Protein 6KS5 (pdb70)

Solvent-accessible surface area: 28960 Å² total; per-residue (Å²): 170,111,75,145,17,27,75,9,4,33,13,50,50,1,4,0,0,2,0,5,0,13,6,8,48,4,29,125,57,108,34,37,83,89,2,26,87,19,84,17,34,21,103,95,103,12,18,0,93,66,1,44,142,57,20,86,51,104,71,51,104,50,113,91,170,30,17,18,13,6,2,9,7,0,11,1,2,6,3,20,0,0,32,38,4,32,137,41,82,70,24,45,50,74,24,3,103,28,50,48,6,3,33,2,0,0,22,27,3,36,83,92,52,59,154,45,47,60,94,98,3,57,101,42,74,21,8,8,9,5,74,17,1,41,65,0,0,44,24,2,31,61,81,59,110,56,138,155,66,76,130,59,92,29,50,136,10,12,101,94,41,93,23,33,20,32,0,0,94,74,1,0,52,59,62,0,1,49,62,6,0,62,21,3,0,84,85,75,18,68,6,24,72,31,3,0,33,34,0,0,46,38,58,59,14,31,1,21,0,61,40,66,87,14,17,6,15,50,10,63,49,94,32,105,148,40,145,47,64,96,8,18,0,8,21,154,170,21,63,2,64,5,30,37,73,109,68,6,103,81,69,3,50,60,13,48,65,33,45,70,41,1,48,174,27,56,69,84,54,113,196,58,98,17,57,6,9,92,1,10,11,83,68,60,134,64,34,157,71,19,20,83,1,0,46,98,46,30,66,96,130,141,60,47,62,53,2,83,60,10,0,54,0,2,28,15,21,54,0,8,3,0,0,0,8,1,0,6,12,35,6,23,132,44,117,43,25,97,46,0,8,112,16,175,32,41,36,150,91,15,36,1,106,64,0,30,119,58,23,114,66,74,80,32,11,92,47,178,70,159,101,59,26,3,8,46,0,9,6,1,0,3,1,5,4,3,16,0,0,28,70,2,44,93,53,90,68,26,14,68,79,18,14,60,19,104,47,4,4,39,0,1,0,18,27,6,25,88,95,48,70,149,53,47,36,92,91,4,66,65,53,13,38,4,5,10,10,84,16,1,40,64,1,0,58,29,0,50,87,68,49,100,57,132,153,94,94,189,94,25,102,25,18,73,28,16,125,37,87,88,29,62,33,36,1,1,27,70,1,7,110,68,56,0,9,58,62,8,0,83,14,1,1,94,51,93,15,31,7,1,57,23,3,0,32,44,0,0,112,42,63,86,24,33,3,11,0,41,38,92,84,15,9,8,27,50,10,64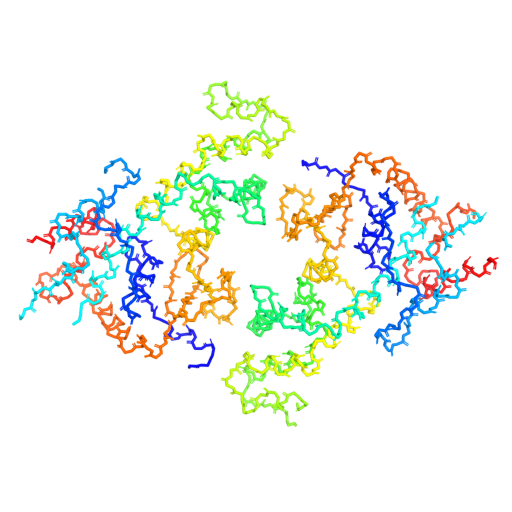,48,94,52,124,91,58,117,56,52,106,4,54,0,0,6,70,49,46,64,28,61,3,10,6,34,58,48,101,119,4,61,124,60,0,51,78,2,68,148,36,23,61,78,6,90,172,11,67,75,93,30,64,66,106,37,114,60,140,60,75,9,78,16,10,27,4,15,4,60,127,64,101,78,40,144,48,9,2,86,8,5,35,66,64,29,133

Radius of gyration: 29.04 Å; Cα contacts (8 Å, |Δi|>4): 822; chains: 2; bounding box: 47×75×99 Å

Organism: Legionella pneumophila subsp. pneumophila (strain Philadelphia 1 / ATCC 33152 / DSM 7513) (NCBI:txid272624)

Nearest PDB structures (foldseek):
  6ks5-assembly1_A  TM=1.003E+00  e=8.712E-50  Legionella pneumophila
  6ks5-assembly2_B  TM=9.749E-01  e=1.097E-39  Legionella pneumophila
  3tmp-assembly4_G  TM=4.075E-01  e=6.475E-02  Homo sapiens
  3phx-assembly1_A  TM=4.113E-01  e=2.833E-01  Crimean-Congo hemorrhagic fever virus strain IbAr10200
  3phw-assembly1_A  TM=5.081E-01  e=1.304E+00  Crimean-Congo hemorrhagic fever virus strain IbAr10200

Foldseek 3Di:
DQDDFFFADCFLNLQVLLLVQVVCVLVVNDDDPCLLPDDFLADPDQLSVLCSVLDRPVPPDDDVDDNVRSVNSSRSVLRVLLVLCQPPVVLLVVQQDDCRHPVNLLVCLQVVVVPDDLVNVLQDQCNLLCVLCVPVSVQVRVVVVPVDHPPDPLCVLVPPAPDVSSSSSVCSVPPSVNSSSNSSNDIPRHHHVSVVQSSCVSVVHWEFEAASPPRDTDDTDDDVVDDDPYWYWYDPPRTIGTHADPSRPVVSVVVSVVVVLLVVQLVVVLVHDDQLSQLRHDAPSPHNHSSVSVVVSSVVD/DPQLVLLVFFFAACFLPLQVQLLVLLVCVLQVHDDDPCLLPDDFPDDDDLRVLCNVQDNDPVSQDDDDVPPSSSVSVNSSSSCLGVLLVLVLPDVVCLVVQADDCRHPVNLLVCLQVVVVPDDLPVSLQAQCVLLCVLCVLLSVLVNCVPPPPDDDDPDVLVVLCVVPPDVSSSVSVVSVPPSVNSSSVSSSDTPRFHFVSNVQSSCVSVDAWEWEAASPPRHTPDTDDDPPDPGDYWYWYDPGRGDHITGDDDPSRPVVVVVVVVLVVLLVVQLVQVLPPNPDDGDNQLSQLSHDAPSRHRRSSVSRVVSVD

Sequence (614 aa):
RVENAVDVSGAFDNCFFHNFALYLLTNNLPLPDDLFHFKSIINRNSKAEQLFEFFHNPSLNLFSYLFEKSLILGFLLREWFPTQLVNNSAVKAEMLEGEKGVFSAFKNYKEYRSFMSKEELKSTEFGALYEANEAFLEYFYNRSESTLINKSPFEKYFVGSSSDEEAIKNYWDAEGYTLYCQHLAKPQVKLSYIEIMTMMKVINQPLTIYDRSTSSIVAEYVNPKVNLPDFEVAILQGHYFLLKTEETEKELEEYERSYAQYKRDRSEILPVSSLLVRATCPKGHLDEDPFIALIESLSEISLQERVENAVDVSGAFDNCFFHNFALYLLTNNLPLPDDLFHFKSIINRSKAEQLFEFFHNPESLNLFSIGYLFEKSLILGFLLREWFPTQLVNNSAVKAEMLEGEKGVFSAFKNYKEYRSFMSKEELKSTEFGALYEANEAFLEYFYNRSESTLINKDSPFEKYFVGSSSDEEAIKNYWDAEGYTLYCQHLAKPQVKLSYIEIMTMMKVINQPLTIYDRSTSSIVAEYVNPKVNLPDFEVAIDALQGHYFLLKTEETEKELEEYERSYAQYKRDRSEILAHSDKPVSSLLVRATCPKGHLDEDPFIALIESLS

Structure (mmCIF, N/CA/C/O backbone):
data_6KS5
#
_entry.id   6KS5
#
_cell.length_a   67.350
_cell.length_b   71.610
_cell.length_c   142.870
_cell.angle_alpha   90.000
_cell.angle_beta   90.000
_cell.angle_gamma   90.000
#
_symmetry.space_group_name_H-M   'P 21 21 21'
#
loop_
_atom_site.group_PDB
_atom_site.id
_atom_site.type_symbol
_atom_site.label_atom_id
_atom_site.label_alt_id
_atom_site.label_comp_id
_atom_site.label_asym_id
_atom_site.label_entity_id
_atom_site.label_seq_id
_atom_site.pdbx_PDB_ins_code
_atom_site.Cartn_x
_atom_site.Cartn_y
_atom_site.Cartn_z
_atom_site.occupancy
_atom_site.B_iso_or_equiv
_atom_site.auth_seq_id
_atom_site.auth_comp_id
_atom_site.auth_asym_id
_atom_site.auth_atom_id
_atom_site.pdbx_PDB_model_num
ATOM 1 N N . ARG A 1 15 ? -20.149 35.745 -36.859 1.00 120.65 15 ARG A N 1
ATOM 2 C CA . ARG A 1 15 ? -18.978 36.605 -36.981 1.00 114.44 15 ARG A CA 1
ATOM 3 C C . ARG A 1 15 ? -17.738 35.850 -36.536 1.00 104.50 15 ARG A C 1
ATOM 4 O O . ARG A 1 15 ? -17.835 34.743 -36.023 1.00 111.82 15 ARG A O 1
ATOM 12 N N . VAL A 1 16 ? -16.570 36.449 -36.733 1.00 110.78 16 VAL A N 1
ATOM 13 C CA . VAL A 1 16 ? -15.335 35.889 -36.199 1.00 115.50 16 VAL A CA 1
ATOM 14 C C . VAL A 1 16 ? -15.277 36.197 -34.707 1.00 130.55 16 VAL A C 1
ATOM 15 O O . VAL A 1 16 ? -15.363 37.359 -34.294 1.00 100.69 16 VAL A O 1
ATOM 19 N N . GLU A 1 17 ? -15.188 35.148 -33.890 1.00 119.57 17 GLU A N 1
ATOM 20 C CA . GLU A 1 17 ? -15.163 35.278 -32.441 1.00 117.58 17 GLU A CA 1
ATOM 21 C C . GLU A 1 17 ? -14.104 34.352 -31.864 1.00 109.17 17 GLU A C 1
ATOM 22 O O . GLU A 1 17 ? -13.726 33.342 -32.471 1.00 91.62 17 GLU A O 1
ATOM 28 N N . ASN A 1 18 ? -13.640 34.711 -30.668 1.00 105.71 18 ASN A N 1
ATOM 29 C CA . ASN A 1 18 ? -12.638 33.947 -29.935 1.00 95.87 18 ASN A CA 1
ATOM 30 C C . ASN A 1 18 ? -13.367 33.097 -28.898 1.00 100.31 18 ASN A C 1
ATOM 31 O O . ASN A 1 18 ? -13.666 33.558 -27.793 1.00 96.65 18 ASN A O 1
ATOM 36 N N . ALA A 1 19 ? -13.644 31.844 -29.255 1.00 99.53 19 ALA A N 1
ATOM 37 C CA . ALA A 1 19 ? -14.369 30.952 -28.364 1.00 92.24 19 ALA A CA 1
ATOM 38 C C . ALA A 1 19 ? -13.533 30.645 -27.127 1.00 91.09 19 ALA A C 1
ATOM 39 O O . ALA A 1 19 ? -12.316 30.849 -27.100 1.00 105.44 19 ALA A O 1
ATOM 40 N N . VAL A 1 20 ? -14.212 30.159 -26.085 1.00 92.39 20 VAL A N 1
ATOM 41 C CA . VAL A 1 20 ? -13.521 29.780 -24.860 1.00 92.56 20 VAL A CA 1
ATOM 42 C C . VAL A 1 20 ? -12.695 28.526 -25.115 1.00 92.60 20 VAL A C 1
ATOM 43 O O . VAL A 1 20 ? -13.078 27.653 -25.907 1.00 91.35 20 VAL A O 1
ATOM 47 N N . ASP A 1 21 ? -11.533 28.448 -24.470 1.00 96.33 21 ASP A N 1
ATOM 48 C CA . ASP A 1 21 ? -10.666 27.278 -24.580 1.00 96.29 21 ASP A CA 1
ATOM 49 C C . ASP A 1 21 ? -11.132 26.229 -23.574 1.00 96.63 21 ASP A C 1
ATOM 50 O O . ASP A 1 21 ? -10.955 26.398 -22.364 1.00 97.33 21 ASP A O 1
ATOM 55 N N . VAL A 1 22 ? -11.728 25.139 -24.072 1.00 89.30 22 VAL A N 1
ATOM 56 C CA . VAL A 1 22 ? -12.269 24.079 -23.223 1.00 89.19 22 VAL A CA 1
ATOM 57 C C . VAL A 1 22 ? -11.207 23.009 -23.007 1.00 88.19 22 VAL A C 1
ATOM 58 O O . VAL A 1 22 ? -10.473 22.645 -23.934 1.00 86.82 22 VAL A O 1
ATOM 62 N N . SER A 1 23 ? -11.132 22.492 -21.781 1.00 88.74 23 SER A N 1
ATOM 63 C CA . SER A 1 23 ? -10.129 21.486 -21.449 1.00 88.00 23 SER A CA 1
ATOM 64 C C . SER A 1 23 ? -10.284 20.231 -22.300 1.00 85.55 23 SER A C 1
ATOM 65 O O . SER A 1 23 ? -11.395 19.741 -22.525 1.00 85.30 23 SER A O 1
ATOM 68 N N . GLY A 1 24 ? -9.152 19.711 -22.765 1.00 89.13 24 GLY A N 1
ATOM 69 C CA . GLY A 1 24 ? -9.126 18.448 -23.472 1.00 87.40 24 GLY A CA 1
ATOM 70 C C . GLY A 1 24 ? -8.675 17.310 -22.578 1.00 85.86 24 GLY A C 1
ATOM 71 O O . GLY A 1 24 ? -7.974 16.398 -23.026 1.00 82.62 24 GLY A O 1
ATOM 72 N N . ALA A 1 25 ? -9.054 17.365 -21.303 1.00 86.39 25 ALA A N 1
ATOM 73 C CA . ALA A 1 25 ? -8.746 16.278 -20.385 1.00 85.58 25 ALA A CA 1
ATOM 74 C C . ALA A 1 25 ? -9.618 15.071 -20.694 1.00 84.58 25 ALA A C 1
ATOM 75 O O . ALA A 1 25 ? -10.804 15.208 -21.008 1.00 85.49 25 ALA A O 1
ATOM 77 N N . PHE A 1 26 ? -9.017 13.884 -20.618 1.00 85.88 26 PHE A N 1
ATOM 78 C CA . PHE A 1 26 ? -9.697 12.619 -20.887 1.00 83.45 26 PHE A CA 1
ATOM 79 C C . PHE A 1 26 ? -10.269 12.550 -22.297 1.00 83.22 26 PHE A C 1
ATOM 80 O O . PHE A 1 26 ? -11.202 11.786 -22.549 1.00 83.09 26 PHE A O 1
ATOM 88 N N . ASP A 1 27 ? -9.735 13.351 -23.218 1.00 86.40 27 ASP A N 1
ATOM 89 C CA . ASP A 1 27 ? -10.169 13.355 -24.615 1.00 86.15 27 ASP A CA 1
ATOM 90 C C . ASP A 1 27 ? -11.683 13.562 -24.748 1.00 87.82 27 ASP A C 1
ATOM 91 O O . ASP A 1 27 ? -12.305 13.081 -25.698 1.00 88.49 27 ASP A O 1
ATOM 96 N N . ASN A 1 28 ? -12.288 14.285 -23.799 1.00 79.35 28 ASN A N 1
ATOM 97 C CA . ASN A 1 28 ? -13.722 14.563 -23.784 1.00 82.52 28 ASN A CA 1
ATOM 98 C C . ASN A 1 28 ? -14.014 16.020 -24.151 1.00 84.02 28 ASN A C 1
ATOM 99 O O . ASN A 1 28 ? -15.020 16.588 -23.734 1.00 86.03 28 ASN A O 1
ATOM 104 N N . CYS A 1 29 ? -13.149 16.617 -24.967 1.00 81.63 29 CYS A N 1
ATOM 105 C CA . CYS A 1 29 ? -13.195 18.054 -25.211 1.00 84.46 29 CYS A CA 1
ATOM 106 C C . CYS A 1 29 ? -14.522 18.477 -25.846 1.00 85.80 29 CYS A C 1
ATOM 107 O O . CYS A 1 29 ? -15.066 19.531 -25.496 1.00 86.85 29 CYS A O 1
ATOM 110 N N . PHE A 1 30 ? -15.078 17.658 -26.760 1.00 79.05 30 PHE A N 1
ATOM 111 C CA . PHE A 1 30 ? -16.372 17.983 -27.334 1.00 80.71 30 PHE A CA 1
ATOM 112 C C . PHE A 1 30 ? -17.486 17.805 -26.317 1.00 83.70 30 PHE A C 1
ATOM 113 O O . PHE A 1 30 ? -18.420 18.612 -26.269 1.00 85.69 30 PHE A O 1
ATOM 121 N N . PHE A 1 31 ? -17.449 16.711 -25.554 1.00 82.42 31 PHE A N 1
ATOM 122 C CA . PHE A 1 31 ? -18.472 16.511 -24.543 1.00 83.44 31 PHE A CA 1
ATOM 123 C C . PHE A 1 31 ? -18.417 17.610 -23.496 1.00 83.39 31 PHE A C 1
ATOM 124 O O . PHE A 1 31 ? -19.459 18.034 -22.983 1.00 84.09 31 PHE A O 1
ATOM 132 N N . HIS A 1 32 ? -17.218 18.110 -23.191 1.00 84.57 32 HIS A N 1
ATOM 133 C CA . HIS A 1 32 ? -17.121 19.263 -22.308 1.00 85.87 32 HIS A CA 1
ATOM 134 C C . HIS A 1 32 ? -17.796 20.478 -22.935 1.00 86.82 32 HIS A C 1
ATOM 135 O O . HIS A 1 32 ? -18.493 21.227 -22.244 1.00 87.61 32 HIS A O 1
ATOM 142 N N . ASN A 1 33 ? -17.615 20.678 -24.247 1.00 84.62 33 ASN A N 1
ATOM 143 C CA . ASN A 1 33 ? -18.331 21.739 -24.956 1.00 85.55 33 ASN A CA 1
ATOM 144 C C . ASN A 1 33 ? -19.841 21.542 -24.864 1.00 87.71 33 ASN A C 1
ATOM 145 O O . ASN A 1 33 ? -20.588 22.482 -24.568 1.00 89.33 33 ASN A O 1
ATOM 150 N N . PHE A 1 34 ? -20.311 20.324 -25.143 1.00 84.50 34 PHE A N 1
ATOM 151 C CA . PHE A 1 34 ? -21.738 20.049 -25.025 1.00 85.71 34 PHE A CA 1
ATOM 152 C C . PHE A 1 34 ? -22.210 20.176 -23.586 1.00 87.08 34 PHE A C 1
ATOM 153 O O . PHE A 1 34 ? -23.342 20.609 -23.339 1.00 88.53 34 PHE A O 1
ATOM 161 N N . ALA A 1 35 ? -21.355 19.815 -22.627 1.00 89.26 35 ALA A N 1
ATOM 162 C CA . ALA A 1 35 ? -21.730 19.904 -21.223 1.00 89.06 35 ALA A CA 1
ATOM 163 C C . ALA A 1 35 ? -22.003 21.347 -20.823 1.00 90.63 35 ALA A C 1
ATOM 164 O O . ALA A 1 35 ? -23.103 21.681 -20.369 1.00 92.27 35 ALA A O 1
ATOM 166 N N . LEU A 1 36 ? -21.015 22.229 -21.001 1.00 90.04 36 LEU A N 1
ATOM 167 C CA . LEU A 1 36 ? -21.206 23.605 -20.560 1.00 90.62 36 LEU A CA 1
ATOM 168 C C . LEU A 1 36 ? -22.234 24.340 -21.411 1.00 92.89 36 LEU A C 1
ATOM 169 O O . LEU A 1 36 ? -22.814 25.322 -20.940 1.00 94.35 36 LEU A O 1
ATOM 174 N N . TYR A 1 37 ? -22.496 23.872 -22.634 1.00 91.25 37 TYR A N 1
ATOM 175 C CA . TYR A 1 37 ? -23.627 24.397 -23.390 1.00 92.13 37 TYR A CA 1
ATOM 176 C C . TYR A 1 37 ? -24.950 24.063 -22.713 1.00 93.29 37 TYR A C 1
ATOM 177 O O . TYR A 1 37 ? -25.881 24.875 -22.732 1.00 94.91 37 TYR A O 1
ATOM 186 N N . LEU A 1 38 ? -25.052 22.876 -22.117 1.00 95.54 38 LEU A N 1
ATOM 187 C CA . LEU A 1 38 ? -26.270 22.483 -21.425 1.00 96.47 38 LEU A CA 1
ATOM 188 C C . LEU A 1 38 ? -26.423 23.191 -20.090 1.00 97.38 38 LEU A C 1
ATOM 189 O O . LEU A 1 38 ? -27.548 23.311 -19.591 1.00 98.17 38 LEU A O 1
ATOM 194 N N . LEU A 1 39 ? -25.322 23.659 -19.505 1.00 100.55 39 LEU A N 1
ATOM 195 C CA . LEU A 1 39 ? -25.346 24.306 -18.200 1.00 99.86 39 LEU A CA 1
ATOM 196 C C . LEU A 1 39 ? -25.413 25.823 -18.271 1.00 99.58 39 LEU A C 1
ATOM 197 O O . LEU A 1 39 ? -25.985 26.445 -17.367 1.00 101.40 39 LEU A O 1
ATOM 202 N N . THR A 1 40 ? -24.839 26.437 -19.309 1.00 103.98 40 THR A N 1
ATOM 203 C CA . THR A 1 40 ? -24.803 27.896 -19.374 1.00 104.51 40 THR A CA 1
ATOM 204 C C . THR A 1 40 ? -26.200 28.474 -19.557 1.00 105.98 40 THR A C 1
ATOM 205 O O . THR A 1 40 ? -26.574 29.441 -18.883 1.00 107.34 40 THR A O 1
ATOM 209 N N . ASN A 1 41 ? -26.988 27.898 -20.466 1.00 109.50 41 ASN A N 1
ATOM 210 C CA . ASN A 1 41 ? -28.341 28.374 -20.722 1.00 110.72 41 ASN A CA 1
ATOM 211 C C . ASN A 1 41 ? -29.406 27.489 -20.077 1.00 110.63 41 ASN A C 1
ATOM 212 O O . ASN A 1 41 ? -30.553 27.481 -20.535 1.00 110.95 41 ASN A O 1
ATOM 217 N N . ASN A 1 42 ? -29.040 26.733 -19.035 1.00 110.37 42 ASN A N 1
ATOM 218 C CA . ASN A 1 42 ? -29.994 26.115 -18.103 1.00 111.05 42 ASN A CA 1
ATOM 219 C C . ASN A 1 42 ? -30.954 25.136 -18.781 1.00 112.15 42 ASN A C 1
ATOM 220 O O . ASN A 1 42 ? -32.100 24.977 -18.347 1.00 112.74 42 ASN A O 1
ATOM 225 N N . LEU A 1 43 ? -30.504 24.464 -19.835 1.00 111.72 43 LEU A N 1
ATOM 226 C CA . LEU A 1 43 ? -31.327 23.449 -20.480 1.00 111.30 43 LEU A CA 1
ATOM 227 C C . LEU A 1 43 ? -31.273 22.149 -19.671 1.00 110.11 43 LEU A C 1
ATOM 228 O O . LEU A 1 43 ? -30.212 21.781 -19.157 1.00 108.56 43 LEU A O 1
ATOM 233 N N . PRO A 1 44 ? -32.409 21.466 -19.500 1.00 113.95 44 PRO A N 1
ATOM 234 C CA . PRO A 1 44 ? -32.398 20.195 -18.769 1.00 112.94 44 PRO A CA 1
ATOM 235 C C . PRO A 1 44 ? -31.455 19.190 -19.409 1.00 112.51 44 PRO A C 1
ATOM 236 O O . PRO A 1 44 ? -31.363 19.088 -20.634 1.00 113.11 44 PRO A O 1
ATOM 240 N N . LEU A 1 45 ? -30.718 18.484 -18.553 1.00 108.37 45 LEU A N 1
ATOM 241 C CA . LEU A 1 45 ? -29.885 17.377 -18.987 1.00 107.29 45 LEU A CA 1
ATOM 242 C C . LEU A 1 45 ? -30.765 16.244 -19.512 1.00 107.78 45 LEU A C 1
ATOM 243 O O . LEU A 1 45 ? -31.912 16.090 -19.078 1.00 108.16 45 LEU A O 1
ATOM 245 N N . PRO A 1 46 ? -30.259 15.436 -20.445 1.00 106.57 46 PRO A N 1
ATOM 246 C CA . PRO A 1 46 ? -31.054 14.310 -20.949 1.00 107.34 46 PRO A CA 1
ATOM 247 C C . PRO A 1 46 ? -31.395 13.325 -19.838 1.00 105.38 46 PRO A C 1
ATOM 248 O O . PRO A 1 46 ? -30.584 13.050 -18.951 1.00 103.51 46 PRO A O 1
ATOM 252 N N . ASP A 1 47 ? -32.619 12.804 -19.889 1.00 106.23 47 ASP A N 1
ATOM 253 C CA . ASP A 1 47 ? -33.069 11.841 -18.897 1.00 105.23 47 ASP A CA 1
ATOM 254 C C . ASP A 1 47 ? -32.235 10.563 -18.979 1.00 104.07 47 ASP A C 1
ATOM 255 O O . ASP A 1 47 ? -31.544 10.300 -19.969 1.00 105.04 47 ASP A O 1
ATOM 257 N N . ASP A 1 48 ? -32.295 9.780 -17.897 1.00 104.60 48 ASP A N 1
ATOM 258 C CA . ASP A 1 48 ? -31.559 8.515 -17.736 1.00 102.05 48 ASP A CA 1
ATOM 259 C C . ASP A 1 48 ? -30.071 8.648 -18.076 1.00 100.73 48 ASP A C 1
ATOM 260 O O . ASP A 1 48 ? -29.409 7.664 -18.417 1.00 99.41 48 ASP A O 1
ATOM 265 N N . LEU A 1 49 ? -29.514 9.858 -17.944 1.00 98.34 49 LEU A N 1
ATOM 266 C CA . LEU A 1 49 ? -28.064 10.020 -18.022 1.00 96.28 49 LEU A CA 1
ATOM 267 C C . LEU A 1 49 ? -27.369 9.489 -16.778 1.00 94.08 49 LEU A C 1
ATOM 268 O O . LEU A 1 49 ? -26.151 9.272 -16.803 1.00 92.08 49 LEU A O 1
ATOM 273 N N . PHE A 1 50 ? -28.123 9.254 -15.707 1.00 99.94 50 PHE A N 1
ATOM 274 C CA . PHE A 1 50 ? -27.584 8.823 -14.429 1.00 97.47 50 PHE A CA 1
ATOM 275 C C . PHE A 1 50 ? -27.990 7.402 -14.063 1.00 95.15 50 PHE A C 1
ATOM 276 O O . PHE A 1 50 ? -27.642 6.933 -12.973 1.00 94.03 50 PHE A O 1
ATOM 284 N N . HIS A 1 51 ? -28.717 6.700 -14.942 1.00 98.63 51 HIS A N 1
ATOM 285 C CA . HIS A 1 51 ? -29.185 5.356 -14.623 1.00 97.87 51 HIS A CA 1
ATOM 286 C C . HIS A 1 51 ? -29.068 4.394 -15.804 1.00 97.13 51 HIS A C 1
ATOM 287 O O . HIS A 1 51 ? -29.742 3.358 -15.813 1.00 97.57 51 HIS A O 1
ATOM 289 N N . PHE A 1 52 ? -28.233 4.697 -16.792 1.00 91.41 52 PHE A N 1
ATOM 290 C CA . PHE A 1 52 ? -28.096 3.848 -17.966 1.00 91.97 52 PHE A CA 1
ATOM 291 C C . PHE A 1 52 ? -27.070 2.742 -17.728 1.00 89.32 52 PHE A C 1
ATOM 292 O O . PHE A 1 52 ? -26.249 2.805 -16.810 1.00 87.20 52 PHE A O 1
ATOM 300 N N . LYS A 1 53 ? -27.136 1.713 -18.578 1.00 89.92 53 LYS A N 1
ATOM 301 C CA . LYS A 1 53 ? -26.184 0.604 -18.577 1.00 88.16 53 LYS A CA 1
ATOM 302 C C . LYS A 1 53 ? -25.326 0.730 -19.831 1.00 88.95 53 LYS A C 1
ATOM 303 O O . LYS A 1 53 ? -25.820 0.546 -20.947 1.00 90.65 53 LYS A O 1
ATOM 305 N N . SER A 1 54 ? -24.044 1.033 -19.645 1.00 86.58 54 SER A N 1
ATOM 306 C CA . SER A 1 54 ? -23.173 1.372 -20.762 1.00 86.25 54 SER A CA 1
ATOM 307 C C . SER A 1 54 ? -22.874 0.153 -21.627 1.00 86.46 54 SER A C 1
ATOM 308 O O . SER A 1 54 ? -22.934 -0.991 -21.171 1.00 85.82 54 SER A O 1
ATOM 311 N N . ILE A 1 55 ? -22.536 0.412 -22.894 1.00 84.18 55 ILE A N 1
ATOM 312 C CA . ILE A 1 55 ? -22.232 -0.686 -23.804 1.00 84.75 55 ILE A CA 1
ATOM 313 C C . ILE A 1 55 ? -20.879 -1.298 -23.492 1.00 82.36 55 ILE A C 1
ATOM 314 O O . ILE A 1 55 ? -20.672 -2.497 -23.713 1.00 82.99 55 ILE A O 1
ATOM 319 N N . ILE A 1 56 ? -19.933 -0.499 -22.997 1.00 90.10 56 ILE A N 1
ATOM 320 C CA . ILE A 1 56 ? -18.555 -0.962 -22.917 1.00 89.12 56 ILE A CA 1
ATOM 321 C C . ILE A 1 56 ? -18.452 -2.159 -21.983 1.00 89.64 56 ILE A C 1
ATOM 322 O O . ILE A 1 56 ? -19.174 -2.264 -20.979 1.00 90.21 56 ILE A O 1
ATOM 327 N N . ASN A 1 57 ? -17.587 -3.102 -22.348 1.00 98.27 57 ASN A N 1
ATOM 328 C CA . ASN A 1 57 ? -17.391 -4.327 -21.587 1.00 98.18 57 ASN A CA 1
ATOM 329 C C . ASN A 1 57 ? -15.967 -4.447 -21.052 1.00 97.48 57 ASN A C 1
ATOM 330 O O . ASN A 1 57 ? -15.423 -5.548 -20.970 1.00 99.40 57 ASN A O 1
ATOM 332 N N . ARG A 1 58 ? -15.339 -3.325 -20.696 1.00 101.56 58 ARG A N 1
ATOM 333 C CA . ARG A 1 58 ? -14.055 -3.368 -20.009 1.00 101.31 58 ARG A CA 1
ATOM 334 C C . ARG A 1 58 ? -14.162 -2.842 -18.583 1.00 99.60 58 ARG A C 1
ATOM 335 O O . ARG A 1 58 ? -13.979 -3.605 -17.628 1.00 99.80 58 ARG A O 1
ATOM 337 N N . ASN A 1 59 ? -14.511 -1.565 -18.425 1.00 93.46 59 ASN A N 1
ATOM 338 C CA . ASN A 1 59 ? -14.905 -0.981 -17.147 1.00 92.81 59 ASN A CA 1
ATOM 339 C C . ASN A 1 59 ? -15.495 0.402 -17.398 1.00 92.43 59 ASN A C 1
ATOM 340 O O . ASN A 1 59 ? -14.888 1.221 -18.095 1.00 92.69 59 ASN A O 1
ATOM 345 N N . SER A 1 60 ? -16.667 0.678 -16.833 1.00 85.16 60 SER A N 1
ATOM 346 C CA . SER A 1 60 ? -17.431 1.865 -17.185 1.00 85.04 60 SER A CA 1
ATOM 347 C C . SER A 1 60 ? -17.093 2.977 -16.204 1.00 86.34 60 SER A C 1
ATOM 348 O O . SER A 1 60 ? -17.391 2.874 -15.009 1.00 86.66 60 SER A O 1
ATOM 351 N N . LYS A 1 61 ? -16.474 4.041 -16.713 1.00 84.59 61 LYS A N 1
ATOM 352 C CA . LYS A 1 61 ? -16.228 5.201 -15.870 1.00 84.77 61 LYS A CA 1
ATOM 353 C C . LYS A 1 61 ? -17.538 5.820 -15.397 1.00 86.30 61 LYS A C 1
ATOM 354 O O . LYS A 1 61 ? -17.596 6.401 -14.306 1.00 87.91 61 LYS A O 1
ATOM 356 N N . ALA A 1 62 ? -18.600 5.696 -16.197 1.00 85.67 62 ALA A N 1
ATOM 357 C CA . ALA A 1 62 ? -19.891 6.235 -15.791 1.00 87.29 62 ALA A CA 1
ATOM 358 C C . ALA A 1 62 ? -20.470 5.449 -14.626 1.00 86.87 62 ALA A C 1
ATOM 359 O O . ALA A 1 62 ? -21.051 6.033 -13.706 1.00 88.96 62 ALA A O 1
ATOM 361 N N . GLU A 1 63 ? -20.328 4.124 -14.647 1.00 90.84 63 GLU A N 1
ATOM 362 C CA . GLU A 1 63 ? -20.878 3.326 -13.562 1.00 90.23 63 GLU A CA 1
ATOM 363 C C . GLU A 1 63 ? -20.091 3.497 -12.270 1.00 89.85 63 GLU A C 1
ATOM 364 O O . GLU A 1 63 ? -20.638 3.250 -11.190 1.00 90.35 63 GLU A O 1
ATOM 370 N N . GLN A 1 64 ? -18.835 3.939 -12.353 1.00 87.27 64 GLN A N 1
ATOM 371 C CA . GLN A 1 64 ? -18.084 4.242 -11.142 1.00 87.10 64 GLN A CA 1
ATOM 372 C C . GLN A 1 64 ? -18.504 5.574 -10.534 1.00 90.09 64 GLN A C 1
ATOM 373 O O . GLN A 1 64 ? -18.459 5.730 -9.310 1.00 91.63 64 GLN A O 1
ATOM 379 N N . LEU A 1 65 ? -18.915 6.536 -11.360 1.00 88.79 65 LEU A N 1
ATOM 380 C CA . LEU A 1 65 ? -19.371 7.826 -10.858 1.00 90.79 65 LEU A CA 1
ATOM 381 C C . LEU A 1 65 ? -20.823 7.807 -10.398 1.00 91.21 65 LEU A C 1
ATOM 382 O O . LEU A 1 65 ? -21.275 8.785 -9.790 1.00 93.04 65 LEU A O 1
ATOM 387 N N . PHE A 1 66 ? -21.563 6.729 -10.668 1.00 94.90 66 PHE A N 1
ATOM 388 C CA . PHE A 1 66 ? -22.970 6.676 -10.284 1.00 95.83 66 PHE A CA 1
ATOM 389 C C . PHE A 1 66 ? -23.163 6.629 -8.776 1.00 96.57 66 PHE A C 1
ATOM 390 O O . PHE A 1 66 ? -24.268 6.902 -8.297 1.00 97.80 66 PHE A O 1
ATOM 398 N N . GLU A 1 67 ? -22.126 6.282 -8.017 1.00 99.52 67 GLU A N 1
ATOM 399 C CA . GLU A 1 67 ? -22.263 6.237 -6.568 1.00 100.32 67 GLU A CA 1
ATOM 400 C C . GLU A 1 67 ? -22.076 7.599 -5.910 1.00 102.27 67 GLU A C 1
ATOM 401 O O . GLU A 1 67 ? -22.276 7.712 -4.696 1.00 103.09 67 GLU A O 1
ATOM 407 N N . PHE A 1 68 ? -21.709 8.632 -6.671 1.00 96.13 68 PHE A N 1
ATOM 408 C CA . PHE A 1 68 ? -21.639 9.986 -6.143 1.00 98.64 68 PHE A CA 1
ATOM 409 C C . PHE A 1 68 ? -22.704 10.913 -6.706 1.00 100.47 68 PHE A C 1
ATOM 410 O O . PHE A 1 68 ? -23.035 11.912 -6.059 1.00 102.21 68 PHE A O 1
ATOM 418 N N . PHE A 1 69 ? -23.247 10.609 -7.882 1.00 97.87 69 PHE A N 1
ATOM 419 C CA . PHE A 1 69 ? -24.283 11.419 -8.505 1.00 99.61 69 PHE A CA 1
ATOM 420 C C . PHE A 1 69 ? -25.446 10.516 -8.882 1.00 99.39 69 PHE A C 1
ATOM 421 O O . PHE A 1 69 ? -25.252 9.494 -9.547 1.00 97.82 69 PHE A O 1
ATOM 429 N N . HIS A 1 70 ? -26.649 10.891 -8.457 1.00 100.32 70 HIS A N 1
ATOM 430 C CA . HIS A 1 70 ? -27.858 10.172 -8.837 1.00 100.97 70 HIS A CA 1
ATOM 431 C C . HIS A 1 70 ? -28.924 11.062 -9.451 1.00 102.78 70 HIS A C 1
ATOM 432 O O . HIS A 1 70 ? -29.773 10.551 -10.194 1.00 102.69 70 HIS A O 1
ATOM 434 N N . ASN A 1 71 ? -28.904 12.362 -9.182 1.00 103.36 71 ASN A N 1
ATOM 435 C CA . ASN A 1 71 ? -29.826 13.344 -9.723 1.00 105.74 71 ASN A CA 1
ATOM 436 C C . ASN A 1 71 ? -29.034 14.495 -10.318 1.00 105.68 71 ASN A C 1
ATOM 437 O O . ASN A 1 71 ? -27.919 14.785 -9.868 1.00 105.33 71 ASN A O 1
ATOM 439 N N . PRO A 1 72 ? -29.574 15.162 -11.351 1.00 105.42 72 PRO A N 1
ATOM 440 C CA . PRO A 1 72 ? -28.932 16.340 -11.951 1.00 106.57 72 PRO A CA 1
ATOM 441 C C . PRO A 1 72 ? -28.690 17.464 -10.940 1.00 108.12 72 PRO A C 1
ATOM 442 O O . PRO A 1 72 ? -27.565 17.637 -10.462 1.00 107.65 72 PRO A O 1
ATOM 446 N N . SER A 1 74 ? -28.087 17.076 -7.903 1.00 106.08 74 SER A N 1
ATOM 447 C CA . SER A 1 74 ? -26.885 16.763 -7.142 1.00 104.32 74 SER A CA 1
ATOM 448 C C . SER A 1 74 ? -25.626 16.990 -7.970 1.00 100.94 74 SER A C 1
ATOM 449 O O . SER A 1 74 ? -25.026 16.040 -8.465 1.00 98.04 74 SER A O 1
ATOM 452 N N . LEU A 1 75 ? -25.150 18.176 -8.155 1.00 30.00 75 LEU A N 1
ATOM 453 C CA . LEU A 1 75 ? -23.771 18.211 -8.597 1.00 30.00 75 LEU A CA 1
ATOM 454 C C . LEU A 1 75 ? -23.051 19.236 -7.789 1.00 30.00 75 LEU A C 1
ATOM 455 O O . LEU A 1 75 ? -22.181 19.918 -8.287 1.00 30.00 75 LEU A O 1
ATOM 460 N N . ASN A 1 76 ? -23.385 19.314 -6.517 1.00 106.47 76 ASN A N 1
ATOM 461 C CA . ASN A 1 76 ? -22.862 20.344 -5.710 1.00 107.40 76 ASN A CA 1
ATOM 462 C C . ASN A 1 76 ? -21.629 20.009 -4.980 1.00 107.07 76 ASN A C 1
ATOM 463 O O . ASN A 1 76 ? -21.495 18.975 -4.350 1.00 104.84 76 ASN A O 1
ATOM 465 N N . LEU A 1 77 ? -20.699 20.928 -5.102 1.00 105.32 77 LEU A N 1
ATOM 466 C CA . LEU A 1 77 ? -19.472 20.757 -4.337 1.00 104.76 77 LEU A CA 1
ATOM 467 C C . LEU A 1 77 ? -19.437 21.733 -3.167 1.00 107.40 77 LEU A C 1
ATOM 468 O O . LEU A 1 77 ? -19.812 22.902 -3.307 1.00 109.20 77 LEU A O 1
ATOM 470 N N . PHE A 1 78 ? -18.979 21.241 -2.011 1.00 100.49 78 PHE A N 1
ATOM 471 C CA . PHE A 1 78 ? -18.868 22.041 -0.799 1.00 103.09 78 PHE A CA 1
ATOM 472 C C . PHE A 1 78 ? -17.433 22.363 -0.406 1.00 102.83 78 PHE A C 1
ATOM 473 O O . PHE A 1 78 ? -17.224 23.246 0.433 1.00 105.12 78 PHE A O 1
ATOM 475 N N . SER A 1 79 ? -16.451 21.669 -0.974 1.00 103.85 79 SER A N 1
ATOM 476 C CA . SER A 1 79 ? -15.043 21.948 -0.706 1.00 103.70 79 SER A CA 1
ATOM 477 C C . SER A 1 79 ? -14.611 23.248 -1.376 1.00 104.41 79 SER A C 1
ATOM 478 O O . SER A 1 79 ? -14.426 23.297 -2.592 1.00 102.94 79 SER A O 1
ATOM 480 N N . TYR A 1 93 ? -19.160 27.091 -9.368 1.00 107.07 93 TYR A N 1
ATOM 481 C CA . TYR A 1 93 ? -18.491 25.893 -9.864 1.00 105.17 93 TYR A CA 1
ATOM 482 C C . TYR A 1 93 ? -19.128 25.430 -11.167 1.00 104.63 93 TYR A C 1
ATOM 483 O O . TYR A 1 93 ? -20.277 24.988 -11.182 1.00 105.10 93 TYR A O 1
ATOM 492 N N . LEU A 1 94 ? -18.380 25.540 -12.264 1.00 100.20 94 LEU A N 1
ATOM 493 C CA . LEU A 1 94 ? -18.901 25.145 -13.565 1.00 98.75 94 LEU A CA 1
ATOM 494 C C . LEU A 1 94 ? -17.918 24.240 -14.294 1.00 98.35 94 LEU A C 1
ATOM 495 O O . LEU A 1 94 ? -18.327 23.346 -15.042 1.00 98.04 94 LEU A O 1
ATOM 500 N N . PHE A 1 95 ? -16.619 24.456 -14.076 1.00 97.41 95 PHE A N 1
ATOM 501 C CA . PHE A 1 95 ? -15.616 23.632 -14.742 1.00 95.59 95 PHE A CA 1
ATOM 502 C C . PHE A 1 95 ? -15.658 22.196 -14.231 1.00 96.10 95 PHE A C 1
ATOM 503 O O . PHE A 1 95 ? -15.540 21.246 -15.016 1.00 95.54 95 PHE A O 1
ATOM 511 N N . GLU A 1 96 ? -15.810 22.018 -12.918 1.00 95.65 96 GLU A N 1
ATOM 512 C CA . GLU A 1 96 ? -15.861 20.674 -12.354 1.00 94.84 96 GLU A CA 1
ATOM 513 C C . GLU A 1 96 ? -17.091 19.910 -12.829 1.00 93.54 96 GLU A C 1
ATOM 514 O O . GLU A 1 96 ? -17.059 18.675 -12.909 1.00 92.08 96 GLU A O 1
ATOM 520 N N . LYS A 1 97 ? -18.176 20.618 -13.150 1.00 88.33 97 LYS A N 1
ATOM 521 C CA . LYS A 1 97 ? -19.403 19.942 -13.555 1.00 87.52 97 LYS A CA 1
ATOM 522 C C . LYS A 1 97 ? -19.294 19.381 -14.969 1.00 87.55 97 LYS A C 1
ATOM 523 O O . LYS A 1 97 ? -19.765 18.269 -15.240 1.00 86.38 97 LYS A O 1
ATOM 525 N N . SER A 1 98 ? -18.683 20.134 -15.886 1.00 87.37 98 SER A N 1
ATOM 526 C CA . SER A 1 98 ? -18.571 19.662 -17.261 1.00 86.50 98 SER A CA 1
ATOM 527 C C . SER A 1 98 ? -17.636 18.464 -17.368 1.00 84.50 98 SER A C 1
ATOM 528 O O . SER A 1 98 ? -17.883 17.556 -18.168 1.00 84.06 98 SER A O 1
ATOM 531 N N . LEU A 1 99 ? -16.578 18.431 -16.560 1.00 88.63 99 LEU A N 1
ATOM 532 C CA . LEU A 1 99 ? -15.643 17.314 -16.626 1.00 86.32 99 LEU A CA 1
ATOM 533 C C . LEU A 1 99 ? -16.301 16.015 -16.169 1.00 85.77 99 LEU A C 1
ATOM 534 O O . LEU A 1 99 ? -16.048 14.949 -16.740 1.00 84.05 99 LEU A O 1
ATOM 539 N N . ILE A 1 100 ? -17.166 16.083 -15.155 1.00 86.13 100 ILE A N 1
ATOM 540 C CA . ILE A 1 100 ? -17.904 14.893 -14.746 1.00 84.93 100 ILE A CA 1
ATOM 541 C C . ILE A 1 100 ? -18.912 14.497 -15.818 1.00 84.70 100 ILE A C 1
ATOM 542 O O . ILE A 1 100 ? -19.028 13.320 -16.176 1.00 84.14 100 ILE A O 1
ATOM 547 N N . LEU A 1 101 ? -19.642 15.473 -16.363 1.00 83.62 101 LEU A N 1
ATOM 548 C CA . LEU A 1 101 ? -20.614 15.174 -17.409 1.00 84.08 101 LEU A CA 1
ATOM 549 C C . LEU A 1 101 ? -19.945 14.657 -18.676 1.00 83.15 101 LEU A C 1
ATOM 550 O O . LEU A 1 101 ? -20.571 13.926 -19.453 1.00 84.02 101 LEU A O 1
ATOM 555 N N . GLY A 1 102 ? -18.684 15.025 -18.904 1.00 84.80 102 GLY A N 1
ATOM 556 C CA . GLY A 1 102 ? -17.970 14.489 -20.048 1.00 84.42 102 GLY A CA 1
ATOM 557 C C . GLY A 1 102 ? -17.858 12.979 -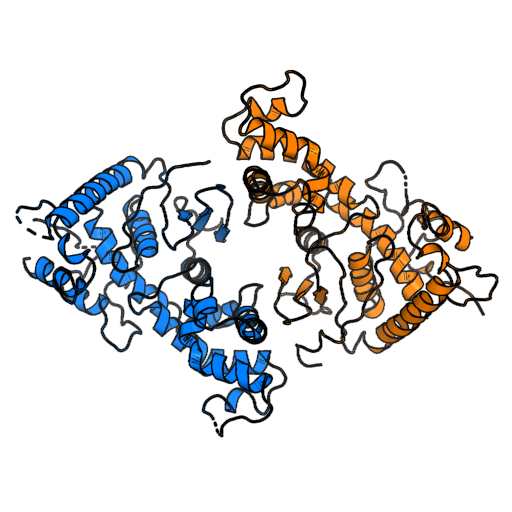19.998 1.00 82.38 102 GLY A C 1
ATOM 558 O O . GLY A 1 102 ? -17.959 12.306 -21.025 1.00 81.91 102 GLY A O 1
ATOM 559 N N . PHE A 1 103 ? -17.663 12.425 -18.800 1.00 84.88 103 PHE A N 1
ATOM 560 C CA . PHE A 1 103 ? -17.533 10.978 -18.667 1.00 81.60 103 PHE A CA 1
ATOM 561 C C . PHE A 1 103 ? -18.852 10.274 -18.963 1.00 81.83 103 PHE A C 1
ATOM 562 O O . PHE A 1 103 ? -18.884 9.263 -19.675 1.00 82.14 103 PHE A O 1
ATOM 570 N N . LEU A 1 104 ? -19.951 10.783 -18.411 1.00 81.97 104 LEU A N 1
ATOM 571 C CA . LEU A 1 104 ? -21.228 10.101 -18.584 1.00 83.42 104 LEU A CA 1
ATOM 572 C C . LEU A 1 104 ? -21.741 10.241 -20.011 1.00 86.37 104 LEU A C 1
ATOM 573 O O . LEU A 1 104 ? -22.333 9.302 -20.559 1.00 85.55 104 LEU A O 1
ATOM 578 N N . LEU A 1 105 ? -21.502 11.397 -20.639 1.00 81.72 105 LEU A N 1
ATOM 579 C CA . LEU A 1 105 ? -21.949 11.592 -22.014 1.00 82.99 105 LEU A CA 1
ATOM 580 C C . LEU A 1 105 ? -21.180 10.698 -22.973 1.00 81.92 105 LEU A C 1
ATOM 581 O O . LEU A 1 105 ? -21.751 10.202 -23.949 1.00 83.58 105 LEU A O 1
ATOM 586 N N . ARG A 1 106 ? -19.888 10.470 -22.710 1.00 84.77 106 ARG A N 1
ATOM 587 C CA . ARG A 1 106 ? -19.095 9.620 -23.594 1.00 82.42 106 ARG A CA 1
ATOM 588 C C . ARG A 1 106 ? -19.678 8.217 -23.685 1.00 83.36 106 ARG A C 1
ATOM 589 O O . ARG A 1 106 ? -19.599 7.575 -24.740 1.00 82.64 106 ARG A O 1
ATOM 597 N N . GLU A 1 107 ? -20.276 7.731 -22.600 1.00 85.37 107 GLU A N 1
ATOM 598 C CA . GLU A 1 107 ? -20.879 6.410 -22.590 1.00 83.63 107 GLU A CA 1
ATOM 599 C C . GLU A 1 107 ? -22.388 6.439 -22.784 1.00 86.21 107 GLU A C 1
ATOM 600 O O . GLU A 1 107 ? -22.972 5.402 -23.102 1.00 87.26 107 GLU A O 1
ATOM 606 N N . TRP A 1 108 ? -23.030 7.594 -22.622 1.00 80.31 108 TRP A N 1
ATOM 607 C CA . TRP A 1 108 ? -24.480 7.660 -22.776 1.00 82.68 108 TRP A CA 1
ATOM 608 C C . TRP A 1 108 ? -24.887 7.641 -24.245 1.00 86.34 108 TRP A C 1
ATOM 609 O O . TRP A 1 108 ? -25.761 6.860 -24.644 1.00 88.10 108 TRP A O 1
ATOM 620 N N . PHE A 1 109 ? -24.271 8.500 -25.058 1.00 79.48 109 PHE A N 1
ATOM 621 C CA . PHE A 1 109 ? -24.617 8.587 -26.476 1.00 81.70 109 PHE A CA 1
ATOM 622 C C . PHE A 1 109 ? -24.545 7.248 -27.199 1.00 80.62 109 PHE A C 1
ATOM 623 O O . PHE A 1 109 ? -25.498 6.920 -27.923 1.00 82.74 109 PHE A O 1
ATOM 631 N N . PRO A 1 110 ? -23.488 6.435 -27.056 1.00 79.78 110 PRO A N 1
ATOM 632 C CA . PRO A 1 110 ? -23.477 5.153 -27.782 1.00 79.74 110 PRO A CA 1
ATOM 633 C C . PRO A 1 110 ? -24.614 4.221 -27.393 1.00 81.00 110 PRO A C 1
ATOM 634 O O . PRO A 1 110 ? -25.185 3.567 -28.275 1.00 82.15 110 PRO A O 1
ATOM 638 N N . THR A 1 111 ? -24.979 4.148 -26.107 1.00 83.04 111 THR A N 1
ATOM 639 C CA . THR A 1 111 ? -26.132 3.333 -25.737 1.00 83.88 111 THR A CA 1
ATOM 640 C C . THR A 1 111 ? -27.432 3.860 -26.324 1.00 87.71 111 THR A C 1
ATOM 641 O O . THR A 1 111 ? -28.423 3.124 -26.345 1.00 87.72 111 THR A O 1
ATOM 645 N N . GLN A 1 112 ? -27.457 5.100 -26.800 1.00 79.28 112 GLN A N 1
ATOM 646 C CA . GLN A 1 112 ? -28.658 5.630 -27.421 1.00 83.27 112 GLN A CA 1
ATOM 647 C C . GLN A 1 112 ? -28.698 5.391 -28.922 1.00 87.32 112 GLN A C 1
ATOM 648 O O . GLN A 1 112 ? -29.750 5.601 -29.536 1.00 90.70 112 GLN A O 1
ATOM 650 N N . LEU A 1 113 ? -27.596 4.952 -29.529 1.00 83.53 113 LEU A N 1
ATOM 651 C CA . LEU A 1 113 ? -27.578 4.696 -30.967 1.00 86.23 113 LEU A CA 1
ATOM 652 C C . LEU A 1 113 ? -27.039 3.307 -31.273 1.00 85.64 113 LEU A C 1
ATOM 653 O O . LEU A 1 113 ? -26.343 3.097 -32.268 1.00 87.78 113 LEU A O 1
ATOM 658 N N . VAL A 1 114 ? -27.367 2.326 -30.437 1.00 84.05 114 VAL A N 1
ATOM 659 C CA . VAL A 1 114 ? -27.007 0.946 -30.713 1.00 84.64 114 VAL A CA 1
ATOM 660 C C . VAL A 1 114 ? -28.227 0.084 -31.028 1.00 86.44 114 VAL A C 1
ATOM 661 O O . VAL A 1 114 ? -28.124 -0.841 -31.844 1.00 86.51 114 VAL A O 1
ATOM 665 N N . ASN A 1 115 ? -29.377 0.359 -30.411 1.00 87.54 115 ASN A N 1
ATOM 666 C CA . ASN A 1 115 ? -30.647 -0.236 -30.800 1.00 90.27 115 ASN A CA 1
ATOM 667 C C . ASN A 1 115 ? -31.473 0.696 -31.679 1.00 89.92 115 ASN A C 1
ATOM 668 O O . ASN A 1 115 ? -32.681 0.487 -31.833 1.00 94.28 115 ASN A O 1
ATOM 673 N N . ASN A 1 116 ? -30.852 1.735 -32.234 1.00 87.98 116 ASN A N 1
ATOM 674 C CA . ASN A 1 116 ? -31.515 2.645 -33.168 1.00 88.48 116 ASN A CA 1
ATOM 675 C C . ASN A 1 116 ? -31.221 2.137 -34.572 1.00 87.80 116 ASN A C 1
ATOM 676 O O . ASN A 1 116 ? -30.190 2.449 -35.170 1.00 86.39 116 ASN A O 1
ATOM 681 N N . SER A 1 117 ? -32.143 1.332 -35.105 1.00 87.08 117 SER A N 1
ATOM 682 C CA . SER A 1 117 ? -31.947 0.777 -36.440 1.00 85.63 117 SER A CA 1
ATOM 683 C C . SER A 1 117 ? -32.003 1.855 -37.513 1.00 85.67 117 SER A C 1
ATOM 684 O O . SER A 1 117 ? -31.366 1.712 -38.563 1.00 86.15 117 SER A O 1
ATOM 687 N N . ALA A 1 118 ? -32.750 2.935 -37.268 1.00 84.29 118 ALA A N 1
ATOM 688 C CA . ALA A 1 118 ? -32.856 4.007 -38.254 1.00 84.12 118 ALA A CA 1
ATOM 689 C C . ALA A 1 118 ? -31.501 4.656 -38.502 1.00 82.63 118 ALA A C 1
ATOM 690 O O . ALA A 1 118 ? -31.069 4.799 -39.652 1.00 83.37 118 ALA A O 1
ATOM 692 N N . VAL A 1 119 ? -30.817 5.059 -37.430 1.00 83.29 119 VAL A N 1
ATOM 693 C CA . VAL A 1 119 ? -29.467 5.599 -37.565 1.00 81.59 119 VAL A CA 1
ATOM 694 C C . VAL A 1 119 ? -28.535 4.548 -38.154 1.00 81.07 119 VAL A C 1
ATOM 695 O O . VAL A 1 119 ? -27.660 4.859 -38.971 1.00 81.58 119 VAL A O 1
ATOM 699 N N . LYS A 1 120 ? -28.723 3.283 -37.766 1.00 80.78 120 LYS A N 1
ATOM 700 C CA . LYS A 1 120 ? -27.904 2.200 -38.304 1.00 79.99 120 LYS A CA 1
ATOM 701 C C . LYS A 1 120 ? -27.993 2.138 -39.823 1.00 80.78 120 LYS A C 1
ATOM 702 O O . LYS A 1 120 ? -26.995 1.859 -40.499 1.00 80.91 120 LYS A O 1
ATOM 708 N N . ALA A 1 121 ? -29.178 2.389 -40.379 1.00 78.70 121 ALA A N 1
ATOM 709 C CA . ALA A 1 121 ? -29.353 2.347 -41.825 1.00 81.43 121 ALA A CA 1
ATOM 710 C C . ALA A 1 121 ? -29.020 3.682 -42.482 1.00 83.21 121 ALA A C 1
ATOM 711 O O . ALA A 1 121 ? -28.442 3.707 -43.573 1.00 85.12 121 ALA A O 1
ATOM 713 N N . GLU A 1 122 ? -29.365 4.796 -41.835 1.00 80.75 122 GLU A N 1
ATOM 714 C CA . GLU A 1 122 ? -29.064 6.112 -42.387 1.00 81.44 122 GLU A CA 1
ATOM 715 C C . GLU A 1 122 ? -27.575 6.433 -42.371 1.00 80.02 122 GLU A C 1
ATOM 716 O O . GLU A 1 122 ? -27.163 7.402 -43.021 1.00 81.05 122 GLU A O 1
ATOM 718 N N . MET A 1 123 ? -26.766 5.650 -41.658 1.00 77.35 123 MET A N 1
ATOM 719 C CA . MET A 1 123 ? -25.335 5.898 -41.554 1.00 74.70 123 MET A CA 1
ATOM 720 C C . MET A 1 123 ? -24.537 5.244 -42.667 1.00 76.50 123 MET A C 1
ATOM 721 O O . MET A 1 123 ? -23.313 5.399 -42.709 1.00 75.90 123 MET A O 1
ATOM 726 N N . LEU A 1 124 ? -25.191 4.515 -43.559 1.00 74.07 124 LEU A N 1
ATOM 727 C CA . LEU A 1 124 ? -24.487 3.892 -44.665 1.00 77.46 124 LEU A CA 1
ATOM 728 C C . LEU A 1 124 ? -24.490 4.746 -45.919 1.00 80.09 124 LEU A C 1
ATOM 729 O O . LEU A 1 124 ? -23.577 4.616 -46.743 1.00 80.36 124 LEU A O 1
ATOM 734 N N . GLU A 1 125 ? -25.477 5.620 -46.080 1.00 80.76 125 GLU A N 1
ATOM 735 C CA . GLU A 1 125 ? -25.569 6.432 -47.279 1.00 80.18 125 GLU A CA 1
ATOM 736 C C . GLU A 1 125 ? -24.834 7.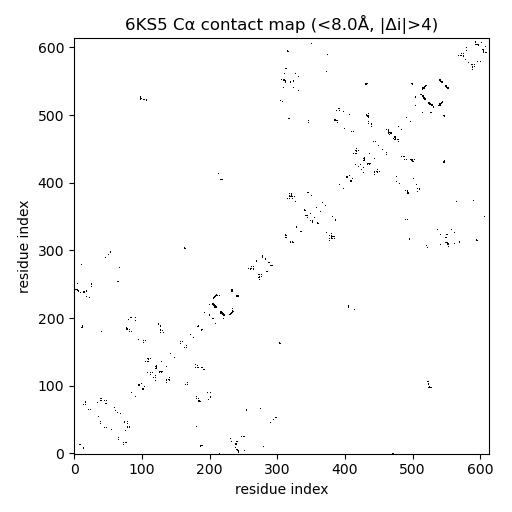756 -47.070 1.00 78.58 125 GLU A C 1
ATOM 737 O O . GLU A 1 125 ? -24.289 8.038 -45.999 1.00 78.20 125 GLU A O 1
ATOM 743 N N . GLY A 1 126 ? -24.805 8.572 -48.115 1.00 76.22 126 GLY A N 1
ATOM 744 C CA . GLY A 1 126 ? -24.140 9.855 -48.068 1.00 76.11 126 GLY A CA 1
ATOM 745 C C . GLY A 1 126 ? -22.704 9.784 -48.558 1.00 76.79 126 GLY A C 1
ATOM 746 O O . GLY A 1 126 ? -22.069 8.730 -48.579 1.00 77.52 126 GLY A O 1
ATOM 747 N N . GLU A 1 127 ? -22.189 10.950 -48.958 1.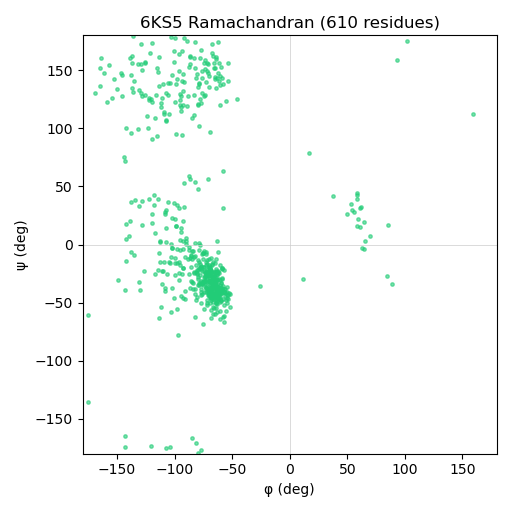00 71.46 127 GLU A N 1
ATOM 748 C CA . GLU A 1 127 ? -20.798 11.050 -49.378 1.00 73.32 127 GLU A CA 1
ATOM 749 C C . GLU A 1 127 ? -19.837 10.667 -48.261 1.00 73.02 127 GLU A C 1
ATOM 750 O O . GLU A 1 127 ? -18.670 10.368 -48.537 1.00 71.75 127 GLU A O 1
ATOM 752 N N . LYS A 1 128 ? -20.302 10.658 -47.011 1.00 76.65 128 LYS A N 1
ATOM 753 C CA . LYS A 1 128 ? -19.457 10.346 -45.864 1.00 75.61 128 LYS A CA 1
ATOM 754 C C . LYS A 1 128 ? -19.948 9.118 -45.103 1.00 72.57 128 LYS A C 1
ATOM 755 O O . LYS A 1 128 ? -19.561 8.911 -43.949 1.00 71.22 128 LYS A O 1
ATOM 757 N N . GLY A 1 129 ? -20.775 8.285 -45.732 1.00 74.21 129 GLY A N 1
ATOM 758 C CA . GLY A 1 129 ? -21.293 7.101 -45.086 1.00 72.75 129 GLY A CA 1
ATOM 759 C C . GLY A 1 129 ? -20.276 5.977 -45.019 1.00 70.43 129 GLY A C 1
ATOM 760 O O . GLY A 1 129 ? -19.118 6.105 -45.419 1.00 69.76 129 GLY A O 1
ATOM 761 N N . VAL A 1 130 ? -20.736 4.842 -44.485 1.00 72.64 130 VAL A N 1
ATOM 762 C CA . VAL A 1 130 ? -19.866 3.677 -44.343 1.00 69.40 130 VAL A CA 1
ATOM 763 C C . VAL A 1 130 ? -19.510 3.102 -45.709 1.00 70.44 130 VAL A C 1
ATOM 764 O O . VAL A 1 130 ? -18.373 2.671 -45.937 1.00 68.95 130 VAL A O 1
ATOM 768 N N . PHE A 1 131 ? -20.472 3.086 -46.636 1.00 69.16 131 PHE A N 1
ATOM 769 C CA . PHE A 1 131 ? -20.194 2.637 -47.997 1.00 69.75 131 PHE A CA 1
ATOM 770 C C . PHE A 1 131 ? -19.037 3.415 -48.609 1.00 68.68 131 PHE A C 1
ATOM 771 O O . PHE A 1 131 ? -18.163 2.838 -49.266 1.00 69.22 131 PHE A O 1
ATOM 779 N N . SER A 1 132 ? -19.024 4.736 -48.420 1.00 67.59 132 SER A N 1
ATOM 780 C CA . SER A 1 132 ? -17.945 5.537 -48.985 1.00 66.91 132 SER A CA 1
ATOM 781 C C . SER A 1 132 ? -16.666 5.390 -48.175 1.00 64.90 132 SER A C 1
ATOM 782 O O . SER A 1 132 ? -15.575 5.278 -48.746 1.00 64.07 132 SER A O 1
ATOM 785 N N . ALA A 1 133 ? -16.775 5.394 -46.846 1.00 68.32 133 ALA A N 1
ATOM 786 C CA . ALA A 1 133 ? -15.581 5.303 -46.014 1.00 66.21 133 ALA A CA 1
ATOM 787 C C . ALA A 1 133 ? -14.866 3.979 -46.226 1.00 65.94 133 ALA A C 1
ATOM 788 O O . ALA A 1 133 ? -13.632 3.936 -46.307 1.00 66.05 133 ALA A O 1
ATOM 790 N N . PHE A 1 134 ? -15.626 2.887 -46.338 1.00 64.37 134 PHE A N 1
ATOM 791 C CA . PHE A 1 134 ? -15.015 1.579 -46.535 1.00 64.24 134 PHE A CA 1
ATOM 792 C C . PHE A 1 134 ? -14.394 1.470 -47.918 1.00 64.31 134 PHE A C 1
ATOM 793 O O . PHE A 1 134 ? -13.233 1.069 -48.059 1.00 64.32 134 PHE A O 1
ATOM 801 N N . LYS A 1 135 ? -15.154 1.821 -48.954 1.00 64.86 135 LYS A N 1
ATOM 802 C CA . LYS A 1 135 ? -14.598 1.811 -50.300 1.00 66.44 135 LYS A CA 1
ATOM 803 C C . LYS A 1 135 ? -13.336 2.659 -50.374 1.00 67.43 135 LYS A C 1
ATOM 804 O O . LYS A 1 135 ? -12.314 2.221 -50.920 1.00 68.17 135 LYS A O 1
ATOM 810 N N . ASN A 1 136 ? -13.380 3.866 -49.805 1.00 69.34 136 ASN A N 1
ATOM 811 C CA . ASN A 1 136 ? -12.181 4.690 -49.723 1.00 69.22 136 ASN A CA 1
ATOM 812 C C . ASN A 1 136 ? -11.063 3.963 -48.994 1.00 67.93 136 ASN A C 1
ATOM 813 O O . ASN A 1 136 ? -9.899 4.039 -49.400 1.00 68.13 136 ASN A O 1
ATOM 818 N N . TYR A 1 137 ? -11.396 3.258 -47.909 1.00 67.60 137 TYR A N 1
ATOM 819 C CA . TYR A 1 137 ? -10.379 2.531 -47.157 1.00 68.46 137 TYR A CA 1
ATOM 820 C C . TYR A 1 137 ? -9.665 1.514 -48.036 1.00 70.33 137 TYR A C 1
ATOM 821 O O . TYR A 1 137 ? -8.448 1.330 -47.925 1.00 72.10 137 TYR A O 1
ATOM 830 N N . LYS A 1 138 ? -10.402 0.850 -48.925 1.00 72.72 138 LYS A N 1
ATOM 831 C CA . LYS A 1 138 ? -9.800 -0.219 -49.711 1.00 74.38 138 LYS A CA 1
ATOM 832 C C . LYS A 1 138 ? -8.845 0.329 -50.764 1.00 75.23 138 LYS A C 1
ATOM 833 O O . LYS A 1 138 ? -7.705 -0.131 -50.878 1.00 75.98 138 LYS A O 1
ATOM 839 N N . GLU A 1 139 ? -9.292 1.307 -51.554 1.00 78.16 139 GLU A N 1
ATOM 840 C CA . GLU A 1 139 ? -8.431 1.822 -52.617 1.00 80.49 139 GLU A CA 1
ATOM 841 C C . GLU A 1 139 ? -7.322 2.721 -52.080 1.00 82.44 139 GLU A C 1
ATOM 842 O O . GLU A 1 139 ? -6.220 2.745 -52.649 1.00 85.32 139 GLU A O 1
ATOM 848 N N . TYR A 1 140 ? -7.584 3.462 -50.995 1.00 83.25 140 TYR A N 1
ATOM 849 C CA . TYR A 1 140 ? -6.564 4.351 -50.452 1.00 85.13 140 TYR A CA 1
ATOM 850 C C . TYR A 1 140 ? -5.455 3.590 -49.740 1.00 86.18 140 TYR A C 1
ATOM 851 O O . TYR A 1 140 ? -4.319 4.073 -49.698 1.00 89.66 140 TYR A O 1
ATOM 860 N N . ARG A 1 141 ? -5.746 2.411 -49.196 1.00 78.27 141 ARG A N 1
ATOM 861 C CA . ARG A 1 141 ? -4.731 1.700 -48.435 1.00 79.63 141 ARG A CA 1
ATOM 862 C C . ARG A 1 141 ? -3.662 1.063 -49.310 1.00 83.11 141 ARG A C 1
ATOM 863 O O . ARG A 1 141 ? -2.686 0.530 -48.771 1.00 85.36 141 ARG A O 1
ATOM 871 N N . SER A 1 142 ? -3.809 1.103 -50.636 1.00 83.59 142 SER A N 1
ATOM 872 C CA . SER A 1 142 ? -2.759 0.539 -51.470 1.00 87.61 142 SER A CA 1
ATOM 873 C C . SER A 1 142 ? -1.467 1.333 -51.382 1.00 93.36 142 SER A C 1
ATOM 874 O O . SER A 1 142 ? -0.426 0.835 -51.819 1.00 98.28 142 SER A O 1
ATOM 877 N N . PHE A 1 143 ? -1.514 2.555 -50.852 1.00 89.61 143 PHE A N 1
ATOM 878 C CA . PHE A 1 143 ? -0.310 3.356 -50.680 1.00 96.06 143 PHE A CA 1
ATOM 879 C C . PHE A 1 143 ? -0.309 4.113 -49.356 1.00 95.02 143 PHE A C 1
ATOM 880 O O . PHE A 1 143 ? 0.584 4.942 -49.130 1.00 100.92 143 PHE A O 1
ATOM 888 N N . MET A 1 144 ? -1.278 3.863 -48.480 1.00 95.48 144 MET A N 1
ATOM 889 C CA . MET A 1 144 ? -1.397 4.571 -47.214 1.00 93.90 144 MET A CA 1
ATOM 890 C C . MET A 1 144 ? -1.454 3.563 -46.078 1.00 91.86 144 MET A C 1
ATOM 891 O O . MET A 1 144 ? -2.261 2.628 -46.113 1.00 90.51 144 MET A O 1
ATOM 896 N N . SER A 1 145 ? -0.599 3.756 -45.078 1.00 95.33 145 SER A N 1
ATOM 897 C CA . SER A 1 145 ? -0.647 2.934 -43.881 1.00 96.19 145 SER A CA 1
ATOM 898 C C . SER A 1 145 ? -1.989 3.103 -43.174 1.00 93.02 145 SER A C 1
ATOM 899 O O . SER A 1 145 ? -2.684 4.110 -43.331 1.00 91.53 145 SER A O 1
ATOM 902 N N . LYS A 1 146 ? -2.361 2.086 -42.390 1.00 93.48 146 LYS A N 1
ATOM 903 C CA . LYS A 1 146 ? -3.622 2.151 -41.657 1.00 90.49 146 LYS A CA 1
ATOM 904 C C . LYS A 1 146 ? -3.599 3.266 -40.615 1.00 89.91 146 LYS A C 1
ATOM 905 O O . LYS A 1 146 ? -4.624 3.909 -40.362 1.00 87.71 146 LYS A O 1
ATOM 911 N N . GLU A 1 147 ? -2.434 3.517 -40.008 1.00 92.47 147 GLU A N 1
ATOM 912 C CA . GLU A 1 147 ? -2.317 4.618 -39.058 1.00 93.71 147 GLU A CA 1
ATOM 913 C C . GLU A 1 147 ? -2.524 5.964 -39.740 1.00 93.54 147 GLU A C 1
ATOM 914 O O . GLU A 1 147 ? -3.062 6.895 -39.126 1.00 93.91 147 GLU A O 1
ATOM 920 N N . GLU A 1 148 ? -2.110 6.086 -41.005 1.00 89.87 148 GLU A N 1
ATOM 921 C CA . GLU A 1 148 ? -2.376 7.308 -41.757 1.00 91.50 148 GLU A CA 1
ATOM 922 C C . GLU A 1 148 ? -3.866 7.488 -42.023 1.00 89.13 148 GLU A C 1
ATOM 923 O O . GLU A 1 148 ? -4.340 8.625 -42.145 1.00 89.82 148 GLU A O 1
ATOM 929 N N . LEU A 1 149 ? -4.616 6.391 -42.108 1.00 86.78 149 LEU A N 1
ATOM 930 C CA . LEU A 1 149 ? -6.062 6.452 -42.250 1.00 83.91 149 LEU A CA 1
ATOM 931 C C . LEU A 1 149 ? -6.787 6.492 -40.910 1.00 83.26 149 LEU A C 1
ATOM 932 O O . LEU A 1 149 ? -7.990 6.774 -40.883 1.00 81.28 149 LEU A O 1
ATOM 937 N N . LYS A 1 150 ? -6.089 6.221 -39.802 1.00 83.52 150 LYS A N 1
ATOM 938 C CA . LYS A 1 150 ? -6.687 6.348 -38.478 1.00 84.61 150 LYS A CA 1
ATOM 939 C C . LYS A 1 150 ? -6.686 7.784 -37.970 1.00 86.90 150 LYS A C 1
ATOM 940 O O . LYS A 1 150 ? -7.504 8.125 -37.108 1.00 87.38 150 LYS A O 1
ATOM 946 N N . SER A 1 151 ? -5.790 8.626 -38.475 1.00 85.19 151 SER A N 1
ATOM 947 C CA . SER A 1 151 ? -5.800 10.045 -38.159 1.00 87.17 151 SER A CA 1
ATOM 948 C C . SER A 1 151 ? -6.795 10.817 -39.009 1.00 85.66 151 SER A C 1
ATOM 949 O O . SER A 1 151 ? -6.882 12.044 -38.888 1.00 88.33 151 SER A O 1
ATOM 952 N N . THR A 1 152 ? -7.527 10.135 -39.880 1.00 84.59 152 THR A N 1
ATOM 953 C CA . THR A 1 152 ? -8.496 10.805 -40.727 1.00 82.93 152 THR A CA 1
ATOM 954 C C . THR A 1 152 ? -9.799 11.021 -39.961 1.00 82.20 152 THR A C 1
ATOM 955 O O . THR A 1 152 ? -9.980 10.554 -38.831 1.00 80.40 152 THR A O 1
ATOM 959 N N . GLU A 1 153 ? -10.726 11.735 -40.604 1.00 80.39 153 GLU A N 1
ATOM 960 C CA . GLU A 1 153 ? -12.061 11.945 -40.056 1.00 81.12 153 GLU A CA 1
ATOM 961 C C . GLU A 1 153 ? -12.789 10.638 -39.762 1.00 78.51 153 GLU A C 1
ATOM 962 O O . GLU A 1 153 ? -13.733 10.636 -38.966 1.00 79.44 153 GLU A O 1
ATOM 968 N N . PHE A 1 154 ? -12.406 9.533 -40.399 1.00 75.47 154 PHE A N 1
ATOM 969 C CA . PHE A 1 154 ? -13.045 8.249 -40.148 1.00 72.05 154 PHE A CA 1
ATOM 970 C C . PHE A 1 154 ? -12.234 7.364 -39.206 1.00 71.54 154 PHE A C 1
ATOM 971 O O . PHE A 1 154 ? -12.423 6.144 -39.202 1.00 70.48 154 PHE A O 1
ATOM 979 N N . GLY A 1 155 ? -11.352 7.954 -38.398 1.00 72.19 155 GLY A N 1
ATOM 980 C CA . GLY A 1 155 ? -10.452 7.145 -37.590 1.00 72.29 155 GLY A CA 1
ATOM 981 C C . GLY A 1 155 ? -11.182 6.233 -36.623 1.00 72.73 155 GLY A C 1
ATOM 982 O O . GLY A 1 155 ? -10.853 5.052 -36.499 1.00 71.81 155 GLY A O 1
ATOM 983 N N . ALA A 1 156 ? -12.185 6.769 -35.924 1.00 68.09 156 ALA A N 1
ATOM 984 C CA . ALA A 1 156 ? -12.932 5.960 -34.967 1.00 67.91 156 ALA A CA 1
ATOM 985 C C . ALA A 1 156 ? -13.659 4.815 -35.664 1.00 65.32 156 ALA A C 1
ATOM 986 O O . ALA A 1 156 ? -13.730 3.699 -35.133 1.00 67.14 156 ALA A O 1
ATOM 988 N N . LEU A 1 157 ? -14.199 5.073 -36.858 1.00 67.71 157 LEU A N 1
ATOM 989 C CA . LEU A 1 157 ? -14.883 4.025 -37.609 1.00 64.42 157 LEU A CA 1
ATOM 990 C C . LEU A 1 157 ? -13.892 3.022 -38.185 1.00 64.74 157 LEU A C 1
ATOM 991 O O . LEU A 1 157 ? -14.171 1.816 -38.231 1.00 64.48 157 LEU A O 1
ATOM 996 N N . TYR A 1 158 ? -12.727 3.504 -38.623 1.00 62.10 158 TYR A N 1
ATOM 997 C CA . TYR A 1 158 ? -11.718 2.610 -39.175 1.00 62.61 158 TYR A CA 1
ATOM 998 C C . TYR A 1 158 ? -11.102 1.722 -38.100 1.00 66.03 158 TYR A C 1
ATOM 999 O O . TYR A 1 158 ? -10.631 0.620 -38.405 1.00 68.93 158 TYR A O 1
ATOM 1008 N N . GLU A 1 159 ? -11.094 2.178 -36.845 1.00 66.87 159 GLU A N 1
ATOM 1009 C CA . GLU A 1 159 ? -10.510 1.378 -35.775 1.00 70.60 159 GLU A CA 1
ATOM 1010 C C . GLU A 1 159 ? -11.488 0.335 -35.252 1.00 71.83 159 GLU A C 1
ATOM 1011 O O . GLU A 1 159 ? -11.088 -0.792 -34.941 1.00 74.31 159 GLU A O 1
ATOM 1017 N N . ALA A 1 160 ? -12.771 0.687 -35.154 1.00 68.14 160 ALA A N 1
ATOM 1018 C CA . ALA A 1 160 ? -13.752 -0.262 -34.644 1.00 69.14 160 ALA A CA 1
ATOM 1019 C C . ALA A 1 160 ? -13.860 -1.485 -35.547 1.00 70.12 160 ALA A C 1
ATOM 1020 O O . ALA A 1 160 ? -13.938 -2.617 -35.057 1.00 73.41 160 ALA A O 1
ATOM 1022 N N . ASN A 1 161 ? -13.854 -1.281 -36.866 1.00 67.66 161 ASN A N 1
ATOM 1023 C CA . ASN A 1 161 ? -13.984 -2.365 -37.836 1.00 68.64 161 ASN A CA 1
ATOM 1024 C C . ASN A 1 161 ? -12.655 -2.678 -38.518 1.00 70.48 161 ASN A C 1
ATOM 1025 O O . ASN A 1 161 ? -12.612 -3.008 -39.705 1.00 69.16 161 ASN A O 1
ATOM 1030 N N . GLU A 1 162 ? -11.557 -2.594 -37.764 1.00 69.27 162 GLU A N 1
ATOM 1031 C CA . GLU A 1 162 ? -10.235 -2.806 -38.344 1.00 69.95 162 GLU A CA 1
ATOM 1032 C C . GLU A 1 162 ? -10.091 -4.208 -38.921 1.00 73.54 162 GLU A C 1
ATOM 1033 O O . GLU A 1 162 ? -9.535 -4.385 -40.012 1.00 73.22 162 GLU A O 1
ATOM 1039 N N . ALA A 1 163 ? -10.582 -5.220 -38.201 1.00 69.84 163 ALA A N 1
ATOM 1040 C CA . ALA A 1 163 ? -10.392 -6.598 -38.641 1.00 71.74 163 ALA A CA 1
ATOM 1041 C C . ALA A 1 163 ? -11.113 -6.866 -39.955 1.00 71.66 163 ALA A C 1
ATOM 1042 O O . ALA A 1 163 ? -10.539 -7.458 -40.875 1.00 72.81 163 ALA A O 1
ATOM 1044 N N . PHE A 1 164 ? -12.370 -6.431 -40.068 1.00 72.54 164 PHE A N 1
ATOM 1045 C CA . PHE A 1 164 ? -13.111 -6.661 -41.304 1.00 72.05 164 PHE A CA 1
ATOM 1046 C C . PHE A 1 164 ? -12.528 -5.850 -42.454 1.00 70.48 164 PHE A C 1
ATOM 1047 O O . PHE A 1 164 ? -12.475 -6.329 -43.592 1.00 71.17 164 PHE A O 1
ATOM 1055 N N . LEU A 1 165 ? -12.091 -4.619 -42.181 1.00 75.09 165 LEU A N 1
ATOM 1056 C CA . LEU A 1 165 ? -11.564 -3.783 -43.253 1.00 72.37 165 LEU A CA 1
ATOM 1057 C C . LEU A 1 165 ? -10.236 -4.320 -43.772 1.00 72.04 165 LEU A C 1
ATOM 1058 O O . LEU A 1 165 ? -9.992 -4.310 -44.983 1.00 70.26 165 LEU A O 1
ATOM 1063 N N . GLU A 1 166 ? -9.367 -4.801 -42.878 1.00 74.03 166 GLU A N 1
ATOM 1064 C CA . GLU A 1 166 ? -8.110 -5.394 -43.329 1.00 75.96 166 GLU A CA 1
ATOM 1065 C C . GLU A 1 166 ? -8.364 -6.644 -44.157 1.00 77.37 166 GLU A C 1
ATOM 1066 O O . GLU A 1 166 ? -7.735 -6.849 -45.204 1.00 77.01 166 GLU A O 1
ATOM 1072 N N . TYR A 1 167 ? -9.287 -7.490 -43.706 1.00 74.63 167 TYR A N 1
ATOM 1073 C CA . TYR A 1 167 ? -9.724 -8.595 -44.544 1.00 76.24 167 TYR A CA 1
ATOM 1074 C C . TYR A 1 167 ? -10.327 -8.077 -45.844 1.00 75.94 167 TYR A C 1
ATOM 1075 O O . TYR A 1 167 ? -10.045 -8.610 -46.920 1.00 76.13 167 TYR A O 1
ATOM 1084 N N . PHE A 1 168 ? -11.135 -7.014 -45.762 1.00 77.86 168 PHE A N 1
ATOM 1085 C CA . PHE A 1 168 ? -11.744 -6.427 -46.955 1.00 75.33 168 PHE A CA 1
ATOM 1086 C C . PHE A 1 168 ? -10.688 -5.921 -47.929 1.00 73.50 168 PHE A C 1
ATOM 1087 O O . PHE A 1 168 ? -10.842 -6.055 -49.148 1.00 73.18 168 PHE A O 1
ATOM 1095 N N . TYR A 1 169 ? -9.602 -5.346 -47.412 1.00 74.79 169 TYR A N 1
ATOM 1096 C CA . TYR A 1 169 ? -8.588 -4.768 -48.285 1.00 74.17 169 TYR A CA 1
ATOM 1097 C C . TYR A 1 169 ? -7.857 -5.849 -49.069 1.00 74.98 169 TYR A C 1
ATOM 1098 O O . TYR A 1 169 ? -7.929 -5.898 -50.304 1.00 73.99 169 TYR A O 1
ATOM 1107 N N . ASN A 1 170 ? -7.156 -6.739 -48.362 1.00 82.86 170 ASN A N 1
ATOM 1108 C CA . ASN A 1 170 ? -6.316 -7.711 -49.043 1.00 83.46 170 ASN A CA 1
ATOM 1109 C C . ASN A 1 170 ? -7.139 -8.747 -49.798 1.00 82.82 170 ASN A C 1
ATOM 1110 O O . ASN A 1 170 ? -6.634 -9.360 -50.742 1.00 83.32 170 ASN A O 1
ATOM 1115 N N . ARG A 1 171 ? -8.401 -8.942 -49.426 1.00 83.12 171 ARG A N 1
ATOM 1116 C CA . ARG A 1 171 ? -9.215 -9.917 -50.137 1.00 83.69 171 ARG A CA 1
ATOM 1117 C C . ARG A 1 171 ? -9.449 -9.490 -51.579 1.00 83.48 171 ARG A C 1
ATOM 1118 O O . ARG A 1 171 ? -9.509 -10.346 -52.472 1.00 84.20 171 ARG A O 1
ATOM 1126 N N . SER A 1 172 ? -9.533 -8.176 -51.831 1.00 86.23 172 SER A N 1
ATOM 1127 C CA . SER A 1 172 ? -9.741 -7.642 -53.166 1.00 84.99 172 SER A CA 1
ATOM 1128 C C . SER A 1 172 ? -8.450 -7.202 -53.840 1.00 85.17 172 SER A C 1
ATOM 1129 O O . SER A 1 172 ? -8.489 -6.793 -55.005 1.00 84.37 172 SER A O 1
ATOM 1132 N N . GLU A 1 173 ? -7.312 -7.273 -53.144 1.00 88.08 173 GLU A N 1
ATOM 1133 C CA . GLU A 1 173 ? -6.022 -6.959 -53.746 1.00 89.35 173 GLU A CA 1
ATOM 1134 C C . GLU A 1 173 ? -5.170 -8.191 -54.013 1.00 90.19 173 GLU A C 1
ATOM 1135 O O . GLU A 1 173 ? -4.327 -8.164 -54.913 1.00 93.87 173 GLU A O 1
ATOM 1141 N N . SER A 1 174 ? -5.382 -9.272 -53.263 1.00 91.27 174 SER A N 1
ATOM 1142 C CA . SER A 1 174 ? -4.718 -10.545 -53.497 1.00 93.20 174 SER A CA 1
ATOM 1143 C C . SER A 1 174 ? -5.754 -11.594 -53.881 1.00 92.95 174 SER A C 1
ATOM 1144 O O . SER A 1 174 ? -6.915 -11.518 -53.475 1.00 91.35 174 SER A O 1
ATOM 1147 N N . THR A 1 175 ? -5.322 -12.583 -54.662 1.00 94.86 175 THR A N 1
ATOM 1148 C CA . THR A 1 175 ? -6.218 -13.620 -55.160 1.00 95.33 175 THR A CA 1
ATOM 1149 C C . THR A 1 175 ? -6.378 -14.791 -54.199 1.00 94.85 175 THR A C 1
ATOM 1150 O O . THR A 1 175 ? -7.288 -15.605 -54.385 1.00 94.92 175 THR A O 1
ATOM 1154 N N . LEU A 1 176 ? -5.547 -14.887 -53.166 1.00 91.74 176 LEU A N 1
ATOM 1155 C CA . LEU A 1 176 ? -5.609 -15.994 -52.223 1.00 92.07 176 LEU A CA 1
ATOM 1156 C C . LEU A 1 176 ? -5.819 -15.459 -50.813 1.00 88.54 176 LEU A C 1
ATOM 1157 O O . LEU A 1 176 ? -5.019 -14.652 -50.325 1.00 88.18 176 LEU A O 1
ATOM 1162 N N . ILE A 1 177 ? -6.875 -15.938 -50.155 1.00 90.46 177 ILE A N 1
ATOM 1163 C CA . ILE A 1 177 ? -7.311 -15.498 -48.839 1.00 90.63 177 ILE A CA 1
ATOM 1164 C C . ILE A 1 177 ? -6.989 -16.576 -47.806 1.00 92.09 177 ILE A C 1
ATOM 1165 O O . ILE A 1 177 ? -6.366 -17.597 -48.115 1.00 93.38 177 ILE A O 1
ATOM 1167 N N . ASN A 1 178 ? -7.417 -16.354 -46.567 1.00 90.95 178 ASN A N 1
ATOM 1168 C CA . ASN A 1 178 ? -7.241 -17.327 -45.497 1.00 92.27 178 ASN A CA 1
ATOM 1169 C C . ASN A 1 178 ? -8.596 -17.898 -45.103 1.00 91.91 178 ASN A C 1
ATOM 1170 O O . ASN A 1 178 ? -9.525 -17.144 -44.795 1.00 91.28 178 ASN A O 1
ATOM 1172 N N . LYS A 1 179 ? -8.704 -19.224 -45.125 1.00 92.31 179 LYS A N 1
ATOM 1173 C CA . LYS A 1 179 ? -9.935 -19.916 -44.756 1.00 93.30 179 LYS A CA 1
ATOM 1174 C C . LYS A 1 179 ? -10.362 -19.567 -43.337 1.00 92.97 179 LYS A C 1
ATOM 1175 O O . LYS A 1 179 ? -11.405 -20.018 -42.867 1.00 94.01 179 LYS A O 1
ATOM 1177 N N . SER A 1 181 ? -11.505 -15.239 -42.321 1.00 84.19 181 SER A N 1
ATOM 1178 C CA . SER A 1 181 ? -12.334 -16.414 -42.064 1.00 86.18 181 SER A CA 1
ATOM 1179 C C . SER A 1 181 ? -13.720 -16.039 -41.511 1.00 86.29 181 SER A C 1
ATOM 1180 O O . SER A 1 181 ? -14.726 -16.343 -42.154 1.00 86.82 181 SER A O 1
ATOM 1182 N N . PRO A 1 182 ? -13.796 -15.370 -40.350 1.00 82.46 182 PRO A N 1
ATOM 1183 C CA . PRO A 1 182 ? -15.127 -15.075 -39.794 1.00 83.89 182 PRO A CA 1
ATOM 1184 C C . PRO A 1 182 ? -15.952 -14.170 -40.681 1.00 83.86 182 PRO A C 1
ATOM 1185 O O . PRO A 1 182 ? -17.187 -14.223 -40.623 1.00 83.88 182 PRO A O 1
ATOM 1189 N N . PHE A 1 183 ? -15.312 -13.341 -41.503 1.00 78.81 183 PHE A N 1
ATOM 1190 C CA . PHE A 1 183 ? -16.027 -12.378 -42.329 1.00 78.66 183 PHE A CA 1
ATOM 1191 C C . PHE A 1 183 ? -16.353 -12.898 -43.720 1.00 78.02 183 PHE A C 1
ATOM 1192 O O . PHE A 1 183 ? -17.019 -12.195 -44.484 1.00 77.04 183 PHE A O 1
ATOM 1200 N N . GLU A 1 184 ? -15.907 -14.100 -44.074 1.00 81.06 184 GLU A N 1
ATOM 1201 C CA . GLU A 1 184 ? -16.164 -14.587 -45.422 1.00 80.30 184 GLU A CA 1
ATOM 1202 C C . GLU A 1 184 ? -17.637 -14.908 -45.649 1.00 80.32 184 GLU A C 1
ATOM 1203 O O . GLU A 1 184 ? -18.072 -14.985 -46.802 1.00 80.30 184 GLU A O 1
ATOM 1209 N N . LYS A 1 185 ? -18.418 -15.065 -44.577 1.00 81.67 185 LYS A N 1
ATOM 1210 C CA . LYS A 1 185 ? -19.854 -15.285 -44.722 1.00 82.24 185 LYS A CA 1
ATOM 1211 C C . LYS A 1 185 ? -20.519 -14.129 -45.460 1.00 82.96 185 LYS A C 1
ATOM 1212 O O . LYS A 1 185 ? -21.413 -14.343 -46.288 1.00 84.43 185 LYS A O 1
ATOM 1218 N N . TYR A 1 186 ? -20.093 -12.893 -45.176 1.00 82.87 186 TYR A N 1
ATOM 1219 C CA . TYR A 1 186 ? -20.691 -11.719 -45.804 1.00 81.09 186 TYR A CA 1
ATOM 1220 C C . TYR A 1 186 ? -20.261 -11.530 -47.254 1.00 80.44 186 TYR A C 1
ATOM 1221 O O . TYR A 1 186 ? -20.800 -10.643 -47.925 1.00 79.85 186 TYR A O 1
ATOM 1230 N N . PHE A 1 187 ? -19.313 -12.327 -47.749 1.00 82.03 187 PHE A N 1
ATOM 1231 C CA . PHE A 1 187 ? -18.729 -12.128 -49.071 1.00 81.60 187 PHE A CA 1
ATOM 1232 C C . PHE A 1 187 ? -19.147 -13.170 -50.099 1.00 83.48 187 PHE A C 1
ATOM 1233 O O . PHE A 1 187 ? -19.327 -12.828 -51.269 1.00 83.62 187 PHE A O 1
ATOM 1241 N N . VAL A 1 188 ? -19.300 -14.431 -49.719 1.00 91.02 188 VAL A N 1
ATOM 1242 C CA . VAL A 1 188 ? -19.836 -15.414 -50.655 1.00 91.12 188 VAL A CA 1
ATOM 1243 C C . VAL A 1 188 ? -21.344 -15.215 -50.772 1.00 92.27 188 VAL A C 1
ATOM 1244 O O . VAL A 1 188 ? -22.011 -14.784 -49.821 1.00 93.26 188 VAL A O 1
ATOM 1248 N N . GLY A 1 189 ? -21.889 -15.522 -51.947 1.00 94.82 189 GLY A N 1
ATOM 1249 C CA . GLY A 1 189 ? -23.296 -15.242 -52.213 1.00 95.89 189 GLY A CA 1
ATOM 1250 C C . GLY A 1 189 ? -23.639 -13.769 -52.152 1.00 95.51 189 GLY A C 1
ATOM 1251 O O . GLY A 1 189 ? -24.757 -13.403 -51.763 1.00 97.02 189 GLY A O 1
ATOM 1252 N N . SER A 1 190 ? -22.700 -12.910 -52.533 1.00 100.85 190 SER A N 1
ATOM 1253 C CA . SER A 1 190 ? -22.884 -11.470 -52.477 1.00 99.76 190 SER A CA 1
ATOM 1254 C C . SER A 1 190 ? -23.000 -10.910 -53.884 1.00 98.79 190 SER A C 1
ATOM 1255 O O . SER A 1 190 ? -22.256 -11.309 -54.788 1.00 96.82 190 SER A O 1
ATOM 1258 N N . SER A 1 191 ? -23.930 -9.969 -54.059 1.00 102.51 191 SER A N 1
ATOM 1259 C CA . SER A 1 191 ? -24.056 -9.297 -55.347 1.00 101.76 191 SER A CA 1
ATOM 1260 C C . SER A 1 191 ? -22.967 -8.252 -55.554 1.00 100.24 191 SER A C 1
ATOM 1261 O O . SER A 1 191 ? -22.449 -8.109 -56.670 1.00 99.00 191 SER A O 1
ATOM 1264 N N . SER A 1 192 ? -22.596 -7.533 -54.497 1.00 91.60 192 SER A N 1
ATOM 1265 C CA . SER A 1 192 ? -21.724 -6.383 -54.633 1.00 89.89 192 SER A CA 1
ATOM 1266 C C . SER A 1 192 ? -20.665 -6.416 -53.544 1.00 89.45 192 SER A C 1
ATOM 1267 O O . SER A 1 192 ? -20.621 -7.339 -52.728 1.00 90.34 192 SER A O 1
ATOM 1270 N N . ASP A 1 193 ? -19.780 -5.412 -53.559 1.00 78.82 193 ASP A N 1
ATOM 1271 C CA . ASP A 1 193 ? -18.992 -5.095 -52.374 1.00 78.83 193 ASP A CA 1
ATOM 1272 C C . ASP A 1 193 ? -19.824 -4.320 -51.362 1.00 78.69 193 ASP A C 1
ATOM 1273 O O . ASP A 1 193 ? -19.571 -4.411 -50.155 1.00 79.11 193 ASP A O 1
ATOM 1275 N N . GLU A 1 194 ? -20.846 -3.597 -51.834 1.00 73.34 194 GLU A N 1
ATOM 1276 C CA . GLU A 1 194 ? -21.755 -2.878 -50.953 1.00 74.97 194 GLU A CA 1
ATOM 1277 C C . GLU A 1 194 ? -22.764 -3.794 -50.285 1.00 76.67 194 GLU A C 1
ATOM 1278 O O . GLU A 1 194 ? -23.348 -3.407 -49.270 1.00 76.15 194 GLU A O 1
ATOM 1280 N N . GLU A 1 195 ? -22.983 -4.996 -50.825 1.00 78.70 195 GLU A N 1
ATOM 1281 C CA . GLU A 1 195 ? -23.797 -5.973 -50.114 1.00 79.67 195 GLU A CA 1
ATOM 1282 C C . GLU A 1 195 ? -23.004 -6.659 -49.014 1.00 77.91 195 GLU A C 1
ATOM 1283 O O . GLU A 1 195 ? -23.567 -7.000 -47.970 1.00 77.67 195 GLU A O 1
ATOM 1285 N N . ALA A 1 196 ? -21.702 -6.852 -49.219 1.00 73.58 196 ALA A N 1
ATOM 1286 C CA . ALA A 1 196 ? -20.876 -7.416 -48.159 1.00 74.73 196 ALA A CA 1
ATOM 1287 C C . ALA A 1 196 ? -20.723 -6.438 -47.001 1.00 74.94 196 ALA A C 1
ATOM 1288 O O . ALA A 1 196 ? -20.780 -6.841 -45.833 1.00 75.44 196 ALA A O 1
ATOM 1290 N N . ILE A 1 197 ? -20.537 -5.148 -47.304 1.00 73.23 197 ILE A N 1
ATOM 1291 C CA . ILE A 1 197 ? -20.387 -4.138 -46.258 1.00 73.63 197 ILE A CA 1
ATOM 1292 C C . ILE A 1 197 ? -21.656 -4.041 -45.423 1.00 72.53 197 ILE A C 1
ATOM 1293 O O . ILE A 1 197 ? -21.602 -3.998 -44.189 1.00 71.35 197 ILE A O 1
ATOM 1298 N N . LYS A 1 198 ? -22.816 -4.011 -46.081 1.00 73.87 198 LYS A N 1
ATOM 1299 C CA . LYS A 1 198 ? -24.079 -3.971 -45.353 1.00 73.39 198 LYS A CA 1
ATOM 1300 C C . LYS A 1 198 ? -24.283 -5.236 -44.524 1.00 73.72 198 LYS A C 1
ATOM 1301 O O . LYS A 1 198 ? -24.724 -5.165 -43.370 1.00 72.94 198 LYS A O 1
ATOM 1307 N N . ASN A 1 199 ? -23.960 -6.402 -45.093 1.00 76.10 199 ASN A N 1
ATOM 1308 C CA . ASN A 1 199 ? -24.097 -7.651 -44.351 1.00 75.86 199 ASN A CA 1
ATOM 1309 C C . ASN A 1 199 ? -23.199 -7.664 -43.124 1.00 74.26 199 ASN A C 1
ATOM 1310 O O . ASN A 1 199 ? -23.566 -8.218 -42.081 1.00 73.99 199 ASN A O 1
ATOM 1315 N N . TYR A 1 200 ? -22.004 -7.081 -43.237 1.00 74.93 200 TYR A N 1
ATOM 1316 C CA . TYR A 1 200 ? -21.141 -6.957 -42.071 1.00 74.72 200 TYR A CA 1
ATOM 1317 C C . TYR A 1 200 ? -21.700 -5.937 -41.095 1.00 72.18 200 TYR A C 1
ATOM 1318 O O . TYR A 1 200 ? -21.691 -6.161 -39.878 1.00 71.01 200 TYR A O 1
ATOM 1327 N N . TRP A 1 201 ? -22.226 -4.828 -41.621 1.00 78.96 201 TRP A N 1
ATOM 1328 C CA . TRP A 1 201 ? -22.659 -3.712 -40.787 1.00 75.61 201 TRP A CA 1
ATOM 1329 C C . TRP A 1 201 ? -23.847 -4.095 -39.913 1.00 76.13 201 TRP A C 1
ATOM 1330 O O . TRP A 1 201 ? -23.812 -3.926 -38.688 1.00 74.20 201 TRP A O 1
ATOM 1341 N N . ASP A 1 202 ? -24.921 -4.602 -40.531 1.00 78.37 202 ASP A N 1
ATOM 1342 C CA . ASP A 1 202 ? -26.131 -4.907 -39.778 1.00 78.53 202 ASP A CA 1
ATOM 1343 C C . ASP A 1 202 ? -25.943 -6.086 -38.840 1.00 80.06 202 ASP A C 1
ATOM 1344 O O . ASP A 1 202 ? -26.711 -6.229 -37.882 1.00 81.52 202 ASP A O 1
ATOM 1349 N N . ALA A 1 203 ? -24.950 -6.937 -39.094 1.00 77.54 203 ALA A N 1
ATOM 1350 C CA . ALA A 1 203 ? -24.734 -8.078 -38.215 1.00 78.97 203 ALA A CA 1
ATOM 1351 C C . ALA A 1 203 ? -23.936 -7.669 -36.987 1.00 77.64 203 ALA A C 1
ATOM 1352 O O . ALA A 1 203 ? -24.430 -7.752 -35.857 1.00 78.60 203 ALA A O 1
ATOM 1354 N N . GLU A 1 204 ? -22.702 -7.213 -37.192 1.00 78.56 204 GLU A N 1
ATOM 1355 C CA . GLU A 1 204 ? -21.859 -6.847 -36.062 1.00 78.13 204 GLU A CA 1
ATOM 1356 C C . GLU A 1 204 ? -21.059 -5.569 -36.248 1.00 74.21 204 GLU A C 1
ATOM 1357 O O . GLU A 1 204 ? -20.417 -5.139 -35.287 1.00 73.58 204 GLU A O 1
ATOM 1363 N N . GLY A 1 205 ? -21.064 -4.947 -37.428 1.00 75.93 205 GLY A N 1
ATOM 1364 C CA . GLY A 1 205 ? -20.240 -3.765 -37.632 1.00 74.15 205 GLY A CA 1
ATOM 1365 C C . GLY A 1 205 ? -20.741 -2.552 -36.870 1.00 70.99 205 GLY A C 1
ATOM 1366 O O . GLY A 1 205 ? -19.955 -1.826 -36.253 1.00 68.64 205 GLY A O 1
ATOM 1367 N N . TYR A 1 206 ? -22.056 -2.319 -36.897 1.00 75.70 206 TYR A N 1
ATOM 1368 C CA . TYR A 1 206 ? -22.633 -1.158 -36.227 1.00 74.78 206 TYR A CA 1
ATOM 1369 C C . TYR A 1 206 ? -22.422 -1.219 -34.721 1.00 76.48 206 TYR A C 1
ATOM 1370 O O . TYR A 1 206 ? -22.059 -0.210 -34.103 1.00 76.99 206 TYR A O 1
ATOM 1379 N N . THR A 1 207 ? -22.646 -2.386 -34.107 1.00 69.21 207 THR A N 1
ATOM 1380 C CA . THR A 1 207 ? -22.504 -2.463 -32.657 1.00 70.16 207 THR A CA 1
ATOM 1381 C C . THR A 1 207 ? -21.045 -2.316 -32.244 1.00 70.79 207 THR A C 1
ATOM 1382 O O . THR A 1 207 ? -20.746 -1.637 -31.257 1.00 72.27 207 THR A O 1
ATOM 1386 N N . LEU A 1 208 ? -20.121 -2.916 -33.003 1.00 67.39 208 LEU A N 1
ATOM 1387 C CA . LEU A 1 208 ? -18.696 -2.716 -32.742 1.00 69.40 208 LEU A CA 1
ATOM 1388 C C . LEU A 1 208 ? -18.335 -1.238 -32.772 1.00 69.11 208 LEU A C 1
ATOM 1389 O O . LEU A 1 208 ? -17.510 -0.765 -31.979 1.00 71.82 208 LEU A O 1
ATOM 1394 N N . TYR A 1 209 ? -18.950 -0.496 -33.688 1.00 73.32 209 TYR A N 1
ATOM 1395 C CA . TYR A 1 209 ? -18.716 0.936 -33.778 1.00 71.42 209 TYR A CA 1
ATOM 1396 C C . TYR A 1 209 ? -19.194 1.646 -32.522 1.00 72.22 209 TYR A C 1
ATOM 1397 O O . TYR A 1 209 ? -18.486 2.503 -31.976 1.00 74.16 209 TYR A O 1
ATOM 1406 N N . CYS A 1 210 ? -20.381 1.288 -32.032 1.00 70.42 210 CYS A N 1
ATOM 1407 C CA . CYS A 1 210 ? -20.872 1.963 -30.843 1.00 72.38 210 CYS A CA 1
ATOM 1408 C C . CYS A 1 210 ? -20.038 1.578 -29.624 1.00 75.63 210 CYS A C 1
ATOM 1409 O O . CYS A 1 210 ? -19.835 2.394 -28.723 1.00 76.56 210 CYS A O 1
ATOM 1412 N N . GLN A 1 211 ? -19.493 0.367 -29.599 1.00 69.39 211 GLN A N 1
ATOM 1413 C CA . GLN A 1 211 ? -18.657 -0.030 -28.468 1.00 71.59 211 GLN A CA 1
ATOM 1414 C C . GLN A 1 211 ? -17.322 0.708 -28.459 1.00 72.12 211 GLN A C 1
ATOM 1415 O O . GLN A 1 211 ? -16.722 0.894 -27.393 1.00 74.25 211 GLN A O 1
ATOM 1421 N N . HIS A 1 212 ? -16.849 1.149 -29.623 1.00 67.97 212 HIS A N 1
ATOM 1422 C CA . HIS A 1 212 ? -15.568 1.836 -29.697 1.00 69.24 212 HIS A CA 1
ATOM 1423 C C . HIS A 1 212 ? -15.685 3.316 -29.382 1.00 70.35 212 HIS A C 1
ATOM 1424 O O . HIS A 1 212 ? -14.757 3.886 -28.799 1.00 73.15 212 HIS A O 1
ATOM 1431 N N . LEU A 1 213 ? -16.806 3.947 -29.741 1.00 73.41 213 LEU A N 1
ATOM 1432 C CA . LEU A 1 213 ? -16.999 5.357 -29.426 1.00 73.00 213 LEU A CA 1
ATOM 1433 C C . LEU A 1 213 ? -17.101 5.609 -27.931 1.00 74.18 213 LEU A C 1
ATOM 1434 O O . LEU A 1 213 ? -16.857 6.736 -27.485 1.00 75.04 213 LEU A O 1
ATOM 1439 N N . ALA A 1 214 ? -17.478 4.603 -27.151 1.00 72.45 214 ALA A N 1
ATOM 1440 C CA . ALA A 1 214 ? -17.752 4.825 -25.741 1.00 74.45 214 ALA A CA 1
ATOM 1441 C C . ALA A 1 214 ? -16.546 4.587 -24.849 1.00 79.68 214 ALA A C 1
ATOM 1442 O O . ALA A 1 214 ? -16.530 5.084 -23.718 1.00 84.42 214 ALA A O 1
ATOM 1444 N N . LYS A 1 215 ? -15.542 3.849 -25.317 1.00 71.38 215 LYS A N 1
ATOM 1445 C CA . LYS A 1 215 ? -14.362 3.638 -24.498 1.00 76.00 215 LYS A CA 1
ATOM 1446 C C . LYS A 1 215 ? -13.518 4.913 -24.447 1.00 81.32 215 LYS A C 1
ATOM 1447 O O . LYS A 1 215 ? -13.546 5.728 -25.375 1.00 80.59 215 LYS A O 1
ATOM 1453 N N . PRO A 1 216 ? -12.785 5.126 -23.358 1.00 79.45 216 PRO A N 1
ATOM 1454 C CA . PRO A 1 216 ? -12.027 6.372 -23.206 1.00 84.06 216 PRO A CA 1
ATOM 1455 C C . PRO A 1 216 ? -10.890 6.465 -24.211 1.00 83.58 216 PRO A C 1
ATOM 1456 O O . PRO A 1 216 ? -10.494 5.490 -24.852 1.00 81.09 216 PRO A O 1
ATOM 1460 N N . GLN A 1 217 ? -10.367 7.682 -24.342 1.00 88.10 217 GLN A N 1
ATOM 1461 C CA . GLN A 1 217 ? -9.237 8.023 -25.203 1.00 88.26 217 GLN A CA 1
ATOM 1462 C C . GLN A 1 217 ? -9.534 7.855 -26.694 1.00 82.66 217 GLN A C 1
ATOM 1463 O O . GLN A 1 217 ? -8.645 8.084 -27.521 1.00 82.74 217 GLN A O 1
ATOM 1465 N N . VAL A 1 218 ? -10.756 7.489 -27.071 1.00 84.46 218 VAL A N 1
ATOM 1466 C CA . VAL A 1 218 ? -11.156 7.443 -28.476 1.00 78.71 218 VAL A CA 1
ATOM 1467 C C . VAL A 1 218 ? -11.699 8.814 -28.856 1.00 80.74 218 VAL A C 1
ATOM 1468 O O . VAL A 1 218 ? -12.691 9.277 -28.279 1.00 81.11 218 VAL A O 1
ATOM 1472 N N . LYS A 1 219 ? -11.063 9.469 -29.823 1.00 80.53 219 LYS A N 1
ATOM 1473 C CA . LYS A 1 219 ? -11.428 10.842 -30.142 1.00 84.27 219 LYS A CA 1
ATOM 1474 C C . LYS A 1 219 ? -12.408 10.925 -31.306 1.00 79.85 219 LYS A C 1
ATOM 1475 O O . LYS A 1 219 ? -12.392 10.109 -32.231 1.00 75.92 219 LYS A O 1
ATOM 1481 N N . LEU A 1 220 ? -13.242 11.956 -31.250 1.00 82.26 220 LEU A N 1
ATOM 1482 C CA . LEU A 1 220 ? -14.374 12.132 -32.141 1.00 78.71 220 LEU A CA 1
ATOM 1483 C C . LEU A 1 220 ? -14.073 13.193 -33.189 1.00 82.74 220 LEU A C 1
ATOM 1484 O O . LEU A 1 220 ? -13.474 14.233 -32.890 1.00 89.99 220 LEU A O 1
ATOM 1489 N N . SER A 1 221 ? -14.491 12.917 -34.418 1.00 76.84 221 SER A N 1
ATOM 1490 C CA . SER A 1 221 ? -14.491 13.873 -35.507 1.00 78.98 221 SER A CA 1
ATOM 1491 C C . SER A 1 221 ? -15.916 14.373 -35.718 1.00 78.49 221 SER A C 1
ATOM 1492 O O . SER A 1 221 ? -16.858 13.924 -35.063 1.00 75.98 221 SER A O 1
ATOM 1495 N N . TYR A 1 222 ? -16.084 15.294 -36.669 1.00 77.57 222 TYR A N 1
ATOM 1496 C CA . TYR A 1 222 ? -17.408 15.858 -36.907 1.00 79.45 222 TYR A CA 1
ATOM 1497 C C . TYR A 1 222 ? -18.383 14.846 -37.499 1.00 76.76 222 TYR A C 1
ATOM 1498 O O . TYR A 1 222 ? -19.588 15.124 -37.521 1.00 78.07 222 TYR A O 1
ATOM 1507 N N . ILE A 1 223 ? -17.893 13.687 -37.954 1.00 79.57 223 ILE A N 1
ATOM 1508 C CA . ILE A 1 223 ? -18.766 12.634 -38.474 1.00 77.48 223 ILE A CA 1
ATOM 1509 C C . ILE A 1 223 ? -19.635 12.065 -37.359 1.00 74.73 223 ILE A C 1
ATOM 1510 O O . ILE A 1 223 ? -20.870 12.112 -37.419 1.00 75.91 223 ILE A O 1
ATOM 1515 N N . GLU A 1 224 ? -18.994 11.510 -36.327 1.00 78.82 224 GLU A N 1
ATOM 1516 C CA . GLU A 1 224 ? -19.734 10.923 -35.213 1.00 76.11 224 GLU A CA 1
ATOM 1517 C C . GLU A 1 224 ? -20.610 11.960 -34.527 1.00 78.33 224 GLU A C 1
ATOM 1518 O O . GLU A 1 224 ? -21.743 11.667 -34.128 1.00 77.85 224 GLU A O 1
ATOM 1524 N N . ILE A 1 225 ? -20.111 13.188 -34.403 1.00 73.54 225 ILE A N 1
ATOM 1525 C CA . ILE A 1 225 ? -20.829 14.216 -33.662 1.00 75.72 225 ILE A CA 1
ATOM 1526 C C . ILE A 1 225 ? -22.142 14.553 -34.359 1.00 78.63 225 ILE A C 1
ATOM 1527 O O . ILE A 1 225 ? -23.184 14.702 -33.711 1.00 79.38 225 ILE A O 1
ATOM 1532 N N . MET A 1 226 ? -22.121 14.655 -35.690 1.00 73.07 226 MET A N 1
ATOM 1533 C CA . MET A 1 226 ? -23.345 14.993 -36.409 1.00 77.88 226 MET A CA 1
ATOM 1534 C C . MET A 1 226 ? -24.422 13.931 -36.199 1.00 76.69 226 MET A C 1
ATOM 1535 O O . MET A 1 226 ? -25.574 14.265 -35.894 1.00 80.12 226 MET A O 1
ATOM 1540 N N . THR A 1 227 ? -24.063 12.644 -36.323 1.00 85.07 227 THR A N 1
ATOM 1541 C CA . THR A 1 227 ? -25.035 11.590 -36.032 1.00 83.50 227 THR A CA 1
ATOM 1542 C C . THR A 1 227 ? -25.394 11.556 -34.552 1.00 79.66 227 THR A C 1
ATOM 1543 O O . THR A 1 227 ? -26.499 11.129 -34.197 1.00 80.46 227 THR A O 1
ATOM 1547 N N . MET A 1 228 ? -24.483 11.998 -33.677 1.00 83.71 228 MET A N 1
ATOM 1548 C CA . MET A 1 228 ? -24.820 12.124 -32.262 1.00 81.26 228 MET A CA 1
ATOM 1549 C C . MET A 1 228 ? -25.791 13.270 -32.032 1.00 84.83 228 MET A C 1
ATOM 1550 O O . MET A 1 228 ? -26.743 13.139 -31.255 1.00 84.47 228 MET A O 1
ATOM 1555 N N . MET A 1 229 ? -25.559 14.408 -32.686 1.00 76.17 229 MET A N 1
ATOM 1556 C CA . MET A 1 229 ? -26.475 15.529 -32.537 1.00 81.92 229 MET A CA 1
ATOM 1557 C C . MET A 1 229 ? -27.780 15.287 -33.276 1.00 85.90 229 MET A C 1
ATOM 1558 O O . MET A 1 229 ? -28.809 15.854 -32.889 1.00 87.96 229 MET A O 1
ATOM 1563 N N . LYS A 1 230 ? -27.769 14.439 -34.310 1.00 79.97 230 LYS A N 1
ATOM 1564 C CA . LYS A 1 230 ? -29.000 14.148 -35.035 1.00 86.10 230 LYS A CA 1
ATOM 1565 C C . LYS A 1 230 ? -29.912 13.217 -34.249 1.00 83.71 230 LYS A C 1
ATOM 1566 O O . LYS A 1 230 ? -31.140 13.330 -34.348 1.00 88.65 230 LYS A O 1
ATOM 1568 N N . VAL A 1 231 ? -29.339 12.311 -33.452 1.00 89.73 231 VAL A N 1
ATOM 1569 C CA . VAL A 1 231 ? -30.158 11.361 -32.712 1.00 86.87 231 VAL A CA 1
ATOM 1570 C C . VAL A 1 231 ? -30.891 12.021 -31.552 1.00 85.70 231 VAL A C 1
ATOM 1571 O O . VAL A 1 231 ? -31.856 11.450 -31.029 1.00 84.85 231 VAL A O 1
ATOM 1575 N N . ILE A 1 232 ? -30.464 13.211 -31.129 1.00 86.11 232 ILE A N 1
ATOM 1576 C CA . ILE A 1 232 ? -31.155 13.945 -30.081 1.00 86.24 232 ILE A CA 1
ATOM 1577 C C . ILE A 1 232 ? -31.704 15.275 -30.581 1.00 91.27 232 ILE A C 1
ATOM 1578 O O . ILE A 1 232 ? -32.167 16.089 -29.782 1.00 92.44 232 ILE A O 1
ATOM 1583 N N . ASN A 1 233 ? -31.672 15.505 -31.896 1.00 83.59 233 ASN A N 1
ATOM 1584 C CA . ASN A 1 233 ? -32.280 16.685 -32.517 1.00 89.87 233 ASN A CA 1
ATOM 1585 C C . ASN A 1 233 ? -31.702 17.986 -31.956 1.00 89.29 233 ASN A C 1
ATOM 1586 O O . ASN A 1 233 ? -32.432 18.936 -31.660 1.00 91.55 233 ASN A O 1
ATOM 1591 N N . GLN A 1 234 ? -30.378 18.037 -31.821 1.00 84.53 234 GLN A N 1
ATOM 1592 C CA . GLN A 1 234 ? -29.700 19.225 -31.318 1.00 83.69 234 GLN A CA 1
ATOM 1593 C C . GLN A 1 234 ? -28.972 19.921 -32.458 1.00 88.29 234 GLN A C 1
ATOM 1594 O O . GLN A 1 234 ? -27.937 19.417 -32.920 1.00 86.95 234 GLN A O 1
ATOM 1600 N N . PRO A 1 235 ? -29.466 21.060 -32.949 1.00 86.46 235 PRO A N 1
ATOM 1601 C CA . PRO A 1 235 ? -28.736 21.790 -33.992 1.00 89.82 235 PRO A CA 1
ATOM 1602 C C . PRO A 1 235 ? -27.344 22.184 -33.521 1.00 86.58 235 PRO A C 1
ATOM 1603 O O . PRO A 1 235 ? -27.132 22.522 -32.355 1.00 84.53 235 PRO A O 1
ATOM 1607 N N . LEU A 1 236 ? -26.390 22.126 -34.445 1.00 87.28 236 LEU A N 1
ATOM 1608 C CA . LEU A 1 236 ? -24.999 22.403 -34.127 1.00 85.71 236 LEU A CA 1
ATOM 1609 C C . LEU A 1 236 ? -24.306 22.927 -35.372 1.00 91.57 236 LEU A C 1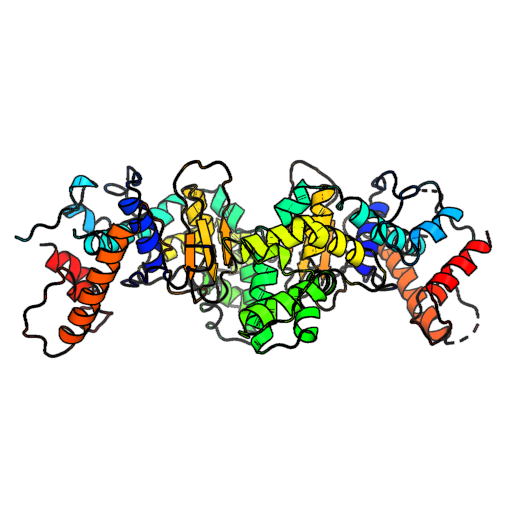
ATOM 1610 O O . LEU A 1 236 ? -24.579 22.470 -36.485 1.00 95.28 236 LEU A O 1
ATOM 1615 N N . THR A 1 237 ? -23.416 23.890 -35.175 1.00 83.12 237 THR A N 1
ATOM 1616 C CA . THR A 1 237 ? -22.587 24.417 -36.245 1.00 86.59 237 THR A CA 1
ATOM 1617 C C . THR A 1 237 ? -21.141 24.388 -35.779 1.00 84.32 237 THR A C 1
ATOM 1618 O O . THR A 1 237 ? -20.831 24.835 -34.670 1.00 82.21 237 THR A O 1
ATOM 1622 N N . ILE A 1 238 ? -20.269 23.839 -36.615 1.00 87.76 238 ILE A N 1
ATOM 1623 C CA . ILE A 1 238 ? -18.852 23.697 -36.312 1.00 86.59 238 ILE A CA 1
ATOM 1624 C C . ILE A 1 238 ? -18.089 24.528 -37.332 1.00 89.81 238 ILE A C 1
ATOM 1625 O O . ILE A 1 238 ? -18.029 24.168 -38.516 1.00 91.06 238 ILE A O 1
ATOM 1630 N N . TYR A 1 239 ? -17.513 25.637 -36.881 1.00 79.15 239 TYR A N 1
ATOM 1631 C CA . TYR A 1 239 ? -16.715 26.499 -37.737 1.00 80.72 239 TYR A CA 1
ATOM 1632 C C . TYR A 1 239 ? -15.240 26.130 -37.643 1.00 80.81 239 TYR A C 1
ATOM 1633 O O . TYR A 1 239 ? -14.806 25.398 -36.751 1.00 78.76 239 TYR A O 1
ATOM 1642 N N . ASP A 1 240 ? -14.462 26.664 -38.577 1.00 88.83 240 ASP A N 1
ATOM 1643 C CA . ASP A 1 240 ? -13.013 26.615 -38.482 1.00 90.25 240 ASP A CA 1
ATOM 1644 C C . ASP A 1 240 ? -12.526 27.901 -37.832 1.00 92.90 240 ASP A C 1
ATOM 1645 O O . ASP A 1 240 ? -12.868 28.997 -38.287 1.00 95.00 240 ASP A O 1
ATOM 1650 N N . ARG A 1 241 ? -11.719 27.762 -36.776 1.00 90.50 241 ARG A N 1
ATOM 1651 C CA . ARG A 1 241 ? -11.253 28.927 -36.035 1.00 93.44 241 ARG A CA 1
ATOM 1652 C C . ARG A 1 241 ? -10.478 29.907 -36.907 1.00 93.63 241 ARG A C 1
ATOM 1653 O O . ARG A 1 241 ? -10.356 31.075 -36.530 1.00 94.39 241 ARG A O 1
ATOM 1655 N N . SER A 1 242 ? -9.957 29.472 -38.056 1.00 94.53 242 SER A N 1
ATOM 1656 C CA . SER A 1 242 ? -9.148 30.363 -38.881 1.00 92.90 242 SER A CA 1
ATOM 1657 C C . SER A 1 242 ? -9.973 31.099 -39.938 1.00 92.50 242 SER A C 1
ATOM 1658 O O . SER A 1 242 ? -9.807 32.305 -40.121 1.00 93.03 242 SER A O 1
ATOM 1661 N N . THR A 1 243 ? -10.851 30.393 -40.651 1.00 91.36 243 THR A N 1
ATOM 1662 C CA . THR A 1 243 ? -11.632 30.973 -41.741 1.00 91.53 243 THR A CA 1
ATOM 1663 C C . THR A 1 243 ? -13.017 31.440 -41.316 1.00 92.39 243 THR A C 1
ATOM 1664 O O . THR A 1 243 ? -13.657 32.197 -42.056 1.00 93.44 243 THR A O 1
ATOM 1668 N N . SER A 1 244 ? -13.506 30.972 -40.173 1.00 88.80 244 SER A N 1
ATOM 1669 C CA . SER A 1 244 ? -14.888 31.121 -39.728 1.00 88.65 244 SER A CA 1
ATOM 1670 C C . SER A 1 244 ? -15.892 30.516 -40.710 1.00 88.12 244 SER A C 1
ATOM 1671 O O . SER A 1 244 ? -17.087 30.803 -40.613 1.00 90.05 244 SER A O 1
ATOM 1674 N N . SER A 1 245 ? -15.450 29.674 -41.643 1.00 86.34 245 SER A N 1
ATOM 1675 C CA . SER A 1 245 ? -16.375 29.003 -42.547 1.00 87.69 245 SER A CA 1
ATOM 1676 C C . SER A 1 245 ? -16.903 27.713 -41.925 1.00 86.07 245 SER A C 1
ATOM 1677 O O . SER A 1 245 ? -16.277 27.113 -41.048 1.00 83.67 245 SER A O 1
ATOM 1680 N N . ILE A 1 246 ? -18.080 27.303 -42.388 1.00 87.73 246 ILE A N 1
ATOM 1681 C CA . ILE A 1 246 ? -18.782 26.148 -41.836 1.00 86.42 246 ILE A CA 1
ATOM 1682 C C . ILE A 1 246 ? -18.094 24.871 -42.303 1.00 83.29 246 ILE A C 1
ATOM 1683 O O . ILE A 1 246 ? -17.859 24.683 -43.502 1.00 83.04 246 ILE A O 1
ATOM 1688 N N . VAL A 1 247 ? -17.763 23.995 -41.358 1.00 92.10 247 VAL A N 1
ATOM 1689 C CA . VAL A 1 247 ? -17.148 22.700 -41.656 1.00 88.68 247 VAL A CA 1
ATOM 1690 C C . VAL A 1 247 ? -18.173 21.573 -41.615 1.00 86.08 247 VAL A C 1
ATOM 1691 O O . VAL A 1 247 ? -18.212 20.722 -42.504 1.00 82.71 247 VAL A O 1
ATOM 1695 N N . ALA A 1 248 ? -19.007 21.556 -40.580 1.00 84.72 248 ALA A N 1
ATOM 1696 C CA . ALA A 1 248 ? -20.085 20.592 -40.443 1.00 82.93 248 ALA A CA 1
ATOM 1697 C C . ALA A 1 248 ? -21.248 21.289 -39.753 1.00 87.96 248 ALA A C 1
ATOM 1698 O O . ALA A 1 248 ? -21.048 22.150 -38.891 1.00 89.34 248 ALA A O 1
ATOM 1700 N N . GLU A 1 249 ? -22.463 20.913 -40.137 1.00 84.21 249 GLU A N 1
ATOM 1701 C CA . GLU A 1 249 ? -23.646 21.655 -39.723 1.00 89.55 249 GLU A CA 1
ATOM 1702 C C . GLU A 1 249 ? -24.830 20.708 -39.630 1.00 90.13 249 GLU A C 1
ATOM 1703 O O . GLU A 1 249 ? -25.045 19.893 -40.530 1.00 90.26 249 GLU A O 1
ATOM 1709 N N . TYR A 1 250 ? -25.586 20.809 -38.542 1.00 95.89 250 TYR A N 1
ATOM 1710 C CA . TYR A 1 250 ? -26.893 20.173 -38.433 1.00 96.09 250 TYR A CA 1
ATOM 1711 C C . TYR A 1 250 ? -27.931 21.263 -38.206 1.00 97.22 250 TYR A C 1
ATOM 1712 O O . TYR A 1 250 ? -27.826 22.041 -37.250 1.00 94.71 250 TYR A O 1
ATOM 1721 N N . VAL A 1 251 ? -28.923 21.324 -39.089 1.00 99.61 251 VAL A N 1
ATOM 1722 C CA . VAL A 1 251 ? -29.939 22.369 -39.066 1.00 102.03 251 VAL A CA 1
ATOM 1723 C C . VAL A 1 251 ? -31.300 21.717 -38.940 1.00 101.90 251 VAL A C 1
ATOM 1724 O O . VAL A 1 251 ? -31.664 20.839 -39.722 1.00 103.72 251 VAL A O 1
ATOM 1728 N N . ASN A 1 252 ? -32.069 22.149 -37.921 1.00 107.59 252 ASN A N 1
ATOM 1729 C CA . ASN A 1 252 ? -33.477 21.808 -37.807 1.00 107.98 252 ASN A CA 1
ATOM 1730 C C . ASN A 1 252 ? -34.156 23.045 -37.260 1.00 109.08 252 ASN A C 1
ATOM 1731 O O . ASN A 1 252 ? -34.075 23.323 -36.038 1.00 105.86 252 ASN A O 1
ATOM 1736 N N . PRO A 1 253 ? -34.810 23.848 -38.091 1.00 110.11 253 PRO A N 1
ATOM 1737 C CA . PRO A 1 253 ? -35.477 25.054 -37.600 1.00 111.35 253 PRO A CA 1
ATOM 1738 C C . PRO A 1 253 ? -36.730 24.768 -36.789 1.00 110.27 253 PRO A C 1
ATOM 1739 O O . PRO A 1 253 ? -37.204 25.667 -36.083 1.00 110.92 253 PRO A O 1
ATOM 1743 N N . LYS A 1 254 ? -37.286 23.556 -36.873 1.00 114.24 254 LYS A N 1
ATOM 1744 C CA . LYS A 1 254 ? -38.503 23.256 -36.125 1.00 114.02 254 LYS A CA 1
ATOM 1745 C C . LYS A 1 254 ? -38.248 23.298 -34.623 1.00 109.40 254 LYS A C 1
ATOM 1746 O O . LYS A 1 254 ? -39.044 23.870 -33.870 1.00 110.15 254 LYS A O 1
ATOM 1752 N N . VAL A 1 255 ? -37.148 22.704 -34.169 1.00 111.68 255 VAL A N 1
ATOM 1753 C CA . VAL A 1 255 ? -36.737 22.850 -32.778 1.00 107.32 255 VAL A CA 1
ATOM 1754 C C . VAL A 1 255 ? -36.044 24.195 -32.615 1.00 108.77 255 VAL A C 1
ATOM 1755 O O . VAL A 1 255 ? -35.218 24.591 -33.445 1.00 110.37 255 VAL A O 1
ATOM 1759 N N . ASN A 1 256 ? -36.380 24.907 -31.550 1.00 104.48 256 ASN A N 1
ATOM 1760 C CA . ASN A 1 256 ? -35.786 26.210 -31.264 1.00 106.64 256 ASN A CA 1
ATOM 1761 C C . ASN A 1 256 ? -35.162 26.143 -29.877 1.00 104.84 256 ASN A C 1
ATOM 1762 O O . ASN A 1 256 ? -35.856 26.247 -28.862 1.00 108.42 256 ASN A O 1
ATOM 1767 N N . LEU A 1 257 ? -33.851 25.962 -29.854 1.00 104.01 257 LEU A N 1
ATOM 1768 C CA . LEU A 1 257 ? -33.025 26.015 -28.664 1.00 101.90 257 LEU A CA 1
ATOM 1769 C C . LEU A 1 257 ? -31.970 27.094 -28.854 1.00 103.65 257 LEU A C 1
ATOM 1770 O O . LEU A 1 257 ? -31.778 27.593 -29.973 1.00 106.03 257 LEU A O 1
ATOM 1772 N N . PRO A 1 258 ? -31.297 27.525 -27.786 1.00 106.15 258 PRO A N 1
ATOM 1773 C CA . PRO A 1 258 ? -30.195 28.479 -27.942 1.00 106.31 258 PRO A CA 1
ATOM 1774 C C . PRO A 1 258 ? -29.159 27.981 -28.945 1.00 102.46 258 PRO A C 1
ATOM 1775 O O . PRO A 1 258 ? -28.832 26.792 -28.992 1.00 99.36 258 PRO A O 1
ATOM 1779 N N . ASP A 1 259 ? -28.647 28.911 -29.752 1.00 101.78 259 ASP A N 1
ATOM 1780 C CA . ASP A 1 259 ? -27.742 28.565 -30.844 1.00 102.13 259 ASP A CA 1
ATOM 1781 C C . ASP A 1 259 ? -26.482 27.881 -30.324 1.00 98.38 259 ASP A C 1
ATOM 1782 O O . ASP A 1 259 ? -25.731 28.457 -29.529 1.00 97.15 259 ASP A O 1
ATOM 1784 N N . PHE A 1 260 ? -26.254 26.651 -30.782 1.00 97.38 260 PHE A N 1
ATOM 1785 C CA . PHE A 1 260 ? -25.082 25.869 -30.408 1.00 94.37 260 PHE A CA 1
ATOM 1786 C C . PHE A 1 260 ? -24.049 25.964 -31.523 1.00 96.95 260 PHE A C 1
ATOM 1787 O O . PHE A 1 260 ? -24.337 25.616 -32.674 1.00 99.58 260 PHE A O 1
ATOM 1795 N N . GLU A 1 261 ? -22.850 26.428 -31.179 1.00 85.70 261 GLU A N 1
ATOM 1796 C CA . GLU A 1 261 ? -21.816 26.664 -32.175 1.00 88.61 261 GLU A CA 1
ATOM 1797 C C . GLU A 1 261 ? -20.445 26.576 -31.526 1.00 87.87 261 GLU A C 1
ATOM 1798 O O . GLU A 1 261 ? -20.172 27.270 -30.544 1.00 88.57 261 GLU A O 1
ATOM 1800 N N . VAL A 1 262 ? -19.584 25.728 -32.081 1.00 87.70 262 VAL A N 1
ATOM 1801 C CA . VAL A 1 262 ? -18.206 25.611 -31.632 1.00 87.43 262 VAL A CA 1
ATOM 1802 C C . VAL A 1 262 ? -17.312 25.647 -32.858 1.00 91.13 262 VAL A C 1
ATOM 1803 O O . VAL A 1 262 ? -17.724 25.297 -33.964 1.00 91.67 262 VAL A O 1
ATOM 1807 N N . ALA A 1 263 ? -16.066 26.061 -32.647 1.00 87.85 263 ALA A N 1
ATOM 1808 C CA . ALA A 1 263 ? -15.063 26.067 -33.702 1.00 89.84 263 ALA A CA 1
ATOM 1809 C C . ALA A 1 263 ? -13.962 25.062 -33.379 1.00 89.56 263 ALA A C 1
ATOM 1810 O O . ALA A 1 263 ? -13.803 24.633 -32.236 1.00 89.48 263 ALA A O 1
ATOM 1812 N N . ILE A 1 264 ? -13.201 24.677 -34.397 1.00 87.03 264 ILE A N 1
ATOM 1813 C CA . ILE A 1 264 ? -12.102 23.735 -34.195 1.00 88.08 264 ILE A CA 1
ATOM 1814 C C . ILE A 1 264 ? -10.910 24.078 -35.083 1.00 91.52 264 ILE A C 1
ATOM 1815 O O . ILE A 1 264 ? -11.061 24.770 -36.088 1.00 88.89 264 ILE A O 1
ATOM 1820 N N . LEU A 1 267 ? -7.128 22.357 -36.632 1.00 106.59 267 LEU A N 1
ATOM 1821 C CA . LEU A 1 267 ? -7.815 21.085 -36.449 1.00 103.96 267 LEU A CA 1
ATOM 1822 C C . LEU A 1 267 ? -6.866 20.063 -35.842 1.00 102.47 267 LEU A C 1
ATOM 1823 O O . LEU A 1 267 ? -6.079 19.424 -36.541 1.00 99.10 267 LEU A O 1
ATOM 1828 N N . GLN A 1 268 ? -6.937 19.944 -34.517 1.00 105.76 268 GLN A N 1
ATOM 1829 C CA . GLN A 1 268 ? -6.254 18.885 -33.787 1.00 103.97 268 GLN A CA 1
ATOM 1830 C C . GLN A 1 268 ? -7.218 18.156 -32.860 1.00 103.62 268 GLN A C 1
ATOM 1831 O O . GLN A 1 268 ? -6.779 17.442 -31.949 1.00 104.47 268 GLN A O 1
ATOM 1837 N N . GLY A 1 269 ? -8.523 18.315 -33.085 1.00 101.24 269 GLY A N 1
ATOM 1838 C CA . GLY A 1 269 ? -9.513 17.728 -32.208 1.00 98.50 269 GLY A CA 1
ATOM 1839 C C . GLY A 1 269 ? -9.852 18.566 -31.001 1.00 101.79 269 GLY A C 1
ATOM 1840 O O . GLY A 1 269 ? -10.428 18.046 -30.040 1.00 100.58 269 GLY A O 1
ATOM 1841 N N . HIS A 1 270 ? -9.501 19.849 -31.016 1.00 94.42 270 HIS A N 1
ATOM 1842 C CA . HIS A 1 270 ? -9.810 20.768 -29.932 1.00 95.99 270 HIS A CA 1
ATOM 1843 C C . HIS A 1 270 ? -10.931 21.695 -30.379 1.00 93.88 270 HIS A C 1
ATOM 1844 O O . HIS A 1 270 ? -10.848 22.303 -31.450 1.00 95.09 270 HIS A O 1
ATOM 1851 N N . TYR A 1 271 ? -11.970 21.798 -29.558 1.00 95.02 271 TYR A N 1
ATOM 1852 C CA . TYR A 1 271 ? -13.169 22.555 -29.886 1.00 92.64 271 TYR A CA 1
ATOM 1853 C C . TYR A 1 271 ? -13.293 23.756 -28.959 1.00 94.05 271 TYR A C 1
ATOM 1854 O O . TYR A 1 271 ? -13.096 23.633 -27.746 1.00 94.48 271 TYR A O 1
ATOM 1863 N N . PHE A 1 272 ? -13.633 24.907 -29.532 1.00 86.05 272 PHE A N 1
ATOM 1864 C CA . PHE A 1 272 ? -13.829 26.149 -28.796 1.00 85.20 272 PHE A CA 1
ATOM 1865 C C . PHE A 1 272 ? -15.309 26.505 -28.865 1.00 83.34 272 PHE A C 1
ATOM 1866 O O . PHE A 1 272 ? -15.861 26.637 -29.960 1.00 83.42 272 PHE A O 1
ATOM 1874 N N . LEU A 1 273 ? -15.952 26.640 -27.708 1.00 89.93 273 LEU A N 1
ATOM 1875 C CA . LEU A 1 273 ? -17.363 27.001 -27.670 1.00 88.62 273 LEU A CA 1
ATOM 1876 C C . LEU A 1 273 ? -17.519 28.512 -27.796 1.00 91.95 273 LEU A C 1
ATOM 1877 O O . LEU A 1 273 ? -16.889 29.278 -27.060 1.00 92.56 273 LEU A O 1
ATOM 1882 N N . LEU A 1 274 ? -18.359 28.938 -28.731 1.00 95.03 274 LEU A N 1
ATOM 1883 C CA . LEU A 1 274 ? -18.602 30.354 -28.934 1.00 98.06 274 LEU A CA 1
ATOM 1884 C C . LEU A 1 274 ? -19.575 30.867 -27.879 1.00 98.62 274 LEU A C 1
ATOM 1885 O O . LEU A 1 274 ? -20.541 30.187 -27.520 1.00 97.20 274 LEU A O 1
ATOM 1890 N N . LYS A 1 275 ? -19.299 32.059 -27.364 1.00 106.17 275 LYS A N 1
ATOM 1891 C CA . LYS A 1 275 ? -20.142 32.665 -26.347 1.00 105.69 275 LYS A CA 1
ATOM 1892 C C . LYS A 1 275 ? -21.288 33.445 -26.988 1.00 106.85 275 LYS A C 1
ATOM 1893 O O . LYS A 1 275 ? -21.249 33.796 -28.171 1.00 108.38 275 LYS A O 1
ATOM 1895 N N . THR A 1 276 ? -22.321 33.701 -26.186 1.00 116.17 276 THR A N 1
ATOM 1896 C CA . THR A 1 276 ? -23.477 34.497 -26.590 1.00 119.15 276 THR A CA 1
ATOM 1897 C C . THR A 1 276 ? -23.922 35.326 -25.387 1.00 124.02 276 THR A C 1
ATOM 1898 O O . THR A 1 276 ? -23.270 35.322 -24.338 1.00 124.36 276 THR A O 1
ATOM 1902 N N . GLU A 1 277 ? -25.051 36.033 -25.536 1.00 113.25 277 GLU A N 1
ATOM 1903 C CA . GLU A 1 277 ? -25.470 36.996 -24.516 1.00 120.09 277 GLU A CA 1
ATOM 1904 C C . GLU A 1 277 ? -25.706 36.324 -23.169 1.00 121.09 277 GLU A C 1
ATOM 1905 O O . GLU A 1 277 ? -25.389 36.896 -22.119 1.00 125.28 277 GLU A O 1
ATOM 1907 N N . GLU A 1 278 ? -26.253 35.109 -23.176 1.00 121.30 278 GLU A N 1
ATOM 1908 C CA . GLU A 1 278 ? -26.514 34.386 -21.939 1.00 121.81 278 GLU A CA 1
ATOM 1909 C C . GLU A 1 278 ? -25.328 33.558 -21.452 1.00 117.97 278 GLU A C 1
ATOM 1910 O O . GLU A 1 278 ? -25.418 32.970 -20.369 1.00 119.11 278 GLU A O 1
ATOM 1912 N N . THR A 1 279 ? -24.229 33.490 -22.216 1.00 125.11 279 THR A N 1
ATOM 1913 C CA . THR A 1 279 ? -23.102 32.623 -21.886 1.00 120.40 279 THR A CA 1
ATOM 1914 C C . THR A 1 279 ? -21.815 33.361 -21.552 1.00 122.74 279 THR A C 1
ATOM 1915 O O . THR A 1 279 ? -20.965 32.789 -20.864 1.00 121.74 279 THR A O 1
ATOM 1919 N N . GLU A 1 280 ? -21.662 34.612 -21.995 1.00 143.09 280 GLU A N 1
ATOM 1920 C CA . GLU A 1 280 ? -20.354 35.265 -21.947 1.00 142.21 280 GLU A CA 1
ATOM 1921 C C . GLU A 1 280 ? -19.832 35.405 -20.517 1.00 136.50 280 GLU A C 1
ATOM 1922 O O . GLU A 1 280 ? -18.647 35.162 -20.254 1.00 131.91 280 GLU A O 1
ATOM 1928 N N . LYS A 1 281 ? -20.695 35.774 -19.575 1.00 137.04 281 LYS A N 1
ATOM 1929 C CA . LYS A 1 281 ? -20.213 35.947 -18.214 1.00 132.35 281 LYS A CA 1
ATOM 1930 C C . LYS A 1 281 ? -20.085 34.628 -17.474 1.00 124.37 281 LYS A C 1
ATOM 1931 O O . LYS A 1 281 ? -19.272 34.535 -16.549 1.00 119.71 281 LYS A O 1
ATOM 1933 N N . GLU A 1 282 ? -20.853 33.609 -17.866 1.00 125.19 282 GLU A N 1
ATOM 1934 C CA . GLU A 1 282 ? -20.734 32.292 -17.250 1.00 119.32 282 GLU A CA 1
ATOM 1935 C C . GLU A 1 282 ? -19.610 31.455 -17.855 1.00 117.60 282 GLU A C 1
ATOM 1936 O O . GLU A 1 282 ? -19.101 30.551 -17.183 1.00 112.72 282 GLU A O 1
ATOM 1942 N N . LEU A 1 283 ? -19.220 31.722 -19.102 1.00 115.97 283 LEU A N 1
ATOM 1943 C CA . LEU A 1 283 ? -18.053 31.073 -19.688 1.00 112.98 283 LEU A CA 1
ATOM 1944 C C . LEU A 1 283 ? -16.756 31.806 -19.364 1.00 112.25 283 LEU A C 1
ATOM 1945 O O . LEU A 1 283 ? -15.703 31.164 -19.249 1.00 107.85 283 LEU A O 1
ATOM 1947 N N . GLU A 1 284 ? -16.807 33.136 -19.210 1.00 116.90 284 GLU A N 1
ATOM 1948 C CA . GLU A 1 284 ? -15.648 33.861 -18.699 1.00 116.34 284 GLU A CA 1
ATOM 1949 C C . GLU A 1 284 ? -15.362 33.497 -17.248 1.00 110.64 284 GLU A C 1
ATOM 1950 O O . GLU A 1 284 ? -14.209 33.569 -16.807 1.00 108.33 284 GLU A O 1
ATOM 1952 N N . GLU A 1 285 ? -16.393 33.106 -16.492 1.00 110.11 285 GLU A N 1
ATOM 1953 C CA . GLU A 1 285 ? -16.163 32.570 -15.154 1.00 104.67 285 GLU A CA 1
ATOM 1954 C C . GLU A 1 285 ? -15.483 31.212 -15.225 1.00 99.04 285 GLU A C 1
ATOM 1955 O O . GLU A 1 285 ? -14.627 30.893 -14.389 1.00 95.23 285 GLU A O 1
ATOM 1957 N N . TYR A 1 286 ? -15.861 30.400 -16.221 1.00 106.46 286 TYR A N 1
ATOM 1958 C CA . TYR A 1 286 ? -15.235 29.101 -16.429 1.00 102.60 286 TYR A CA 1
ATOM 1959 C C . TYR A 1 286 ? -13.843 29.240 -17.024 1.00 103.91 286 TYR A C 1
ATOM 1960 O O . TYR A 1 286 ? -12.969 28.407 -16.750 1.00 100.14 286 TYR A O 1
ATOM 1962 N N . GLU A 1 287 ? -13.617 30.279 -17.833 1.00 99.29 287 GLU A N 1
ATOM 1963 C CA . GLU A 1 287 ? -12.271 30.530 -18.328 1.00 100.17 287 GLU A CA 1
ATOM 1964 C C . GLU A 1 287 ? -11.305 30.782 -17.178 1.00 98.00 287 GLU A C 1
ATOM 1965 O O . GLU A 1 287 ? -10.126 30.418 -17.266 1.00 96.96 287 GLU A O 1
ATOM 1967 N N . ARG A 1 288 ? -11.801 31.359 -16.076 1.00 102.86 288 ARG A N 1
ATOM 1968 C CA . ARG A 1 288 ? -10.939 31.708 -14.950 1.00 101.34 288 ARG A CA 1
ATOM 1969 C C . ARG A 1 288 ? -10.500 30.470 -14.178 1.00 96.77 288 ARG A C 1
ATOM 1970 O O . ARG A 1 288 ? -9.355 30.399 -13.713 1.00 96.17 288 ARG A O 1
ATOM 1972 N N . SER A 1 289 ? -11.387 29.482 -14.036 1.00 104.25 289 SER A N 1
ATOM 1973 C CA . SER A 1 289 ? -10.986 28.213 -13.430 1.00 99.98 289 SER A CA 1
ATOM 1974 C C . SER A 1 289 ? -9.921 27.510 -14.274 1.00 100.15 289 SER A C 1
ATOM 1975 O O . SER A 1 289 ? -8.901 27.054 -13.753 1.00 99.11 289 SER A O 1
ATOM 1978 N N . TYR A 1 290 ? -10.147 27.398 -15.587 1.00 92.94 290 TYR A N 1
ATOM 1979 C CA . TYR A 1 290 ? -9.203 26.670 -16.434 1.00 95.20 290 TYR A CA 1
ATOM 1980 C C . TYR A 1 290 ? -7.818 27.292 -16.356 1.00 100.01 290 TYR A C 1
ATOM 1981 O O . TYR A 1 290 ? -6.813 26.578 -16.270 1.00 99.88 290 TYR A O 1
ATOM 1990 N N . ALA A 1 291 ? -7.749 28.628 -16.366 1.00 106.92 291 ALA A N 1
ATOM 1991 C CA . ALA A 1 291 ? -6.473 29.309 -16.186 1.00 108.08 291 ALA A CA 1
ATOM 1992 C C . ALA A 1 291 ? -5.900 29.057 -14.797 1.00 105.17 291 ALA A C 1
ATOM 1993 O O . ALA A 1 291 ? -4.676 29.010 -14.628 1.00 105.95 291 ALA A O 1
ATOM 1995 N N . GLN A 1 292 ? -6.761 28.886 -13.793 1.00 108.43 292 GLN A N 1
ATOM 1996 C CA . GLN A 1 292 ? -6.272 28.471 -12.485 1.00 105.20 292 GLN A CA 1
ATOM 1997 C C . GLN A 1 292 ? -5.822 27.021 -12.518 1.00 102.85 292 GLN A C 1
ATOM 1998 O O . GLN A 1 292 ? -4.812 26.666 -11.901 1.00 102.85 292 GLN A O 1
ATOM 2000 N N . TYR A 1 293 ? -6.553 26.175 -13.248 1.00 107.90 293 TYR A N 1
ATOM 2001 C CA . TYR A 1 293 ? -6.210 24.761 -13.338 1.00 104.53 293 TYR A CA 1
ATOM 2002 C C . TYR A 1 293 ? -4.889 24.540 -14.062 1.00 106.19 293 TYR A C 1
ATOM 2003 O O . TYR A 1 293 ? -4.148 23.611 -13.722 1.00 103.60 293 TYR A O 1
ATOM 2012 N N . LYS A 1 294 ? -4.575 25.376 -15.054 1.00 104.97 294 LYS A N 1
ATOM 2013 C CA . LYS A 1 294 ? -3.368 25.164 -15.847 1.00 106.24 294 LYS A CA 1
ATOM 2014 C C . LYS A 1 294 ? -2.111 25.398 -15.016 1.00 105.51 294 LYS A C 1
ATOM 2015 O O . LYS A 1 294 ? -1.184 24.579 -15.032 1.00 102.80 294 LYS A O 1
ATOM 2017 N N . ARG A 1 295 ? -2.055 26.513 -14.282 1.00 108.77 295 ARG A N 1
ATOM 2018 C CA . ARG A 1 295 ? -0.879 26.769 -13.457 1.00 108.24 295 ARG A CA 1
ATOM 2019 C C . ARG A 1 295 ? -0.854 25.873 -12.227 1.00 106.73 295 ARG A C 1
ATOM 2020 O O . ARG A 1 295 ? 0.227 25.517 -11.745 1.00 105.55 295 ARG A O 1
ATOM 2028 N N . ASP A 1 296 ? -2.025 25.500 -11.704 1.00 111.28 296 ASP A N 1
ATOM 2029 C CA . ASP A 1 296 ? -2.059 24.556 -10.593 1.00 108.68 296 ASP A CA 1
ATOM 2030 C C . ASP A 1 296 ? -1.550 23.187 -11.029 1.00 106.59 296 ASP A C 1
ATOM 2031 O O . ASP A 1 296 ? -0.870 22.497 -10.262 1.00 104.02 296 ASP A O 1
ATOM 2036 N N . ARG A 1 297 ? -1.854 22.787 -12.263 1.00 104.57 297 ARG A N 1
ATOM 2037 C CA . ARG A 1 297 ? -1.352 21.540 -12.823 1.00 103.15 297 ARG A CA 1
ATOM 2038 C C . ARG A 1 297 ? 0.117 21.624 -13.235 1.00 102.94 297 ARG A C 1
ATOM 2039 O O . ARG A 1 297 ? 0.710 20.603 -13.595 1.00 101.20 297 ARG A O 1
ATOM 2047 N N . SER A 1 298 ? 0.722 22.805 -13.194 1.00 104.46 298 SER A N 1
ATOM 2048 C CA . SER A 1 298 ? 2.141 22.945 -13.479 1.00 101.66 298 SER A CA 1
ATOM 2049 C C . SER A 1 298 ? 2.988 23.117 -12.220 1.00 98.88 298 SER A C 1
ATOM 2050 O O . SER A 1 298 ? 4.221 23.022 -12.297 1.00 97.31 298 SER A O 1
ATOM 2053 N N . GLU A 1 299 ? 2.356 23.341 -11.065 1.00 105.21 299 GLU A N 1
ATOM 2054 C CA . GLU A 1 299 ? 3.019 23.251 -9.773 1.00 104.45 299 GLU A CA 1
ATOM 2055 C C . GLU A 1 299 ? 2.666 21.962 -9.053 1.00 102.60 299 GLU A C 1
ATOM 2056 O O . GLU A 1 299 ? 3.141 21.744 -7.934 1.00 100.88 299 GLU A O 1
ATOM 2058 N N . ILE A 1 300 ? 1.832 21.113 -9.668 1.00 106.90 300 ILE A N 1
ATOM 2059 C CA . ILE A 1 300 ? 1.469 19.824 -9.084 1.00 104.96 300 ILE A CA 1
ATOM 2060 C C . ILE A 1 300 ? 2.643 18.860 -9.158 1.00 102.32 300 ILE A C 1
ATOM 2061 O O . ILE A 1 300 ? 2.752 17.935 -8.342 1.00 99.88 300 ILE A O 1
ATOM 2066 N N . LEU A 1 301 ? 3.546 19.071 -10.111 1.00 99.16 301 LEU A N 1
ATOM 2067 C CA . LEU A 1 301 ? 4.671 18.170 -10.345 1.00 100.67 301 LEU A CA 1
ATOM 2068 C C . LEU A 1 301 ? 6.011 18.842 -10.037 1.00 105.08 301 LEU A C 1
ATOM 2069 O O . LEU A 1 301 ? 6.551 18.705 -8.936 1.00 106.86 301 LEU A O 1
ATOM 2071 N N . PRO A 1 307 ? -0.567 22.657 -2.048 1.00 124.73 307 PRO A N 1
ATOM 2072 C CA . PRO A 1 307 ? -1.104 23.981 -1.713 1.00 125.47 307 PRO A CA 1
ATOM 2073 C C . PRO A 1 307 ? -1.921 24.581 -2.853 1.00 126.53 307 PRO A C 1
ATOM 2074 O O . PRO A 1 307 ? -1.839 25.783 -3.114 1.00 127.93 307 PRO A O 1
ATOM 2078 N N . VAL A 1 308 ? -2.691 23.741 -3.529 1.00 119.39 308 VAL A N 1
ATOM 2079 C CA . VAL A 1 308 ? -3.382 24.144 -4.741 1.00 119.54 308 VAL A CA 1
ATOM 2080 C C . VAL A 1 308 ? -4.815 24.554 -4.427 1.00 116.87 308 VAL A C 1
ATOM 2081 O O . VAL A 1 308 ? -5.360 24.252 -3.363 1.00 114.67 308 VAL A O 1
ATOM 2083 N N . SER A 1 309 ? -5.429 25.252 -5.381 1.00 111.62 309 SER A N 1
ATOM 2084 C CA . SER A 1 309 ? -6.753 25.833 -5.175 1.00 110.46 309 SER A CA 1
ATOM 2085 C C . SER A 1 309 ? -7.901 25.025 -5.782 1.00 109.00 309 SER A C 1
ATOM 2086 O O . SER A 1 309 ? -9.014 25.086 -5.268 1.00 107.62 309 SER A O 1
ATOM 2089 N N . SER A 1 310 ? -7.677 24.235 -6.820 1.00 101.10 310 SER A N 1
ATOM 2090 C CA . SER A 1 310 ? -8.774 23.623 -7.566 1.00 101.28 310 SER A CA 1
ATOM 2091 C C . SER A 1 310 ? -8.952 22.154 -7.196 1.00 100.20 310 SER A C 1
ATOM 2092 O O . SER A 1 310 ? -7.973 21.445 -6.943 1.00 101.25 310 SER A O 1
ATOM 2095 N N . LEU A 1 311 ? -10.212 21.697 -7.211 1.00 97.60 311 LEU A N 1
ATOM 2096 C CA . LEU A 1 311 ? -10.558 20.393 -6.652 1.00 94.53 311 LEU A CA 1
ATOM 2097 C C . LEU A 1 311 ? -9.901 19.256 -7.426 1.00 95.75 311 LEU A C 1
ATOM 2098 O O . LEU A 1 311 ? -9.135 18.468 -6.862 1.00 96.65 311 LEU A O 1
ATOM 2103 N N . LEU A 1 312 ? -10.197 19.151 -8.723 1.00 91.26 312 LEU A N 1
ATOM 2104 C CA . LEU A 1 312 ? -9.848 17.991 -9.533 1.00 92.21 312 LEU A CA 1
ATOM 2105 C C . LEU A 1 312 ? -8.576 18.200 -10.347 1.00 94.88 312 LEU A C 1
ATOM 2106 O O . LEU A 1 312 ? -8.464 17.681 -11.466 1.00 96.89 312 LEU A O 1
ATOM 2111 N N . VAL A 1 313 ? -7.607 18.941 -9.809 1.00 92.91 313 VAL A N 1
ATOM 2112 C CA . VAL A 1 313 ? -6.421 19.277 -10.590 1.00 96.13 313 VAL A CA 1
ATOM 2113 C C . VAL A 1 313 ? -5.610 18.024 -10.905 1.00 98.58 313 VAL A C 1
ATOM 2114 O O . VAL A 1 313 ? -5.159 17.826 -12.040 1.00 99.87 313 VAL A O 1
ATOM 2118 N N . ARG A 1 314 ? -5.416 17.153 -9.909 1.00 102.90 314 ARG A N 1
ATOM 2119 C CA . ARG A 1 314 ? -4.641 15.941 -10.136 1.00 103.00 314 ARG A CA 1
ATOM 2120 C C . ARG A 1 314 ? -5.357 14.972 -11.063 1.00 102.57 314 ARG A C 1
ATOM 2121 O O . ARG A 1 314 ? -4.699 14.154 -11.714 1.00 101.00 314 ARG A O 1
ATOM 2129 N N . ALA A 1 315 ? -6.685 15.056 -11.152 1.00 95.42 315 ALA A N 1
ATOM 2130 C CA . ALA A 1 315 ? -7.421 14.157 -12.032 1.00 96.17 315 ALA A CA 1
ATOM 2131 C C . ALA A 1 315 ? -7.216 14.505 -13.501 1.00 96.66 315 ALA A C 1
ATOM 2132 O O . ALA A 1 315 ? -7.328 13.629 -14.363 1.00 96.78 315 ALA A O 1
ATOM 2134 N N . THR A 1 316 ? -6.919 15.764 -13.809 1.00 93.50 316 THR A N 1
ATOM 2135 C CA . THR A 1 316 ? -6.763 16.197 -15.191 1.00 94.42 316 THR A CA 1
ATOM 2136 C C . THR A 1 316 ? -5.325 16.125 -15.684 1.00 96.90 316 THR A C 1
ATOM 2137 O O . THR A 1 316 ? -5.059 16.523 -16.822 1.00 99.74 316 THR A O 1
ATOM 2141 N N . CYS A 1 317 ? -4.396 15.629 -14.869 1.00 98.68 317 CYS A N 1
ATOM 2142 C CA . CYS A 1 317 ? -3.015 15.508 -15.302 1.00 96.71 317 CYS A CA 1
ATOM 2143 C C . CYS A 1 317 ? -2.856 14.350 -16.284 1.00 94.39 317 CYS A C 1
ATOM 2144 O O . CYS A 1 317 ? -3.671 13.424 -16.305 1.00 94.07 317 CYS A O 1
ATOM 2147 N N . PRO A 1 318 ? -1.819 14.388 -17.121 1.00 97.73 318 PRO A N 1
ATOM 2148 C CA . PRO A 1 318 ? -1.517 13.237 -17.978 1.00 95.77 318 PRO A CA 1
ATOM 2149 C C . PRO A 1 318 ? -1.126 12.016 -17.156 1.00 92.24 318 PRO A C 1
ATOM 2150 O O . PRO A 1 318 ? -0.727 12.110 -15.994 1.00 91.40 318 PRO A O 1
ATOM 2154 N N . LYS A 1 319 ? -1.243 10.849 -17.780 1.00 95.72 319 LYS A N 1
ATOM 2155 C CA . LYS A 1 319 ? -0.924 9.615 -17.082 1.00 91.75 319 LYS A CA 1
ATOM 2156 C C . LYS A 1 319 ? 0.585 9.475 -16.881 1.00 91.16 319 LYS A C 1
ATOM 2157 O O . LYS A 1 319 ? 1.396 10.061 -17.601 1.00 93.31 319 LYS A O 1
ATOM 2159 N N . GLY A 1 320 ? 0.954 8.689 -15.871 1.00 93.74 320 GLY A N 1
ATOM 2160 C CA . GLY A 1 320 ? 2.329 8.297 -15.627 1.00 91.21 320 GLY A CA 1
ATOM 2161 C C . GLY A 1 320 ? 3.119 9.250 -14.749 1.00 93.02 320 GLY A C 1
ATOM 2162 O O . GLY A 1 320 ? 3.981 8.801 -13.980 1.00 91.99 320 GLY A O 1
ATOM 2163 N N . HIS A 1 321 ? 2.848 10.555 -14.842 1.00 95.05 321 HIS A N 1
ATOM 2164 C CA . HIS A 1 321 ? 3.611 11.535 -14.073 1.00 96.37 321 HIS A CA 1
ATOM 2165 C C . HIS A 1 321 ? 3.316 11.419 -12.583 1.00 95.69 321 HIS A C 1
ATOM 2166 O O . HIS A 1 321 ? 4.229 11.248 -11.763 1.00 95.48 321 HIS A O 1
ATOM 2173 N N . LEU A 1 322 ? 2.043 11.535 -12.210 1.00 96.91 322 LEU A N 1
ATOM 2174 C CA . LEU A 1 322 ? 1.642 11.386 -10.818 1.00 96.56 322 LEU A CA 1
ATOM 2175 C C . LEU A 1 322 ? 1.003 10.034 -10.533 1.00 94.10 322 LEU A C 1
ATOM 2176 O O . LEU A 1 322 ? 1.450 9.309 -9.639 1.00 92.32 322 LEU A O 1
ATOM 2181 N N . ASP A 1 323 ? -0.043 9.699 -11.210 1.00 96.35 323 ASP A N 1
ATOM 2182 C CA . ASP A 1 323 ? -0.526 8.396 -10.957 1.00 94.05 323 ASP A CA 1
ATOM 2183 C C . ASP A 1 323 ? -0.517 7.604 -12.220 1.00 92.42 323 ASP A C 1
ATOM 2184 O O . ASP A 1 323 ? 0.034 7.995 -13.251 1.00 94.53 323 ASP A O 1
ATOM 2189 N N . GLU A 1 324 ? -1.070 6.424 -12.112 1.00 91.68 324 GLU A N 1
ATOM 2190 C CA . GLU A 1 324 ? -1.242 5.642 -13.286 1.00 91.35 324 GLU A CA 1
ATOM 2191 C C . GLU A 1 324 ? -2.649 5.835 -13.802 1.00 93.31 324 GLU A C 1
ATOM 2192 O O . GLU A 1 324 ? -2.878 5.507 -14.920 1.00 95.44 324 GLU A O 1
ATOM 2198 N N . ASP A 1 325 ? -3.582 6.382 -13.022 1.00 88.60 325 ASP A N 1
ATOM 2199 C CA . ASP A 1 325 ? -4.928 6.594 -13.515 1.00 93.55 325 ASP A CA 1
ATOM 2200 C C . ASP A 1 325 ? -5.766 7.824 -13.102 1.00 99.96 325 ASP A C 1
ATOM 2201 O O . ASP A 1 325 ? -6.743 7.799 -12.369 1.00 102.55 325 ASP A O 1
ATOM 2206 N N . PRO A 1 326 ? -5.407 8.914 -13.690 1.00 90.02 326 PRO A N 1
ATOM 2207 C CA . PRO A 1 326 ? -6.116 10.185 -13.500 1.00 93.15 326 PRO A CA 1
ATOM 2208 C C . PRO A 1 326 ? -7.572 10.013 -13.115 1.00 94.81 326 PRO A C 1
ATOM 2209 O O . PRO A 1 326 ? -8.082 10.788 -12.298 1.00 97.34 326 PRO A O 1
ATOM 2213 N N . PHE A 1 327 ? -8.256 9.001 -13.643 1.00 89.88 327 PHE A N 1
ATOM 2214 C CA . PHE A 1 327 ? -9.654 8.827 -13.276 1.00 90.96 327 PHE A CA 1
ATOM 2215 C C . PHE A 1 327 ? -9.794 8.366 -11.830 1.00 89.87 327 PHE A C 1
ATOM 2216 O O . PHE A 1 327 ? -10.655 8.867 -11.098 1.00 90.79 327 PHE A O 1
ATOM 2224 N N . ILE A 1 328 ? -8.957 7.418 -11.392 1.00 100.09 328 ILE A N 1
ATOM 2225 C CA . ILE A 1 328 ? -9.020 6.987 -10.000 1.00 95.51 328 ILE A CA 1
ATOM 2226 C C . ILE A 1 328 ? -8.539 8.092 -9.070 1.00 97.49 328 ILE A C 1
ATOM 2227 O O . ILE A 1 328 ? -8.867 8.089 -7.878 1.00 96.58 328 ILE A O 1
ATOM 2232 N N . ALA A 1 329 ? -7.759 9.043 -9.584 1.00 91.69 329 ALA A N 1
ATOM 2233 C CA . ALA A 1 329 ? -7.497 10.258 -8.825 1.00 94.33 329 ALA A CA 1
ATOM 2234 C C . ALA A 1 329 ? -8.736 11.137 -8.735 1.00 98.71 329 ALA A C 1
ATOM 2235 O O . ALA A 1 329 ? -8.831 11.981 -7.838 1.00 98.20 329 ALA A O 1
ATOM 2237 N N . LEU A 1 330 ? -9.674 10.990 -9.676 1.00 97.28 330 LEU A N 1
ATOM 2238 C CA . LEU A 1 330 ? -10.910 11.765 -9.609 1.00 96.39 330 LEU A CA 1
ATOM 2239 C C . LEU A 1 330 ? -11.858 11.185 -8.572 1.00 93.62 330 LEU A C 1
ATOM 2240 O O . LEU A 1 330 ? -12.465 11.928 -7.789 1.00 91.85 330 LEU A O 1
ATOM 2245 N N . ILE A 1 331 ? -11.993 9.858 -8.547 1.00 100.28 331 ILE A N 1
ATOM 2246 C CA . ILE A 1 331 ? -12.883 9.228 -7.580 1.00 96.28 331 ILE A CA 1
ATOM 2247 C C . ILE A 1 331 ? -12.316 9.282 -6.167 1.00 95.61 331 ILE A C 1
ATOM 2248 O O . ILE A 1 331 ? -13.079 9.224 -5.196 1.00 93.83 331 ILE A O 1
ATOM 2253 N N . GLU A 1 332 ? -10.994 9.402 -6.007 1.00 101.26 332 GLU A N 1
ATOM 2254 C CA . GLU A 1 332 ? -10.471 9.575 -4.654 1.00 100.18 332 GLU A CA 1
ATOM 2255 C C . GLU A 1 332 ? -10.890 10.918 -4.071 1.00 101.64 332 GLU A C 1
ATOM 2256 O O . GLU A 1 332 ? -11.165 11.025 -2.876 1.00 100.25 332 GLU A O 1
ATOM 2262 N N . SER A 1 333 ? -10.931 11.956 -4.888 1.00 99.83 333 SER A N 1
ATOM 2263 C CA . SER A 1 333 ? -11.328 13.267 -4.391 1.00 98.27 333 SER A CA 1
ATOM 2264 C C . SER A 1 333 ? -12.836 13.380 -4.183 1.00 96.03 333 SER A C 1
ATOM 2265 O O . SER A 1 333 ? -13.284 14.218 -3.388 1.00 95.16 333 SER A O 1
ATOM 2268 N N . LEU A 1 334 ? -13.624 12.554 -4.870 1.00 99.14 334 LEU A N 1
ATOM 2269 C CA . LEU A 1 334 ? -15.066 12.555 -4.670 1.00 95.76 334 LEU A CA 1
ATOM 2270 C C . LEU A 1 334 ? -15.476 11.775 -3.429 1.00 95.48 334 LEU A C 1
ATOM 2271 O O . LEU A 1 334 ? -16.555 12.029 -2.887 1.00 93.37 334 LEU A O 1
ATOM 2276 N N . SER A 1 335 ? -14.638 10.852 -2.955 1.00 100.37 335 SER A N 1
ATOM 2277 C CA . SER A 1 335 ? -14.963 10.085 -1.756 1.00 98.86 335 SER A CA 1
ATOM 2278 C C . SER A 1 335 ? -14.871 10.910 -0.477 1.00 99.11 335 SER A C 1
ATOM 2279 O O . SER A 1 335 ? -15.371 10.466 0.566 1.00 97.96 335 SER A O 1
ATOM 2282 N N . GLU A 1 336 ? -14.258 12.098 -0.532 1.00 100.00 336 GLU A N 1
ATOM 2283 C CA . GLU A 1 336 ? -14.172 12.947 0.650 1.00 100.04 336 GLU A CA 1
ATOM 2284 C C . GLU A 1 336 ? -15.547 13.374 1.151 1.00 98.49 336 GLU A C 1
ATOM 2285 O O . GLU A 1 336 ? -15.693 13.696 2.337 1.00 98.04 336 GLU A O 1
ATOM 2287 N N . ILE A 1 337 ? -16.552 13.383 0.280 1.00 99.37 337 ILE A N 1
ATOM 2288 C CA . ILE A 1 337 ? -17.916 13.712 0.667 1.00 99.74 337 ILE A CA 1
ATOM 2289 C C . ILE A 1 337 ? -18.454 12.688 1.658 1.00 100.44 337 ILE A C 1
ATOM 2290 O O . ILE A 1 337 ? -18.301 11.483 1.455 1.00 99.96 337 ILE A O 1
ATOM 2292 N N . SER B 1 11 ? -22.514 -5.283 -63.409 1.00 109.73 11 SER B N 1
ATOM 2293 C CA . SER B 1 11 ? -23.865 -4.898 -63.025 1.00 109.22 11 SER B CA 1
ATOM 2294 C C . SER B 1 11 ? -24.083 -5.034 -61.524 1.00 109.14 11 SER B C 1
ATOM 2295 O O . SER B 1 11 ? -25.211 -5.265 -61.083 1.00 109.61 11 SER B O 1
ATOM 2297 N N . LEU B 1 12 ? -23.016 -4.918 -60.728 1.00 98.11 12 LEU B N 1
ATOM 2298 C CA . LEU B 1 12 ? -23.221 -5.059 -59.294 1.00 97.96 12 LEU B CA 1
ATOM 2299 C C . LEU B 1 12 ? -23.368 -3.724 -58.574 1.00 97.25 12 LEU B C 1
ATOM 2300 O O . LEU B 1 12 ? -24.489 -3.321 -58.245 1.00 97.16 12 LEU B O 1
ATOM 2302 N N . GLN B 1 13 ? -22.258 -3.026 -58.325 1.00 93.79 13 GLN B N 1
ATOM 2303 C CA . GLN B 1 13 ? -22.303 -1.615 -57.953 1.00 93.17 13 GLN B CA 1
ATOM 2304 C C . GLN B 1 13 ? -21.066 -0.878 -58.442 1.00 92.87 13 GLN B C 1
ATOM 2305 O O . GLN B 1 13 ? -21.117 0.313 -58.758 1.00 92.47 13 GLN B O 1
ATOM 2307 N N . GLU B 1 14 ? -19.953 -1.599 -58.523 1.00 88.47 14 GLU B N 1
ATOM 2308 C CA . GLU B 1 14 ? -18.663 -1.025 -58.858 1.00 88.41 14 GLU B CA 1
ATOM 2309 C C . GLU B 1 14 ? -18.353 -1.148 -60.334 1.00 88.58 14 GLU B C 1
ATOM 2310 O O . GLU B 1 14 ? -17.266 -0.747 -60.763 1.00 88.49 14 GLU B O 1
ATOM 2312 N N . ARG B 1 15 ? -19.289 -1.676 -61.123 1.00 82.34 15 ARG B N 1
ATOM 2313 C CA . ARG B 1 15 ? -19.160 -1.597 -62.567 1.00 82.52 15 ARG B CA 1
ATOM 2314 C C . ARG B 1 15 ? -19.598 -0.208 -63.008 1.00 81.80 15 ARG B C 1
ATOM 2315 O O . ARG B 1 15 ? -20.402 -0.058 -63.934 1.00 79.66 15 ARG B O 1
ATOM 2317 N N . VAL B 1 16 ? -19.079 0.813 -62.319 1.00 79.72 16 VAL B N 1
ATOM 2318 C CA . VAL B 1 16 ? -19.024 2.163 -62.849 1.00 80.46 16 VAL B CA 1
ATOM 2319 C C . VAL B 1 16 ? -17.811 2.350 -63.742 1.00 83.34 16 VAL B C 1
ATOM 2320 O O . VAL B 1 16 ? -17.718 3.371 -64.435 1.00 83.38 16 VAL B O 1
ATOM 2322 N N . GLU B 1 17 ? -16.885 1.381 -63.738 1.00 80.18 17 GLU B N 1
ATOM 2323 C CA . GLU B 1 17 ? -15.778 1.401 -64.687 1.00 82.15 17 GLU B CA 1
ATOM 2324 C C . GLU B 1 17 ? -16.277 1.294 -66.120 1.00 80.74 17 GLU B C 1
ATOM 2325 O O . GLU B 1 17 ? -15.601 1.751 -67.049 1.00 81.52 17 GLU B O 1
ATOM 2327 N N . ASN B 1 18 ? -17.451 0.700 -66.318 1.00 77.19 18 ASN B N 1
ATOM 2328 C CA . ASN B 1 18 ? -18.038 0.554 -67.640 1.00 75.80 18 ASN B CA 1
ATOM 2329 C C . ASN B 1 18 ? -19.012 1.677 -67.976 1.00 73.44 18 ASN B C 1
ATOM 2330 O O . ASN B 1 18 ? -19.724 1.581 -68.980 1.00 71.36 18 ASN B O 1
ATOM 2332 N N . ALA B 1 19 ? -19.055 2.736 -67.167 1.00 71.53 19 ALA B N 1
ATOM 2333 C CA . ALA B 1 19 ? -19.907 3.883 -67.465 1.00 68.50 19 ALA B CA 1
ATOM 2334 C C . ALA B 1 19 ? -19.494 4.538 -68.779 1.00 69.98 19 ALA B C 1
ATOM 2335 O O . ALA B 1 19 ? -18.315 4.562 -69.145 1.00 71.59 19 ALA B O 1
ATOM 2337 N N . VAL B 1 20 ? -20.478 5.088 -69.488 1.00 67.07 20 VAL B N 1
ATOM 2338 C CA . VAL B 1 20 ? -20.239 5.591 -70.837 1.00 67.49 20 VAL B CA 1
ATOM 2339 C C . VAL B 1 20 ? -19.507 6.925 -70.775 1.00 68.41 20 VAL B C 1
ATOM 2340 O O . VAL B 1 20 ? -19.900 7.839 -70.040 1.00 69.92 20 VAL B O 1
ATOM 2344 N N . ASP B 1 21 ? -18.430 7.028 -71.548 1.00 71.10 21 ASP B N 1
ATOM 2345 C CA . ASP B 1 21 ? -17.636 8.246 -71.664 1.00 74.81 21 ASP B CA 1
ATOM 2346 C C . ASP B 1 21 ? -18.369 9.185 -72.605 1.00 73.62 21 ASP B C 1
ATOM 2347 O O . ASP B 1 21 ? -18.313 9.025 -73.826 1.00 73.78 21 ASP B O 1
ATOM 2352 N N . VAL B 1 22 ? -19.042 10.182 -72.042 1.00 69.33 22 VAL B N 1
ATOM 2353 C CA . VAL B 1 22 ? -19.849 11.110 -72.824 1.00 69.75 22 VAL B CA 1
ATOM 2354 C C . VAL B 1 22 ? -18.970 12.257 -73.307 1.00 69.17 22 VAL B C 1
ATOM 2355 O O . VAL B 1 22 ? -17.953 12.597 -72.691 1.00 70.38 22 VAL B O 1
ATOM 2359 N N . SER B 1 23 ? -19.360 12.853 -74.433 1.00 71.62 23 SER B N 1
ATOM 2360 C CA . SER B 1 23 ? -18.522 13.849 -75.086 1.00 73.56 23 SER B CA 1
ATOM 2361 C C . SER B 1 23 ? -18.483 15.145 -74.288 1.00 73.94 23 SER B C 1
ATOM 2362 O O . SER B 1 23 ? -19.454 15.532 -73.633 1.00 72.68 23 SER B O 1
ATOM 2365 N N . GLY B 1 24 ? -17.340 15.822 -74.359 1.00 76.96 24 GLY B N 1
ATOM 2366 C CA . GLY B 1 24 ? -17.159 17.073 -73.654 1.00 76.99 24 GLY B CA 1
ATOM 2367 C C . GLY B 1 24 ? -17.139 18.267 -74.584 1.00 78.16 24 GLY B C 1
ATOM 2368 O O . GLY B 1 24 ? -16.508 19.286 -74.284 1.00 80.42 24 GLY B O 1
ATOM 2369 N N . ALA B 1 25 ? -17.825 18.154 -75.718 1.00 76.27 25 ALA B N 1
ATOM 2370 C CA . ALA B 1 25 ? -17.881 19.258 -76.666 1.00 77.11 25 ALA B CA 1
ATOM 2371 C C . ALA B 1 25 ? -18.592 20.452 -76.040 1.00 77.44 25 ALA B C 1
ATOM 2372 O O . ALA B 1 25 ? -19.637 20.303 -75.399 1.00 76.70 25 ALA B O 1
ATOM 2374 N N . PHE B 1 26 ? -18.008 21.640 -76.219 1.00 78.78 26 PHE B N 1
ATOM 2375 C CA . PHE B 1 26 ? -18.519 22.898 -75.672 1.00 79.53 26 PHE B CA 1
ATOM 2376 C C . PHE B 1 26 ? -18.571 22.896 -74.149 1.00 79.25 26 PHE B C 1
ATOM 2377 O O . PHE B 1 26 ? -19.224 23.758 -73.552 1.00 78.87 26 PHE B O 1
ATOM 2385 N N . ASP B 1 27 ? -17.883 21.948 -73.507 1.00 78.12 27 ASP B N 1
ATOM 2386 C CA . ASP B 1 27 ? -17.922 21.784 -72.054 1.00 77.69 27 ASP B CA 1
ATOM 2387 C C . ASP B 1 27 ? -19.350 21.601 -71.540 1.00 77.12 27 ASP B C 1
ATOM 2388 O O . ASP B 1 27 ? -19.658 21.939 -70.396 1.00 78.59 27 ASP B O 1
ATOM 2393 N N . ASN B 1 28 ? -20.230 21.056 -72.381 1.00 72.51 28 ASN B N 1
ATOM 2394 C CA . ASN B 1 28 ? -21.583 20.690 -71.985 1.00 72.48 28 ASN B CA 1
ATOM 2395 C C . ASN B 1 28 ? -21.669 19.249 -71.524 1.00 72.37 28 ASN B C 1
ATOM 2396 O O . ASN B 1 28 ? -22.696 18.592 -71.738 1.00 69.92 28 ASN B O 1
ATOM 2401 N N . CYS B 1 29 ? -20.598 18.736 -70.917 1.00 71.75 29 CYS B N 1
ATOM 2402 C CA . CYS B 1 29 ? -20.492 17.302 -70.683 1.00 71.46 29 CYS B CA 1
ATOM 2403 C C . CYS B 1 29 ? -21.602 16.813 -69.760 1.00 72.14 29 CYS B C 1
ATOM 2404 O O . CYS B 1 29 ? -22.270 15.817 -70.054 1.00 71.17 29 CYS B O 1
ATOM 2407 N N . PHE B 1 30 ? -21.837 17.519 -68.653 1.00 65.26 30 PHE B N 1
ATOM 2408 C CA . PHE B 1 30 ? -22.901 17.105 -67.746 1.00 68.20 30 PHE B CA 1
ATOM 2409 C C . PHE B 1 30 ? -24.256 17.143 -68.438 1.00 68.03 30 PHE B C 1
ATOM 2410 O O . PHE B 1 30 ? -25.053 16.208 -68.317 1.00 68.31 30 PHE B O 1
ATOM 2418 N N . PHE B 1 31 ? -24.539 18.228 -69.161 1.00 70.20 31 PHE B N 1
ATOM 2419 C CA . PHE B 1 31 ? -25.834 18.352 -69.819 1.00 69.60 31 PHE B CA 1
ATOM 2420 C C . PHE B 1 31 ? -26.033 17.270 -70.868 1.00 64.89 31 PHE B C 1
ATOM 2421 O O . PHE B 1 31 ? -27.167 16.845 -71.109 1.00 63.60 31 PHE B O 1
ATOM 2429 N N . HIS B 1 32 ? -24.951 16.810 -71.496 1.00 70.70 32 HIS B N 1
ATOM 2430 C CA . HIS B 1 32 ? -25.044 15.634 -72.352 1.00 68.06 32 HIS B CA 1
ATOM 2431 C C . HIS B 1 32 ? -25.564 14.439 -71.565 1.00 68.64 32 HIS B C 1
ATOM 2432 O O . HIS B 1 32 ? -26.477 13.734 -72.012 1.00 67.22 32 HIS B O 1
ATOM 2439 N N . ASN B 1 33 ? -24.996 14.208 -70.376 1.00 64.09 33 ASN B N 1
ATOM 2440 C CA . ASN B 1 33 ? -25.460 13.123 -69.519 1.00 66.15 33 ASN B CA 1
ATOM 2441 C C . ASN B 1 33 ? -26.950 13.254 -69.247 1.00 68.13 33 ASN B C 1
ATOM 2442 O O . ASN B 1 33 ? -27.732 12.348 -69.558 1.00 68.10 33 ASN B O 1
ATOM 2447 N N . PHE B 1 34 ? -27.363 14.394 -68.688 1.00 68.36 34 PHE B N 1
ATOM 2448 C CA . PHE B 1 34 ? -28.778 14.617 -68.416 1.00 68.28 34 PHE B CA 1
ATOM 2449 C C . PHE B 1 34 ? -29.619 14.384 -69.665 1.00 66.03 34 PHE B C 1
ATOM 2450 O O . PHE B 1 34 ? -30.686 13.763 -69.599 1.00 65.02 34 PHE B O 1
ATOM 2458 N N . ALA B 1 35 ? -29.138 14.849 -70.820 1.00 71.23 35 ALA B N 1
ATOM 2459 C CA . ALA B 1 35 ? -29.842 14.592 -72.069 1.00 68.29 35 ALA B CA 1
ATOM 2460 C C . ALA B 1 35 ? -30.012 13.095 -72.298 1.00 67.28 35 ALA B C 1
ATOM 2461 O O . ALA B 1 35 ? -31.127 12.614 -72.527 1.00 67.14 35 ALA B O 1
ATOM 2463 N N . LEU B 1 36 ? -28.916 12.337 -72.218 1.00 68.02 36 LEU B N 1
ATOM 2464 C CA . LEU B 1 36 ? -29.006 10.897 -72.439 1.00 66.99 36 LEU B CA 1
ATOM 2465 C C . LEU B 1 36 ? -29.932 10.239 -71.426 1.00 68.16 36 LEU B C 1
ATOM 2466 O O . LEU B 1 36 ? -30.745 9.382 -71.785 1.00 69.66 36 LEU B O 1
ATOM 2471 N N . TYR B 1 37 ? -29.836 10.635 -70.157 1.00 67.52 37 TYR B N 1
ATOM 2472 C CA . TYR B 1 37 ? -30.768 10.121 -69.162 1.00 67.98 37 TYR B CA 1
ATOM 2473 C C . TYR B 1 37 ? -32.209 10.488 -69.491 1.00 68.87 37 TYR B C 1
ATOM 2474 O O . TYR B 1 37 ? -33.129 9.792 -69.054 1.00 70.77 37 TYR B O 1
ATOM 2483 N N . LEU B 1 38 ? -32.433 11.561 -70.249 1.00 70.28 38 LEU B N 1
ATOM 2484 C CA . LEU B 1 38 ? -33.790 11.965 -70.600 1.00 70.78 38 LEU B CA 1
ATOM 2485 C C . LEU B 1 38 ? -34.330 11.235 -71.820 1.00 69.68 38 LEU B C 1
ATOM 2486 O O . LEU B 1 38 ? -35.541 10.993 -71.902 1.00 70.10 38 LEU B O 1
ATOM 2491 N N . LEU B 1 39 ? -33.464 10.887 -72.771 1.00 73.56 39 LEU B N 1
ATOM 2492 C CA . LEU B 1 39 ? -33.903 10.264 -74.012 1.00 72.87 39 LEU B CA 1
ATOM 2493 C C . LEU B 1 39 ? -33.910 8.743 -73.932 1.00 75.05 39 LEU B C 1
ATOM 2494 O O . LEU B 1 39 ? -34.834 8.108 -74.448 1.00 75.67 39 LEU B O 1
ATOM 2499 N N . THR B 1 40 ? -32.907 8.142 -73.283 1.00 74.21 40 THR B N 1
ATOM 2500 C CA . THR B 1 40 ? -32.867 6.684 -73.184 1.00 76.05 40 THR B CA 1
ATOM 2501 C C . THR B 1 40 ? -33.957 6.151 -72.264 1.00 78.41 40 THR B C 1
ATOM 2502 O O . THR B 1 40 ? -34.445 5.032 -72.465 1.00 80.83 40 THR B O 1
ATOM 2506 N N . ASN B 1 41 ? -34.340 6.916 -71.246 1.00 76.28 41 ASN B N 1
ATOM 2507 C CA . ASN B 1 41 ? -35.458 6.535 -70.399 1.00 77.43 41 ASN B CA 1
ATOM 2508 C C . ASN B 1 41 ? -36.784 7.085 -70.909 1.00 77.55 41 ASN B C 1
ATOM 2509 O O . ASN B 1 41 ? -37.807 6.924 -70.234 1.00 77.39 41 ASN B O 1
ATOM 2514 N N . ASN B 1 42 ? -36.784 7.716 -72.088 1.00 79.55 42 ASN B N 1
ATOM 2515 C CA . ASN B 1 42 ? -38.000 8.243 -72.711 1.00 79.21 42 ASN B CA 1
ATOM 2516 C C . ASN B 1 42 ? -38.767 9.159 -71.754 1.00 78.49 42 ASN B C 1
ATOM 2517 O O . ASN B 1 42 ? -40.000 9.197 -71.755 1.00 79.85 42 ASN B O 1
ATOM 2522 N N . LEU B 1 43 ? -38.022 9.917 -70.916 1.00 78.12 43 LEU B N 1
ATOM 2523 C CA . LEU B 1 43 ? -38.635 10.818 -69.948 1.00 79.09 43 LEU B CA 1
ATOM 2524 C C . LEU B 1 43 ? -39.015 12.140 -70.612 1.00 78.24 43 LEU B C 1
ATOM 2525 O O . LEU B 1 43 ? -38.390 12.549 -71.593 1.00 76.34 43 LEU B O 1
ATOM 2530 N N . PRO B 1 44 ? -40.042 12.822 -70.102 1.00 80.08 44 PRO B N 1
ATOM 2531 C CA . PRO B 1 44 ? -40.466 14.083 -70.727 1.00 80.23 44 PRO B CA 1
ATOM 2532 C C . PRO B 1 44 ? -39.434 15.178 -70.510 1.00 80.63 44 PRO B C 1
ATOM 2533 O O . PRO B 1 44 ? -38.906 15.348 -69.409 1.00 81.36 44 PRO B O 1
ATOM 2537 N N . LEU B 1 45 ? -39.143 15.915 -71.576 1.00 82.54 45 LEU B N 1
ATOM 2538 C CA . LEU B 1 45 ? -38.298 17.096 -71.495 1.00 83.20 45 LEU B CA 1
ATOM 2539 C C . LEU B 1 45 ? -39.101 18.251 -70.908 1.00 84.89 45 LEU B C 1
ATOM 2540 O O . LEU B 1 45 ? -40.324 18.165 -70.777 1.00 84.96 45 LEU B O 1
ATOM 2545 N N . PRO B 1 46 ? -38.442 19.347 -70.518 1.00 85.34 46 PRO B N 1
ATOM 2546 C CA . PRO B 1 46 ? -39.194 20.530 -70.082 1.00 87.54 46 PRO B CA 1
ATOM 2547 C C . PRO B 1 46 ? -40.090 21.061 -71.193 1.00 88.50 46 PRO B C 1
ATOM 2548 O O . PRO B 1 46 ? -39.748 21.010 -72.377 1.00 88.09 46 PRO B O 1
ATOM 2552 N N . ASP B 1 47 ? -41.253 21.579 -70.790 1.00 90.32 47 ASP B N 1
ATOM 2553 C CA . ASP B 1 47 ? -42.246 22.020 -71.766 1.00 90.40 47 ASP B CA 1
ATOM 2554 C C . ASP B 1 47 ? -41.756 23.223 -72.564 1.00 90.70 47 ASP B C 1
ATOM 2555 O O . ASP B 1 47 ? -42.028 23.325 -73.766 1.00 89.35 47 ASP B O 1
ATOM 2557 N N . ASP B 1 48 ? -41.037 24.144 -71.920 1.00 87.72 48 ASP B N 1
ATOM 2558 C CA . ASP B 1 48 ? -40.598 25.380 -72.559 1.00 89.29 48 ASP B CA 1
ATOM 2559 C C . ASP B 1 48 ? -39.154 25.319 -73.048 1.00 88.36 48 ASP B C 1
ATOM 25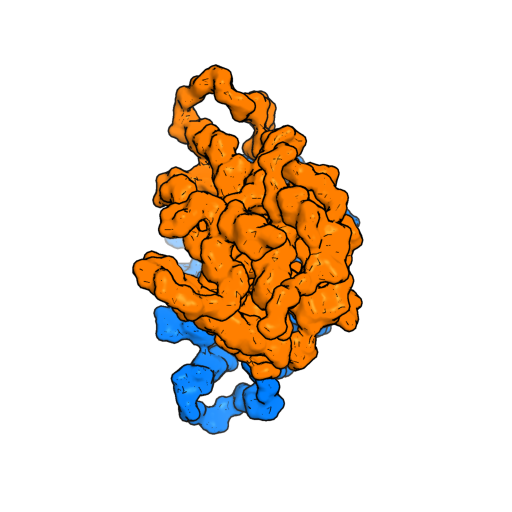60 O O . ASP B 1 48 ? -38.563 26.366 -73.336 1.00 90.45 48 ASP B O 1
ATOM 2565 N N . LEU B 1 49 ? -38.575 24.122 -73.159 1.00 88.30 49 LEU B N 1
ATOM 2566 C CA . LEU B 1 49 ? -37.193 24.011 -73.610 1.00 87.65 49 LEU B CA 1
ATOM 2567 C C . LEU B 1 49 ? -37.002 24.498 -75.042 1.00 87.25 49 LEU B C 1
ATOM 2568 O O . LEU B 1 49 ? -35.888 24.887 -75.409 1.00 87.22 49 LEU B O 1
ATOM 2573 N N . PHE B 1 50 ? -38.057 24.501 -75.854 1.00 93.81 50 PHE B N 1
ATOM 2574 C CA . PHE B 1 50 ? -37.947 24.883 -77.253 1.00 93.49 50 PHE B CA 1
ATOM 2575 C C . PHE B 1 50 ? -38.569 26.240 -77.559 1.00 96.26 50 PHE B C 1
ATOM 2576 O O . PHE B 1 50 ? -38.584 26.648 -78.726 1.00 96.30 50 PHE B O 1
ATOM 2584 N N . HIS B 1 51 ? -39.090 26.950 -76.551 1.00 92.76 51 HIS B N 1
ATOM 2585 C CA . HIS B 1 51 ? -39.592 28.298 -76.789 1.00 94.72 51 HIS B CA 1
ATOM 2586 C C . HIS B 1 51 ? -39.289 29.262 -75.641 1.00 96.89 51 HIS B C 1
ATOM 2587 O O . HIS B 1 51 ? -39.911 30.331 -75.569 1.00 99.75 51 HIS B O 1
ATOM 2594 N N . PHE B 1 52 ? -38.346 28.937 -74.757 1.00 87.10 52 PHE B N 1
ATOM 2595 C CA . PHE B 1 52 ? -38.040 29.836 -73.652 1.00 90.23 52 PHE B CA 1
ATOM 2596 C C . PHE B 1 52 ? -37.178 31.009 -74.121 1.00 93.11 52 PHE B C 1
ATOM 2597 O O . PHE B 1 52 ? -36.518 30.958 -75.164 1.00 92.47 52 PHE B O 1
ATOM 2605 N N . LYS B 1 53 ? -37.187 32.076 -73.324 1.00 87.88 53 LYS B N 1
ATOM 2606 C CA . LYS B 1 53 ? -36.330 33.232 -73.552 1.00 89.09 53 LYS B CA 1
ATOM 2607 C C . LYS B 1 53 ? -35.066 33.085 -72.712 1.00 88.89 53 LYS B C 1
ATOM 2608 O O . LYS B 1 53 ? -35.141 32.833 -71.504 1.00 88.18 53 LYS B O 1
ATOM 2614 N N . SER B 1 54 ? -33.915 33.244 -73.358 1.00 88.21 54 SER B N 1
ATOM 2615 C CA . SER B 1 54 ? -32.620 33.044 -72.727 1.00 88.36 54 SER B CA 1
ATOM 2616 C C . SER B 1 54 ? -32.357 34.085 -71.635 1.00 90.11 54 SER B C 1
ATOM 2617 O O . SER B 1 54 ? -32.920 35.186 -71.630 1.00 91.70 54 SER B O 1
ATOM 2620 N N . ILE B 1 55 ? -31.477 33.713 -70.699 1.00 83.21 55 ILE B N 1
ATOM 2621 C CA . ILE B 1 55 ? -31.029 34.628 -69.650 1.00 86.22 55 ILE B CA 1
ATOM 2622 C C . ILE B 1 55 ? -30.027 35.632 -70.201 1.00 87.51 55 ILE B C 1
ATOM 2623 O O . ILE B 1 55 ? -29.948 36.771 -69.729 1.00 90.97 55 ILE B O 1
ATOM 2628 N N . ILE B 1 56 ? -29.226 35.219 -71.176 1.00 95.95 56 ILE B N 1
ATOM 2629 C CA . ILE B 1 56 ? -28.210 36.103 -71.723 1.00 96.45 56 ILE B CA 1
ATOM 2630 C C . ILE B 1 56 ? -28.834 37.014 -72.775 1.00 98.40 56 ILE B C 1
ATOM 2631 O O . ILE B 1 56 ? -29.897 36.727 -73.336 1.00 98.11 56 ILE B O 1
ATOM 2636 N N . ASN B 1 57 ? -28.139 38.123 -73.050 1.00 103.77 57 ASN B N 1
ATOM 2637 C CA . ASN B 1 57 ? -28.667 39.177 -73.914 1.00 105.69 57 ASN B CA 1
ATOM 2638 C C . ASN B 1 57 ? -29.027 38.645 -75.299 1.00 105.20 57 ASN B C 1
ATOM 2639 O O . ASN B 1 57 ? -30.192 38.692 -75.714 1.00 105.36 57 ASN B O 1
ATOM 2644 N N . ARG B 1 58 ? -28.037 38.136 -76.029 1.00 104.44 58 ARG B N 1
ATOM 2645 C CA . ARG B 1 58 ? -28.249 37.552 -77.350 1.00 103.24 58 ARG B CA 1
ATOM 2646 C C . ARG B 1 58 ? -27.033 36.731 -77.761 1.00 101.18 58 ARG B C 1
ATOM 2647 O O . ARG B 1 58 ? -25.895 37.159 -77.562 1.00 102.67 58 ARG B O 1
ATOM 2649 N N . SER B 1 60 ? -27.211 33.360 -79.375 1.00 99.46 60 SER B N 1
ATOM 2650 C CA . SER B 1 60 ? -28.161 32.850 -78.389 1.00 98.33 60 SER B CA 1
ATOM 2651 C C . SER B 1 60 ? -27.867 31.389 -78.081 1.00 96.12 60 SER B C 1
ATOM 2652 O O . SER B 1 60 ? -28.037 30.960 -76.949 1.00 95.79 60 SER B O 1
ATOM 2655 N N . LYS B 1 61 ? -27.503 30.614 -79.104 1.00 93.87 61 LYS B N 1
ATOM 2656 C CA . LYS B 1 61 ? -27.077 29.226 -78.939 1.00 90.86 61 LYS B CA 1
ATOM 2657 C C . LYS B 1 61 ? -28.196 28.347 -78.405 1.00 89.52 61 LYS B C 1
ATOM 2658 O O . LYS B 1 61 ? -28.016 27.136 -78.258 1.00 85.98 61 LYS B O 1
ATOM 2664 N N . ALA B 1 62 ? -29.316 28.934 -78.093 1.00 89.42 62 ALA B N 1
ATOM 2665 C CA . ALA B 1 62 ? -30.569 28.239 -77.854 1.00 86.90 62 ALA B CA 1
ATOM 2666 C C . ALA B 1 62 ? -31.698 28.860 -78.652 1.00 87.58 62 ALA B C 1
ATOM 2667 O O . ALA B 1 62 ? -32.528 28.133 -79.201 1.00 85.91 62 ALA B O 1
ATOM 2669 N N . GLU B 1 63 ? -31.726 30.192 -78.758 1.00 91.78 63 GLU B N 1
ATOM 2670 C CA . GLU B 1 63 ? -32.683 30.866 -79.625 1.00 92.31 63 GLU B CA 1
ATOM 2671 C C . GLU B 1 63 ? -32.192 30.909 -81.062 1.00 90.02 63 GLU B C 1
ATOM 2672 O O . GLU B 1 63 ? -33.007 30.982 -81.990 1.00 89.42 63 GLU B O 1
ATOM 2678 N N . GLN B 1 64 ? -30.877 30.812 -81.261 1.00 88.99 64 GLN B N 1
ATOM 2679 C CA . GLN B 1 64 ? -30.357 30.494 -82.583 1.00 88.25 64 GLN B CA 1
ATOM 2680 C C . GLN B 1 64 ? -30.751 29.081 -83.011 1.00 86.20 64 GLN B C 1
ATOM 2681 O O . GLN B 1 64 ? -31.005 28.842 -84.195 1.00 86.29 64 GLN B O 1
ATOM 2687 N N . LEU B 1 65 ? -30.830 28.132 -82.076 1.00 92.00 65 LEU B N 1
ATOM 2688 C CA . LEU B 1 65 ? -31.296 26.800 -82.446 1.00 88.70 65 LEU B CA 1
ATOM 2689 C C . LEU B 1 65 ? -32.793 26.748 -82.690 1.00 88.03 65 LEU B C 1
ATOM 2690 O O . LEU B 1 65 ? -33.263 25.813 -83.340 1.00 86.30 65 LEU B O 1
ATOM 2695 N N . PHE B 1 66 ? -33.554 27.715 -82.183 1.00 89.22 66 PHE B N 1
ATOM 2696 C CA . PHE B 1 66 ? -35.004 27.653 -82.328 1.00 88.79 66 PHE B CA 1
ATOM 2697 C C . PHE B 1 66 ? -35.444 27.730 -83.779 1.00 88.48 66 PHE B C 1
ATOM 2698 O O . PHE B 1 66 ? -36.560 27.304 -84.094 1.00 88.39 66 PHE B O 1
ATOM 2706 N N . GLU B 1 67 ? -34.597 28.253 -84.669 1.00 93.99 67 GLU B N 1
ATOM 2707 C CA . GLU B 1 67 ? -34.973 28.360 -86.073 1.00 96.11 67 GLU B CA 1
ATOM 2708 C C . GLU B 1 67 ? -35.040 27.001 -86.756 1.00 95.40 67 GLU B C 1
ATOM 2709 O O . GLU B 1 67 ? -35.682 26.889 -87.805 1.00 97.20 67 GLU B O 1
ATOM 2715 N N . PHE B 1 68 ? -34.406 25.968 -86.189 1.00 96.50 68 PHE B N 1
ATOM 2716 C CA . PHE B 1 68 ? -34.546 24.612 -86.704 1.00 94.43 68 PHE B CA 1
ATOM 2717 C C . PHE B 1 68 ? -35.334 23.679 -85.794 1.00 91.61 68 PHE B C 1
ATOM 2718 O O . PHE B 1 68 ? -35.872 22.682 -86.286 1.00 91.38 68 PHE B O 1
ATOM 2726 N N . PHE B 1 69 ? -35.424 23.972 -84.494 1.00 91.94 69 PHE B N 1
ATOM 2727 C CA . PHE B 1 69 ? -36.011 23.043 -83.523 1.00 89.98 69 PHE B CA 1
ATOM 2728 C C . PHE B 1 69 ? -37.017 23.789 -82.650 1.00 92.40 69 PHE B C 1
ATOM 2729 O O . PHE B 1 69 ? -36.630 24.447 -81.681 1.00 93.90 69 PHE B O 1
ATOM 2737 N N . HIS B 1 70 ? -38.304 23.654 -82.968 1.00 94.90 70 HIS B N 1
ATOM 2738 C CA . HIS B 1 70 ? -39.363 24.305 -82.204 1.00 96.45 70 HIS B CA 1
ATOM 2739 C C . HIS B 1 70 ? -40.088 23.359 -81.258 1.00 95.70 70 HIS B C 1
ATOM 2740 O O . HIS B 1 70 ? -40.974 23.803 -80.519 1.00 97.49 70 HIS B O 1
ATOM 2747 N N . ASN B 1 71 ? -39.748 22.076 -81.270 1.00 91.25 71 ASN B N 1
ATOM 2748 C CA . ASN B 1 71 ? -40.452 21.076 -80.481 1.00 90.56 71 ASN B CA 1
ATOM 2749 C C . ASN B 1 71 ? -39.581 19.835 -80.406 1.00 90.03 71 ASN B C 1
ATOM 2750 O O . ASN B 1 71 ? -38.672 19.665 -81.226 1.00 89.04 71 ASN B O 1
ATOM 2755 N N . PRO B 1 72 ? -39.828 18.951 -79.435 1.00 93.04 72 PRO B N 1
ATOM 2756 C CA . PRO B 1 72 ? -39.072 17.687 -79.397 1.00 91.91 72 PRO B CA 1
ATOM 2757 C C . PRO B 1 72 ? -39.234 16.857 -80.655 1.00 89.81 72 PRO B C 1
ATOM 2758 O O . PRO B 1 72 ? -38.392 15.991 -80.921 1.00 87.88 72 PRO B O 1
ATOM 2762 N N . GLU B 1 73 ? -40.286 17.096 -81.437 1.00 89.64 73 GLU B N 1
ATOM 2763 C CA . GLU B 1 73 ? -40.539 16.346 -82.657 1.00 90.16 73 GLU B CA 1
ATOM 2764 C C . GLU B 1 73 ? -39.632 16.749 -83.812 1.00 89.43 73 GLU B C 1
ATOM 2765 O O . GLU B 1 73 ? -39.607 16.046 -84.827 1.00 89.98 73 GLU B O 1
ATOM 2767 N N . SER B 1 74 ? -38.905 17.857 -83.699 1.00 90.14 74 SER B N 1
ATOM 2768 C CA . SER B 1 74 ? -38.059 18.322 -84.790 1.00 90.47 74 SER B CA 1
ATOM 2769 C C . SER B 1 74 ? -36.639 17.770 -84.730 1.00 89.99 74 SER B C 1
ATOM 2770 O O . SER B 1 74 ? -35.832 18.078 -85.613 1.00 90.26 74 SER B O 1
ATOM 2773 N N . LEU B 1 75 ? -36.317 16.946 -83.736 1.00 87.81 75 LEU B N 1
ATOM 2774 C CA . LEU B 1 75 ? -34.954 16.437 -83.575 1.00 88.12 75 LEU B CA 1
ATOM 2775 C C . LEU B 1 75 ? -34.745 15.172 -84.414 1.00 90.39 75 LEU B C 1
ATOM 2776 O O . LEU B 1 75 ? -34.364 14.113 -83.921 1.00 90.51 75 LEU B O 1
ATOM 2781 N N . ASN B 1 76 ? -34.989 15.304 -85.718 1.00 92.80 76 ASN B N 1
ATOM 2782 C CA . ASN B 1 76 ? -34.907 14.186 -86.654 1.00 92.75 76 ASN B CA 1
ATOM 2783 C C . ASN B 1 76 ? -33.932 14.534 -87.775 1.00 94.73 76 ASN B C 1
ATOM 2784 O O . ASN B 1 76 ? -34.221 15.391 -88.620 1.00 94.39 76 ASN B O 1
ATOM 2789 N N . LEU B 1 77 ? -32.785 13.859 -87.779 1.00 92.78 77 LEU B N 1
ATOM 2790 C CA . LEU B 1 77 ? -31.744 14.051 -88.781 1.00 94.04 77 LEU B CA 1
ATOM 2791 C C . LEU B 1 77 ? -31.922 13.006 -89.878 1.00 96.62 77 LEU B C 1
ATOM 2792 O O . LEU B 1 77 ? -31.889 11.800 -89.605 1.00 96.09 77 LEU B O 1
ATOM 2797 N N . PHE B 1 78 ? -32.126 13.470 -91.112 1.00 104.30 78 PHE B N 1
ATOM 2798 C CA . PHE B 1 78 ? -32.520 12.613 -92.227 1.00 103.27 78 PHE B CA 1
ATOM 2799 C C . PHE B 1 78 ? -31.366 12.478 -93.210 1.00 104.62 78 PHE B C 1
ATOM 2800 O O . PHE B 1 78 ? -30.972 13.454 -93.860 1.00 104.47 78 PHE B O 1
ATOM 2808 N N . SER B 1 79 ? -30.837 11.261 -93.312 1.00 110.77 79 SER B N 1
ATOM 2809 C CA . SER B 1 79 ? -29.881 10.882 -94.342 1.00 111.95 79 SER B CA 1
ATOM 2810 C C . SER B 1 79 ? -30.164 9.431 -94.697 1.00 111.02 79 SER B C 1
ATOM 2811 O O . SER B 1 79 ? -30.235 8.581 -93.804 1.00 108.39 79 SER B O 1
ATOM 2814 N N . ILE B 1 80 ? -30.341 9.153 -95.984 1.00 111.78 80 ILE B N 1
ATOM 2815 C CA . ILE B 1 80 ? -30.645 7.796 -96.431 1.00 114.84 80 ILE B CA 1
ATOM 2816 C C . ILE B 1 80 ? -29.517 7.230 -97.289 1.00 118.51 80 ILE B C 1
ATOM 2817 O O . ILE B 1 80 ? -28.655 7.968 -97.769 1.00 119.64 80 ILE B O 1
ATOM 2819 N N . GLY B 1 92 ? -30.317 5.536 -85.711 1.00 79.20 92 GLY B N 1
ATOM 2820 C CA . GLY B 1 92 ? -30.352 6.241 -84.445 1.00 78.73 92 GLY B CA 1
ATOM 2821 C C . GLY B 1 92 ? -29.269 7.299 -84.388 1.00 81.12 92 GLY B C 1
ATOM 2822 O O . GLY B 1 92 ? -28.094 7.007 -84.603 1.00 82.52 92 GLY B O 1
ATOM 2823 N N . TYR B 1 93 ? -29.665 8.535 -84.106 1.00 82.41 93 TYR B N 1
ATOM 2824 C CA . TYR B 1 93 ? -28.770 9.684 -84.122 1.00 82.68 93 TYR B CA 1
ATOM 2825 C C . TYR B 1 93 ? -28.681 10.321 -82.741 1.00 81.65 93 TYR B C 1
ATOM 2826 O O . TYR B 1 93 ? -28.684 11.543 -82.600 1.00 81.90 93 TYR B O 1
ATOM 2835 N N . LEU B 1 94 ? -28.588 9.493 -81.702 1.00 78.35 94 LEU B N 1
ATOM 2836 C CA . LEU B 1 94 ? -28.709 10.002 -80.340 1.00 76.64 94 LEU B CA 1
ATOM 2837 C C . LEU B 1 94 ? -27.542 10.910 -79.959 1.00 76.72 94 LEU B C 1
ATOM 2838 O O . LEU B 1 94 ? -27.715 11.817 -79.135 1.00 75.21 94 LEU B O 1
ATOM 2843 N N . PHE B 1 95 ? -26.361 10.710 -80.555 1.00 74.35 95 PHE B N 1
ATOM 2844 C CA . PHE B 1 95 ? -25.259 11.636 -80.310 1.00 73.20 95 PHE B CA 1
ATOM 2845 C C . PHE B 1 95 ? -25.587 13.023 -80.843 1.00 74.45 95 PHE B C 1
ATOM 2846 O O . PHE B 1 95 ? -25.308 14.034 -80.188 1.00 73.30 95 PHE B O 1
ATOM 2854 N N . GLU B 1 96 ? -26.154 13.086 -82.046 1.00 77.05 96 GLU B N 1
ATOM 2855 C CA . GLU B 1 96 ? -26.538 14.369 -82.614 1.00 77.79 96 GLU B CA 1
ATOM 2856 C C . GLU B 1 96 ? -27.568 15.071 -81.741 1.00 75.59 96 GLU B C 1
ATOM 2857 O O . GLU B 1 96 ? -27.539 16.300 -81.617 1.00 75.56 96 GLU B O 1
ATOM 2863 N N . LYS B 1 97 ? -28.464 14.310 -81.106 1.00 78.48 97 LYS B N 1
ATOM 2864 C CA . LYS B 1 97 ? -29.439 14.904 -80.200 1.00 76.17 97 LYS B CA 1
ATOM 2865 C C . LYS B 1 97 ? -28.859 15.201 -78.825 1.00 75.54 97 LYS B C 1
ATOM 2866 O O . LYS B 1 97 ? -29.411 16.039 -78.104 1.00 74.80 97 LYS B O 1
ATOM 2872 N N . SER B 1 98 ? -27.768 14.536 -78.443 1.00 71.41 98 SER B N 1
ATOM 2873 C CA . SER B 1 98 ? -27.145 14.826 -77.158 1.00 71.18 98 SER B CA 1
ATOM 2874 C C . SER B 1 98 ? -26.443 16.177 -77.192 1.00 71.31 98 SER B C 1
ATOM 2875 O O . SER B 1 98 ? -26.619 17.001 -76.287 1.00 72.14 98 SER B O 1
ATOM 2878 N N . LEU B 1 99 ? -25.644 16.424 -78.236 1.00 71.56 99 LEU B N 1
ATOM 2879 C CA . LEU B 1 99 ? -24.883 17.665 -78.341 1.00 73.06 99 LEU B CA 1
ATOM 2880 C C . LEU B 1 99 ? -25.754 18.869 -78.661 1.00 72.69 99 LEU B C 1
ATOM 2881 O O . LEU B 1 99 ? -25.248 19.995 -78.650 1.00 73.69 99 LEU B O 1
ATOM 2883 N N . ILE B 1 100 ? -27.042 18.662 -78.929 1.00 71.55 100 ILE B N 1
ATOM 2884 C CA . ILE B 1 100 ? -27.952 19.742 -79.289 1.00 72.71 100 ILE B CA 1
ATOM 2885 C C . ILE B 1 100 ? -28.816 20.118 -78.098 1.00 72.83 100 ILE B C 1
ATOM 2886 O O . ILE B 1 100 ? -29.096 21.302 -77.870 1.00 74.91 100 ILE B O 1
ATOM 2891 N N . LEU B 1 101 ? -29.222 19.121 -77.312 1.00 69.67 101 LEU B N 1
ATOM 2892 C CA . LEU B 1 101 ? -30.019 19.427 -76.133 1.00 70.96 101 LEU B CA 1
ATOM 2893 C C . LEU B 1 101 ? -29.172 20.056 -75.035 1.00 73.86 101 LEU B C 1
ATOM 2894 O O . LEU B 1 101 ? -29.662 20.925 -74.305 1.00 76.99 101 LEU B O 1
ATOM 2899 N N . GLY B 1 102 ? -27.901 19.662 -74.918 1.00 71.61 102 GLY B N 1
ATOM 2900 C CA . GLY B 1 102 ? -27.035 20.288 -73.933 1.00 73.63 102 GLY B CA 1
ATOM 2901 C C . GLY B 1 102 ? -26.902 21.784 -74.135 1.00 76.40 102 GLY B C 1
ATOM 2902 O O . GLY B 1 102 ? -26.682 22.529 -73.178 1.00 79.94 102 GLY B O 1
ATOM 2903 N N . PHE B 1 103 ? -27.040 22.243 -75.380 1.00 73.62 103 PHE B N 1
ATOM 2904 C CA . PHE B 1 103 ? -26.986 23.671 -75.672 1.00 76.40 103 PHE B CA 1
ATOM 2905 C C . PHE B 1 103 ? -28.175 24.402 -75.067 1.00 80.30 103 PHE B C 1
ATOM 2906 O O . PHE B 1 103 ? -28.013 25.439 -74.413 1.00 84.38 103 PHE B O 1
ATOM 2914 N N . LEU B 1 104 ? -29.384 23.886 -75.294 1.00 75.56 104 LEU B N 1
ATOM 2915 C CA . LEU B 1 104 ? -30.563 24.513 -74.710 1.00 79.25 104 LEU B CA 1
ATOM 2916 C C . LEU B 1 104 ? -30.526 24.437 -73.189 1.00 82.11 104 LEU B C 1
ATOM 2917 O O . LEU B 1 104 ? -30.861 25.411 -72.506 1.00 83.34 104 LEU B O 1
ATOM 2922 N N . LEU B 1 105 ? -30.092 23.300 -72.637 1.00 75.09 105 LEU B N 1
ATOM 2923 C CA . LEU B 1 105 ? -30.072 23.160 -71.184 1.00 77.53 105 LEU B CA 1
ATOM 2924 C C . LEU B 1 105 ? -29.010 24.044 -70.540 1.00 79.81 105 LEU B C 1
ATOM 2925 O O . LEU B 1 105 ? -29.207 24.516 -69.415 1.00 80.97 105 LEU B O 1
ATOM 2930 N N . ARG B 1 106 ? -27.890 24.289 -71.230 1.00 77.44 106 ARG B N 1
ATOM 2931 C CA . ARG B 1 106 ? -26.857 25.154 -70.666 1.00 78.21 106 ARG B CA 1
ATOM 2932 C C . ARG B 1 106 ? -27.409 26.538 -70.351 1.00 80.71 106 ARG B C 1
ATOM 2933 O O . ARG B 1 106 ? -27.015 27.163 -69.358 1.00 81.27 106 ARG B O 1
ATOM 2941 N N . GLU B 1 107 ? -28.332 27.024 -71.181 1.00 85.10 107 GLU B N 1
ATOM 2942 C CA . GLU B 1 107 ? -28.973 28.309 -70.958 1.00 85.93 107 GLU B CA 1
ATOM 2943 C C . GLU B 1 107 ? -30.315 28.186 -70.259 1.00 85.45 107 GLU B C 1
ATOM 2944 O O . GLU B 1 107 ? -30.729 29.134 -69.590 1.00 87.05 107 GLU B O 1
ATOM 2950 N N . TRP B 1 108 ? -30.988 27.040 -70.374 1.00 84.47 108 TRP B N 1
ATOM 2951 C CA . TRP B 1 108 ? -32.300 26.893 -69.752 1.00 84.31 108 TRP B CA 1
ATOM 2952 C C . TRP B 1 108 ? -32.198 26.827 -68.233 1.00 84.82 108 TRP B C 1
ATOM 2953 O O . TRP B 1 108 ? -33.032 27.406 -67.526 1.00 86.79 108 TRP B O 1
ATOM 2964 N N . PHE B 1 109 ? -31.192 26.122 -67.710 1.00 79.86 109 PHE B N 1
ATOM 2965 C CA . PHE B 1 109 ? -31.051 26.014 -66.259 1.00 80.69 109 PHE B CA 1
ATOM 2966 C C . PHE B 1 109 ? -30.848 27.365 -65.579 1.00 81.61 109 PHE B C 1
ATOM 2967 O O . PHE B 1 109 ? -31.568 27.653 -64.607 1.00 81.18 109 PHE B O 1
ATOM 2975 N N . PRO B 1 110 ? -29.927 28.234 -66.017 1.00 84.14 110 PRO B N 1
ATOM 2976 C CA . PRO B 1 110 ? -29.745 29.507 -65.300 1.00 85.02 110 PRO B CA 1
ATOM 2977 C C . PRO B 1 110 ? -30.988 30.378 -65.251 1.00 86.85 110 PRO B C 1
ATOM 2978 O O . PRO B 1 110 ? -31.182 31.085 -64.255 1.00 87.62 110 PRO B O 1
ATOM 2982 N N . THR B 1 111 ? -31.840 30.352 -66.282 1.00 86.03 111 THR B N 1
ATOM 2983 C CA . THR B 1 111 ? -33.071 31.137 -66.231 1.00 87.61 111 THR B CA 1
ATOM 2984 C C . THR B 1 111 ? -34.050 30.626 -65.178 1.00 86.74 111 THR B C 1
ATOM 2985 O O . THR B 1 111 ? -34.917 31.392 -64.738 1.00 87.58 111 THR B O 1
ATOM 2989 N N . GLN B 1 112 ? -33.950 29.359 -64.774 1.00 86.47 112 GLN B N 1
ATOM 2990 C CA . GLN B 1 112 ? -34.790 28.829 -63.708 1.00 83.94 112 GLN B CA 1
ATOM 2991 C C . GLN B 1 112 ? -34.162 28.992 -62.331 1.00 82.80 112 GLN B C 1
ATOM 2992 O O . GLN B 1 112 ? -34.729 28.503 -61.343 1.00 82.11 112 GLN B O 1
ATOM 2998 N N . LEU B 1 113 ? -32.996 29.637 -62.252 1.00 85.40 113 LEU B N 1
ATOM 2999 C CA . LEU B 1 113 ? -32.378 30.024 -60.989 1.00 84.43 113 LEU B CA 1
ATOM 3000 C C . LEU B 1 113 ? -32.242 31.525 -60.833 1.00 87.43 113 LEU B C 1
ATOM 3001 O O . LEU B 1 113 ? -32.221 32.020 -59.706 1.00 91.09 113 LEU B O 1
ATOM 3006 N N . VAL B 1 114 ? -32.175 32.255 -61.944 1.00 88.24 114 VAL B N 1
ATOM 3007 C CA . VAL B 1 114 ? -31.808 33.663 -61.889 1.00 89.38 114 VAL B CA 1
ATOM 3008 C C . VAL B 1 114 ? -32.830 34.470 -61.093 1.00 89.92 114 VAL B C 1
ATOM 3009 O O . VAL B 1 114 ? -32.480 35.465 -60.445 1.00 92.44 114 VAL B O 1
ATOM 3013 N N . ASN B 1 115 ? -34.098 34.055 -61.104 1.00 89.96 115 ASN B N 1
ATOM 3014 C CA . ASN B 1 115 ? -35.150 34.854 -60.489 1.00 90.91 115 ASN B CA 1
ATOM 3015 C C . ASN B 1 115 ? -35.763 34.194 -59.252 1.00 91.92 115 ASN B C 1
ATOM 3016 O O . ASN B 1 115 ? -36.662 34.773 -58.634 1.00 92.24 115 ASN B O 1
ATOM 3018 N N . ASN B 1 116 ? -35.275 33.020 -58.848 1.00 86.07 116 ASN B N 1
ATOM 3019 C CA . ASN B 1 116 ? -35.745 32.343 -57.636 1.00 87.07 116 ASN B CA 1
ATOM 3020 C C . ASN B 1 116 ? -35.002 32.951 -56.446 1.00 89.69 116 ASN B C 1
ATOM 3021 O O . ASN B 1 116 ? -33.789 32.774 -56.296 1.00 89.46 116 ASN B O 1
ATOM 3026 N N . SER B 1 117 ? -35.719 33.678 -55.594 1.00 85.43 117 SER B N 1
ATOM 3027 C CA . SER B 1 117 ? -35.080 34.259 -54.419 1.00 88.55 117 SER B CA 1
ATOM 3028 C C . SER B 1 117 ? -34.641 33.179 -53.436 1.00 90.14 117 SER B C 1
ATOM 3029 O O . SER B 1 117 ? -33.654 33.363 -52.713 1.00 92.18 117 SER B O 1
ATOM 3032 N N . ALA B 1 118 ? -35.363 32.054 -53.390 1.00 85.28 118 ALA B N 1
ATOM 3033 C CA . ALA B 1 118 ? -35.067 31.023 -52.403 1.00 86.54 118 ALA B CA 1
ATOM 3034 C C . ALA B 1 118 ? -33.684 30.429 -52.625 1.00 86.00 118 ALA B C 1
ATOM 3035 O O . ALA B 1 118 ? -32.890 30.329 -51.683 1.00 89.76 118 ALA B O 1
ATOM 3037 N N . VAL B 1 119 ? -33.381 30.023 -53.864 1.00 82.67 119 VAL B N 1
ATOM 3038 C CA . VAL B 1 119 ? -32.070 29.458 -54.171 1.00 81.90 119 VAL B CA 1
ATOM 3039 C C . VAL B 1 119 ? -30.980 30.508 -53.983 1.00 83.42 119 VAL B C 1
ATOM 3040 O O . VAL B 1 119 ? -29.861 30.199 -53.553 1.00 84.62 119 VAL B O 1
ATOM 3044 N N . LYS B 1 120 ? -31.293 31.766 -54.299 1.00 80.73 120 LYS B N 1
ATOM 3045 C CA . LYS B 1 120 ? -30.340 32.848 -54.077 1.00 81.14 120 LYS B CA 1
ATOM 3046 C C . LYS B 1 120 ? -29.913 32.905 -52.620 1.00 84.12 120 LYS B C 1
ATOM 3047 O O . LYS B 1 120 ? -28.729 33.094 -52.320 1.00 85.46 120 LYS B O 1
ATOM 3049 N N . ALA B 1 121 ? -30.860 32.720 -51.700 1.00 79.72 121 ALA B N 1
ATOM 3050 C CA . ALA B 1 121 ? -30.537 32.751 -50.279 1.00 84.38 121 ALA B CA 1
ATOM 3051 C C . ALA B 1 121 ? -29.982 31.414 -49.801 1.00 85.83 121 ALA B C 1
ATOM 3052 O O . ALA B 1 121 ? -28.999 31.380 -49.052 1.00 88.77 121 ALA B O 1
ATOM 3054 N N . GLU B 1 122 ? -30.583 30.302 -50.234 1.00 82.76 122 GLU B N 1
ATOM 3055 C CA . GLU B 1 122 ? -30.127 28.992 -49.784 1.00 84.39 122 GLU B CA 1
ATOM 3056 C C . GLU B 1 122 ? -28.692 28.710 -50.200 1.00 82.86 122 GLU B C 1
ATOM 3057 O O . GLU B 1 122 ? -28.023 27.896 -49.557 1.00 85.38 122 GLU B O 1
ATOM 3059 N N . MET B 1 123 ? -28.199 29.374 -51.243 1.00 80.09 123 MET B N 1
ATOM 3060 C CA . MET B 1 123 ? -26.839 29.156 -51.710 1.00 78.58 123 MET B CA 1
ATOM 3061 C C . MET B 1 123 ? -25.794 29.847 -50.847 1.00 82.09 123 MET B C 1
ATOM 3062 O O . MET B 1 123 ? -24.601 29.723 -51.136 1.00 80.58 123 MET B O 1
ATOM 3067 N N . LEU B 1 124 ? -26.197 30.566 -49.800 1.00 79.51 124 LEU B N 1
ATOM 3068 C CA . LEU B 1 124 ? -25.228 31.317 -49.009 1.00 82.25 124 LEU B CA 1
ATOM 3069 C C . LEU B 1 124 ? -24.672 30.503 -47.844 1.00 87.79 124 LEU B C 1
ATOM 3070 O O . LEU B 1 124 ? -23.454 30.466 -47.640 1.00 87.73 124 LEU B O 1
ATOM 3072 N N . GLU B 1 125 ? -25.541 29.835 -47.088 1.00 84.55 125 GLU B N 1
ATOM 3073 C CA . GLU B 1 125 ? -25.123 29.096 -45.908 1.00 89.75 125 GLU B CA 1
ATOM 3074 C C . GLU B 1 125 ? -24.755 27.664 -46.280 1.00 90.71 125 GLU B C 1
ATOM 3075 O O . GLU B 1 125 ? -24.901 27.233 -47.426 1.00 88.28 125 GLU B O 1
ATOM 3077 N N . GLY B 1 126 ? -24.269 26.917 -45.295 1.00 97.14 126 GLY B N 1
ATOM 3078 C CA . GLY B 1 126 ? -23.831 25.549 -45.481 1.00 94.22 126 GLY B CA 1
ATOM 3079 C C . GLY B 1 126 ? -22.316 25.428 -45.565 1.00 90.87 126 GLY B C 1
ATOM 3080 O O . GLY B 1 126 ? -21.570 26.410 -45.561 1.00 89.45 126 GLY B O 1
ATOM 3081 N N . GLU B 1 127 ? -21.859 24.177 -45.639 1.00 98.73 127 GLU B N 1
ATOM 3082 C CA . GLU B 1 127 ? -20.429 23.921 -45.773 1.00 95.27 127 GLU B CA 1
ATOM 3083 C C . GLU B 1 127 ? -19.927 24.270 -47.169 1.00 90.70 127 GLU B C 1
ATOM 3084 O O . GLU B 1 127 ? -18.730 24.524 -47.351 1.00 89.35 127 GLU B O 1
ATOM 3090 N N . LYS B 1 128 ? -20.817 24.283 -48.162 1.00 87.85 128 LYS B N 1
ATOM 3091 C CA . LYS B 1 128 ? -20.457 24.602 -49.537 1.00 84.44 128 LYS B CA 1
ATOM 3092 C C . LYS B 1 128 ? -21.208 25.830 -50.037 1.00 84.67 128 LYS B C 1
ATOM 3093 O O . LYS B 1 128 ? -21.423 25.989 -51.239 1.00 81.82 128 LYS B O 1
ATOM 3095 N N . GLY B 1 129 ? -21.609 26.709 -49.118 1.00 84.65 129 GLY B N 1
ATOM 3096 C CA . GLY B 1 129 ? -22.231 27.961 -49.483 1.00 85.04 129 GLY B CA 1
ATOM 3097 C C . GLY B 1 129 ? -21.206 28.991 -49.910 1.00 82.28 129 GLY B C 1
ATOM 3098 O O . GLY B 1 129 ? -20.000 28.741 -49.944 1.00 80.13 129 GLY B O 1
ATOM 3099 N N . VAL B 1 130 ? -21.708 30.183 -50.246 1.00 81.98 130 VAL B N 1
ATOM 3100 C CA . VAL B 1 130 ? -20.819 31.246 -50.700 1.00 78.37 130 VAL B CA 1
ATOM 3101 C C . VAL B 1 130 ? -20.128 31.924 -49.521 1.00 81.03 130 VAL B C 1
ATOM 3102 O O . VAL B 1 130 ? -18.999 32.407 -49.662 1.00 80.48 130 VAL B O 1
ATOM 3106 N N . PHE B 1 131 ? -20.771 31.965 -48.350 1.00 77.35 131 PHE B N 1
ATOM 3107 C CA . PHE B 1 131 ? -20.086 32.450 -47.156 1.00 80.43 131 PHE B CA 1
ATOM 3108 C C . PHE B 1 131 ? -18.791 31.681 -46.933 1.00 79.75 131 PHE B C 1
ATOM 3109 O O . PHE B 1 131 ? -17.722 32.277 -46.761 1.00 77.70 131 PHE B O 1
ATOM 3117 N N . SER B 1 132 ? -18.865 30.348 -46.962 1.00 82.71 132 SER B N 1
ATOM 3118 C CA . SER B 1 132 ? -17.666 29.542 -46.769 1.00 80.47 132 SER B CA 1
ATOM 3119 C C . SER B 1 132 ? -16.709 29.676 -47.945 1.00 76.08 132 SER B C 1
ATOM 3120 O O . SER B 1 132 ? -15.496 29.817 -47.749 1.00 75.45 132 SER B O 1
ATOM 3123 N N . ALA B 1 133 ? -17.230 29.639 -49.173 1.00 76.15 133 ALA B N 1
ATOM 3124 C CA . ALA B 1 133 ? -16.358 29.660 -50.343 1.00 73.68 133 ALA B CA 1
ATOM 3125 C C . ALA B 1 133 ? -15.541 30.940 -50.384 1.00 73.99 133 ALA B C 1
ATOM 3126 O O . ALA B 1 133 ? -14.322 30.910 -50.590 1.00 75.09 133 ALA B O 1
ATOM 3128 N N . PHE B 1 134 ? -16.199 32.075 -50.151 1.00 75.69 134 PHE B N 1
ATOM 3129 C CA . PHE B 1 134 ? -15.516 33.362 -50.188 1.00 74.88 134 PHE B CA 1
ATOM 3130 C C . PHE B 1 134 ? -14.525 33.499 -49.039 1.00 75.58 134 PHE B C 1
ATOM 3131 O O . PHE B 1 134 ? -13.418 34.017 -49.227 1.00 75.54 134 PHE B O 1
ATOM 3139 N N . LYS B 1 135 ? -14.901 33.038 -47.843 1.00 73.66 135 LYS B N 1
ATOM 3140 C CA . LYS B 1 135 ? -13.973 33.085 -46.717 1.00 76.48 135 LYS B CA 1
ATOM 3141 C C . LYS B 1 135 ? -12.797 32.141 -46.934 1.00 74.98 135 LYS B C 1
ATOM 3142 O O . LYS B 1 135 ? -11.674 32.427 -46.502 1.00 75.17 135 LYS B O 1
ATOM 3148 N N . ASN B 1 136 ? -13.035 31.009 -47.598 1.00 76.41 136 ASN B N 1
ATOM 3149 C CA . ASN B 1 136 ? -11.922 30.145 -47.967 1.00 76.29 136 ASN B CA 1
ATOM 3150 C C . ASN B 1 136 ? -11.057 30.806 -49.029 1.00 76.71 136 ASN B C 1
ATOM 3151 O O . ASN B 1 136 ? -9.828 30.835 -48.903 1.00 78.13 136 ASN B O 1
ATOM 3156 N N . TYR B 1 137 ? -11.690 31.367 -50.067 1.00 71.92 137 TYR B N 1
ATOM 3157 C CA . TYR B 1 137 ? -10.959 32.088 -51.105 1.00 73.26 137 TYR B CA 1
ATOM 3158 C C . TYR B 1 137 ? -10.051 33.147 -50.503 1.00 76.14 137 TYR B C 1
ATOM 3159 O O . TYR B 1 137 ? -8.897 33.298 -50.919 1.00 80.17 137 TYR B O 1
ATOM 3168 N N . LYS B 1 138 ? -10.554 33.876 -49.508 1.00 80.97 138 LYS B N 1
ATOM 3169 C CA . LYS B 1 138 ? -9.789 34.956 -48.902 1.00 81.95 138 LYS B CA 1
ATOM 3170 C C . LYS B 1 138 ? -8.452 34.463 -48.363 1.00 83.77 138 LYS B C 1
ATOM 3171 O O . LYS B 1 138 ? -7.392 34.816 -48.888 1.00 86.52 138 LYS B O 1
ATOM 3177 N N . GLU B 1 139 ? -8.470 33.630 -47.330 1.00 85.86 139 GLU B N 1
ATOM 3178 C CA . GLU B 1 139 ? -7.196 33.292 -46.714 1.00 87.14 139 GLU B CA 1
ATOM 3179 C C . GLU B 1 139 ? -6.415 32.238 -47.497 1.00 88.87 139 GLU B C 1
ATOM 3180 O O . GLU B 1 139 ? -5.191 32.153 -47.336 1.00 91.30 139 GLU B O 1
ATOM 3186 N N . TYR B 1 140 ? -7.075 31.459 -48.361 1.00 86.44 140 TYR B N 1
ATOM 3187 C CA . TYR B 1 140 ? -6.330 30.519 -49.198 1.00 88.61 140 TYR B CA 1
ATOM 3188 C C . TYR B 1 140 ? -5.512 31.240 -50.255 1.00 92.73 140 TYR B C 1
ATOM 3189 O O . TYR B 1 140 ? -4.415 30.788 -50.603 1.00 95.10 140 TYR B O 1
ATOM 3198 N N . ARG B 1 141 ? -6.006 32.375 -50.748 1.00 88.84 141 ARG B N 1
ATOM 3199 C CA . ARG B 1 141 ? -5.245 33.192 -51.685 1.00 89.11 141 ARG B CA 1
ATOM 3200 C C . ARG B 1 141 ? -3.960 33.750 -51.080 1.00 88.83 141 ARG B C 1
ATOM 3201 O O . ARG B 1 141 ? -3.269 34.521 -51.758 1.00 86.81 141 ARG B O 1
ATOM 3209 N N . SER B 1 142 ? -3.624 33.404 -49.831 1.00 90.80 142 SER B N 1
ATOM 3210 C CA . SER B 1 142 ? -2.337 33.815 -49.292 1.00 90.72 142 SER B CA 1
ATOM 3211 C C . SER B 1 142 ? -1.219 32.848 -49.649 1.00 91.77 142 SER B C 1
ATOM 3212 O O . SER B 1 142 ? -0.050 33.180 -49.430 1.00 90.54 142 SER B O 1
ATOM 3215 N N . PHE B 1 143 ? -1.534 31.674 -50.205 1.00 94.92 143 PHE B N 1
ATOM 3216 C CA . PHE B 1 143 ? -0.482 30.725 -50.555 1.00 94.56 143 PHE B CA 1
ATOM 3217 C C . PHE B 1 143 ? -0.740 29.970 -51.861 1.00 95.51 143 PHE B C 1
ATOM 3218 O O . PHE B 1 143 ? 0.040 29.068 -52.203 1.00 95.43 143 PHE B O 1
ATOM 3226 N N . MET B 1 144 ? -1.798 30.293 -52.601 1.00 97.11 144 MET B N 1
ATOM 3227 C CA . MET B 1 144 ? -2.045 29.665 -53.893 1.00 95.50 144 MET B CA 1
ATOM 3228 C C . MET B 1 144 ? -2.528 30.710 -54.891 1.00 93.38 144 MET B C 1
ATOM 3229 O O . MET B 1 144 ? -2.995 31.789 -54.520 1.00 95.35 144 MET B O 1
ATOM 3234 N N . SER B 1 145 ? -2.401 30.367 -56.173 1.00 97.35 145 SER B N 1
ATOM 3235 C CA . SER B 1 145 ? -2.680 31.275 -57.277 1.00 95.94 145 SER B CA 1
ATOM 3236 C C . SER B 1 145 ? -4.149 31.714 -57.283 1.00 97.46 145 SER B C 1
ATOM 3237 O O . SER B 1 145 ? -4.965 31.269 -56.480 1.00 99.37 145 SER B O 1
ATOM 3240 N N . LYS B 1 146 ? -4.469 32.642 -58.189 1.00 96.62 146 LYS B N 1
ATOM 3241 C CA . LYS B 1 146 ? -5.856 32.911 -58.553 1.00 97.51 146 LYS B CA 1
ATOM 3242 C C . LYS B 1 146 ? -6.438 31.792 -59.403 1.00 95.56 146 LYS B C 1
ATOM 3243 O O . LYS B 1 146 ? -7.650 31.765 -59.642 1.00 95.22 146 LYS B O 1
ATOM 3245 N N . GLU B 1 147 ? -5.606 30.861 -59.831 1.00 99.02 147 GLU B N 1
ATOM 3246 C CA . GLU B 1 147 ? -6.033 29.551 -60.273 1.00 98.11 147 GLU B CA 1
ATOM 3247 C C . GLU B 1 147 ? -5.702 28.572 -59.157 1.00 99.87 147 GLU B C 1
ATOM 3248 O O . GLU B 1 147 ? -5.302 28.967 -58.056 1.00 103.29 147 GLU B O 1
ATOM 3254 N N . GLU B 1 148 ? -5.911 27.287 -59.426 1.00 94.78 148 GLU B N 1
ATOM 3255 C CA . GLU B 1 148 ? -5.927 26.254 -58.400 1.00 96.41 148 GLU B CA 1
ATOM 3256 C C . GLU B 1 148 ? -7.056 26.507 -57.411 1.00 100.19 148 GLU B C 1
ATOM 3257 O O . GLU B 1 148 ? -7.254 25.703 -56.497 1.00 99.09 148 GLU B O 1
ATOM 3263 N N . LEU B 1 149 ? -7.797 27.603 -57.559 1.00 90.52 149 LEU B N 1
ATOM 3264 C CA . LEU B 1 149 ? -9.063 27.817 -56.876 1.00 90.89 149 LEU B CA 1
ATOM 3265 C C . LEU B 1 149 ? -10.231 27.710 -57.835 1.00 89.93 149 LEU B C 1
ATOM 3266 O O . LEU B 1 149 ? -11.267 27.138 -57.492 1.00 85.77 149 LEU B O 1
ATOM 3271 N N . LYS B 1 150 ? -10.066 28.245 -59.042 1.00 94.63 150 LYS B N 1
ATOM 3272 C CA . LYS B 1 150 ? -10.948 27.916 -60.153 1.00 93.35 150 LYS B CA 1
ATOM 3273 C C . LYS B 1 150 ? -10.783 26.470 -60.606 1.00 91.14 150 LYS B C 1
ATOM 3274 O O . LYS B 1 150 ? -11.669 25.938 -61.296 1.00 89.80 150 LYS B O 1
ATOM 3280 N N . SER B 1 151 ? -9.678 25.821 -60.220 1.00 95.31 151 SER B N 1
ATOM 3281 C CA . SER B 1 151 ? -9.521 24.396 -60.452 1.00 92.06 151 SER B CA 1
ATOM 3282 C C . SER B 1 151 ? -10.268 23.559 -59.428 1.00 90.22 151 SER B C 1
ATOM 3283 O O . SER B 1 151 ? -10.435 22.354 -59.646 1.00 87.35 151 SER B O 1
ATOM 3285 N N . THR B 1 152 ? -10.722 24.164 -58.330 1.00 87.18 152 THR B N 1
ATOM 3286 C CA . THR B 1 152 ? -11.440 23.438 -57.293 1.00 83.22 152 THR B CA 1
ATOM 3287 C C . THR B 1 152 ? -12.897 23.272 -57.700 1.00 80.09 152 THR B C 1
ATOM 3288 O O . THR B 1 152 ? -13.300 23.577 -58.825 1.00 80.11 152 THR B O 1
ATOM 3292 N N . GLU B 1 153 ? -13.712 22.798 -56.759 1.00 80.23 153 GLU B N 1
ATOM 3293 C CA . GLU B 1 153 ? -15.129 22.612 -57.018 1.00 78.63 153 GLU B CA 1
ATOM 3294 C C . GLU B 1 153 ? -15.878 23.938 -57.156 1.00 78.38 153 GLU B C 1
ATOM 3295 O O . GLU B 1 153 ? -16.965 23.960 -57.742 1.00 76.70 153 GLU B O 1
ATOM 3297 N N . PHE B 1 154 ? -15.330 25.043 -56.645 1.00 72.85 154 PHE B N 1
ATOM 3298 C CA . PHE B 1 154 ? -15.964 26.354 -56.776 1.00 73.17 154 PHE B CA 1
ATOM 3299 C C . PHE B 1 154 ? -15.419 27.155 -57.954 1.00 75.28 154 PHE B C 1
ATOM 3300 O O . PHE B 1 154 ? -15.380 28.387 -57.896 1.00 77.11 154 PHE B O 1
ATOM 3308 N N . GLY B 1 155 ? -15.004 26.479 -59.026 1.00 72.63 155 GLY B N 1
ATOM 3309 C CA . GLY B 1 155 ? -14.387 27.182 -60.139 1.00 77.77 155 GLY B CA 1
ATOM 3310 C C . GLY B 1 155 ? -15.324 28.153 -60.830 1.00 78.62 155 GLY B C 1
ATOM 3311 O O . GLY B 1 155 ? -14.961 29.303 -61.081 1.00 82.50 155 GLY B O 1
ATOM 3312 N N . ALA B 1 156 ? -16.542 27.706 -61.146 1.00 74.93 156 ALA B N 1
ATOM 3313 C CA . ALA B 1 156 ? -17.484 28.569 -61.848 1.00 75.00 156 ALA B CA 1
ATOM 3314 C C . ALA B 1 156 ? -17.900 29.762 -60.995 1.00 73.72 156 ALA B C 1
ATOM 3315 O O . ALA B 1 156 ? -18.175 30.843 -61.530 1.00 74.84 156 ALA B O 1
ATOM 3317 N N . LEU B 1 157 ? -17.957 29.589 -59.677 1.00 74.86 157 LEU B N 1
ATOM 3318 C CA . LEU B 1 157 ? -18.348 30.694 -58.812 1.00 74.02 157 LEU B CA 1
ATOM 3319 C C . LEU B 1 157 ? -17.193 31.662 -58.584 1.00 75.95 157 LEU B C 1
ATOM 3320 O O . LEU B 1 157 ? -17.405 32.874 -58.465 1.00 77.71 157 LEU B O 1
ATOM 3325 N N . TYR B 1 158 ? -15.971 31.138 -58.512 1.00 70.56 158 TYR B N 1
ATOM 3326 C CA . TYR B 1 158 ? -14.796 31.983 -58.354 1.00 73.93 158 TYR B CA 1
ATOM 3327 C C . TYR B 1 158 ? -14.521 32.810 -59.602 1.00 77.23 158 TYR B C 1
ATOM 3328 O O . TYR B 1 158 ? -13.875 33.860 -59.517 1.00 79.32 158 TYR B O 1
ATOM 3337 N N . GLU B 1 159 ? -14.976 32.350 -60.767 1.00 81.56 159 GLU B N 1
ATOM 3338 C CA . GLU B 1 159 ? -14.764 33.124 -61.982 1.00 80.97 159 GLU B CA 1
ATOM 3339 C C . GLU B 1 159 ? -15.835 34.192 -62.151 1.00 78.89 159 GLU B C 1
ATOM 3340 O O . GLU B 1 159 ? -15.537 35.309 -62.590 1.00 77.49 159 GLU B O 1
ATOM 3346 N N . ALA B 1 160 ? -17.083 33.876 -61.794 1.00 76.29 160 ALA B N 1
ATOM 3347 C CA . ALA B 1 160 ? -18.150 34.861 -61.926 1.00 72.77 160 ALA B CA 1
ATOM 3348 C C . ALA B 1 160 ? -17.912 36.061 -61.017 1.00 73.40 160 ALA B C 1
ATOM 3349 O O . ALA B 1 160 ? -18.148 37.209 -61.422 1.00 73.20 160 ALA B O 1
ATOM 3351 N N . ASN B 1 161 ? -17.426 35.821 -59.797 1.00 70.91 161 ASN B N 1
ATOM 3352 C CA . ASN B 1 161 ? -17.248 36.870 -58.802 1.00 70.02 161 ASN B CA 1
ATOM 3353 C C . ASN B 1 161 ? -15.779 37.213 -58.571 1.00 72.65 161 ASN B C 1
ATOM 3354 O O . ASN B 1 161 ? -15.412 37.696 -57.496 1.00 72.32 161 ASN B O 1
ATOM 3359 N N . GLU B 1 162 ? -14.936 36.988 -59.585 1.00 71.32 162 GLU B N 1
ATOM 3360 C CA . GLU B 1 162 ? -13.505 37.249 -59.448 1.00 74.59 162 GLU B CA 1
ATOM 3361 C C . GLU B 1 162 ? -13.231 38.686 -59.024 1.00 74.43 162 GLU B C 1
ATOM 3362 O O . GLU B 1 162 ? -12.361 38.932 -58.181 1.00 76.27 162 GLU B O 1
ATOM 3364 N N . ALA B 1 163 ? -13.957 39.650 -59.598 1.00 76.45 163 ALA B N 1
ATOM 3365 C CA . ALA B 1 163 ? -13.720 41.047 -59.248 1.00 76.61 163 ALA B CA 1
ATOM 3366 C C . ALA B 1 163 ? -14.079 41.323 -57.792 1.00 77.32 163 ALA B C 1
ATOM 3367 O O . ALA B 1 163 ? -13.344 42.021 -57.084 1.00 78.48 163 ALA B O 1
ATOM 3369 N N . PHE B 1 164 ? -15.203 40.785 -57.322 1.00 78.87 164 PHE B N 1
ATOM 3370 C CA . PHE B 1 164 ? -15.565 40.996 -55.929 1.00 76.68 164 PHE B CA 1
ATOM 3371 C C . PHE B 1 164 ? -14.615 40.261 -54.991 1.00 78.22 164 PHE B C 1
ATOM 3372 O O . PHE B 1 164 ? -14.307 40.759 -53.905 1.00 78.64 164 PHE B O 1
ATOM 3380 N N . LEU B 1 165 ? -14.136 39.081 -55.389 1.00 74.33 165 LEU B N 1
ATOM 3381 C CA . LEU B 1 165 ? -13.264 38.303 -54.512 1.00 74.45 165 LEU B CA 1
ATOM 3382 C C . LEU B 1 165 ? -11.848 38.871 -54.452 1.00 78.07 165 LEU B C 1
ATOM 3383 O O . LEU B 1 165 ? -11.174 38.751 -53.421 1.00 79.06 165 LEU B O 1
ATOM 3388 N N . GLU B 1 166 ? -11.380 39.489 -55.538 1.00 82.25 166 GLU B N 1
ATOM 3389 C CA . GLU B 1 166 ? -10.040 40.070 -55.530 1.00 82.67 166 GLU B CA 1
ATOM 3390 C C . GLU B 1 166 ? -10.000 41.369 -54.733 1.00 82.99 166 GLU B C 1
ATOM 3391 O O . GLU B 1 166 ? -8.995 41.668 -54.076 1.00 83.13 166 GLU B O 1
ATOM 3397 N N . TYR B 1 167 ? -11.072 42.160 -54.774 1.00 84.82 167 TYR B N 1
ATOM 3398 C CA . TYR B 1 167 ? -11.155 43.276 -53.840 1.00 84.09 167 TYR B CA 1
ATOM 3399 C C . TYR B 1 167 ? -11.315 42.768 -52.412 1.00 85.10 167 TYR B C 1
ATOM 3400 O O . TYR B 1 167 ? -10.756 43.347 -51.472 1.00 85.01 167 TYR B O 1
ATOM 3409 N N . PHE B 1 168 ? -12.078 41.685 -52.235 1.00 82.74 168 PHE B N 1
ATOM 3410 C CA . PHE B 1 168 ? -12.194 41.039 -50.931 1.00 82.19 168 PHE B CA 1
ATOM 3411 C C . PHE B 1 168 ? -10.818 40.744 -50.346 1.00 84.09 168 PHE B C 1
ATOM 3412 O O . PHE B 1 168 ? -10.498 41.157 -49.226 1.00 84.92 168 PHE B O 1
ATOM 3420 N N . TYR B 1 169 ? -9.981 40.047 -51.112 1.00 80.79 169 TYR B N 1
ATOM 3421 C CA . TYR B 1 169 ? -8.702 39.592 -50.585 1.00 81.56 169 TYR B CA 1
ATOM 3422 C C . TYR B 1 169 ? -7.716 40.738 -50.395 1.00 80.34 169 TYR B C 1
ATOM 3423 O O . TYR B 1 169 ? -6.892 40.692 -49.476 1.00 81.76 169 TYR B O 1
ATOM 3432 N N . ASN B 1 170 ? -7.772 41.775 -51.232 1.00 88.33 170 ASN B N 1
ATOM 3433 C CA . ASN B 1 170 ? -6.804 42.855 -51.067 1.00 86.07 170 ASN B CA 1
ATOM 3434 C C . ASN B 1 170 ? -7.202 43.809 -49.948 1.00 85.30 170 ASN B C 1
ATOM 3435 O O . ASN B 1 170 ? -6.329 44.388 -49.296 1.00 84.44 170 ASN B O 1
ATOM 3440 N N . ARG B 1 171 ? -8.500 43.939 -49.673 1.00 87.38 171 ARG B N 1
ATOM 3441 C CA . ARG B 1 171 ? -8.956 44.608 -48.462 1.00 88.70 171 ARG B CA 1
ATOM 3442 C C . ARG B 1 171 ? -8.533 43.870 -47.191 1.00 89.69 171 ARG B C 1
ATOM 3443 O O . ARG B 1 171 ? -8.617 44.450 -46.102 1.00 90.91 171 ARG B O 1
ATOM 3451 N N . SER B 1 172 ? -8.054 42.626 -47.303 1.00 86.94 172 SER B N 1
ATOM 3452 C CA . SER B 1 172 ? -7.742 41.825 -46.121 1.00 87.15 172 SER B CA 1
ATOM 3453 C C . SER B 1 172 ? -6.466 42.295 -45.443 1.00 86.26 172 SER B C 1
ATOM 3454 O O . SER B 1 172 ? -6.454 42.558 -44.238 1.00 86.64 172 SER B O 1
ATOM 3457 N N . GLU B 1 173 ? -5.364 42.356 -46.189 1.00 93.45 173 GLU B N 1
ATOM 3458 C CA . GLU B 1 173 ? -4.073 42.663 -45.588 1.00 93.54 173 GLU B CA 1
ATOM 3459 C C . GLU B 1 173 ? -3.337 43.751 -46.360 1.00 92.81 173 GLU B C 1
ATOM 3460 O O . GLU B 1 173 ? -2.105 43.739 -46.436 1.00 93.03 173 GLU B O 1
ATOM 3462 N N . SER B 1 174 ? -4.075 44.693 -46.942 1.00 99.78 174 SER B N 1
ATOM 3463 C CA . SER B 1 174 ? -3.507 45.942 -47.425 1.00 97.02 174 SER B CA 1
ATOM 3464 C C . SER B 1 174 ? -4.075 47.091 -46.606 1.00 96.40 174 SER B C 1
ATOM 3465 O O . SER B 1 174 ? -5.215 47.034 -46.135 1.00 98.09 174 SER B O 1
ATOM 3468 N N . THR B 1 175 ? -3.269 48.136 -46.437 1.00 101.08 175 THR B N 1
ATOM 3469 C CA . THR B 1 175 ? -3.663 49.297 -45.652 1.00 100.15 175 THR B CA 1
ATOM 3470 C C . THR B 1 175 ? -3.953 50.517 -46.520 1.00 98.66 175 THR B C 1
ATOM 3471 O O . THR B 1 175 ? -4.046 51.633 -45.996 1.00 99.24 175 THR B O 1
ATOM 3475 N N . LEU B 1 176 ? -4.101 50.331 -47.830 1.00 93.98 176 LEU B N 1
ATOM 3476 C CA . LEU B 1 176 ? -4.489 51.393 -48.749 1.00 92.95 176 LEU B CA 1
ATOM 3477 C C . LEU B 1 176 ? -5.521 50.826 -49.709 1.00 94.25 176 LEU B C 1
ATOM 3478 O O . LEU B 1 176 ? -5.351 49.710 -50.211 1.00 94.59 176 LEU B O 1
ATOM 3483 N N . ILE B 1 177 ? -6.599 51.575 -49.951 1.00 95.01 177 ILE B N 1
ATOM 3484 C CA . ILE B 1 177 ? -7.651 51.150 -50.869 1.00 95.89 177 ILE B CA 1
ATOM 3485 C C . ILE B 1 177 ? -8.070 52.328 -51.740 1.00 93.76 177 ILE B C 1
ATOM 3486 O O . ILE B 1 177 ? -7.796 53.488 -51.432 1.00 92.50 177 ILE B O 1
ATOM 3491 N N . ASN B 1 178 ? -8.745 52.010 -52.844 1.00 98.48 178 ASN B N 1
ATOM 3492 C CA . ASN B 1 178 ? -9.153 53.008 -53.829 1.00 96.80 178 ASN B CA 1
ATOM 3493 C C . ASN B 1 178 ? -10.571 53.500 -53.554 1.00 98.54 178 ASN B C 1
ATOM 3494 O O . ASN B 1 178 ? -11.450 52.709 -53.200 1.00 101.65 178 ASN B O 1
ATOM 3499 N N . LYS B 1 179 ? -10.793 54.807 -53.744 1.00 93.97 179 LYS B N 1
ATOM 3500 C CA . LYS B 1 179 ? -12.088 55.403 -53.422 1.00 96.00 179 LYS B CA 1
ATOM 3501 C C . LYS B 1 179 ? -13.202 54.778 -54.244 1.00 95.56 179 LYS B C 1
ATOM 3502 O O . LYS B 1 179 ? -14.119 54.155 -53.701 1.00 97.63 179 LYS B O 1
ATOM 3508 N N . ASP B 1 180 ? -13.149 54.961 -55.560 1.00 96.36 180 ASP B N 1
ATOM 3509 C CA . ASP B 1 180 ? -14.233 54.557 -56.459 1.00 96.99 180 ASP B CA 1
ATOM 3510 C C . ASP B 1 180 ? -14.043 53.142 -56.995 1.00 97.27 180 ASP B C 1
ATOM 3511 O O . ASP B 1 180 ? -14.073 52.916 -58.206 1.00 95.04 180 ASP B O 1
ATOM 3513 N N . SER B 1 181 ? -13.849 52.161 -56.094 1.00 87.26 181 SER B N 1
ATOM 3514 C CA . SER B 1 181 ? -14.020 50.759 -56.462 1.00 88.21 181 SER B CA 1
ATOM 3515 C C . SER B 1 181 ? -15.430 50.325 -56.095 1.00 88.05 181 SER B C 1
ATOM 3516 O O . SER B 1 181 ? -15.821 50.443 -54.923 1.00 89.03 181 SER B O 1
ATOM 3519 N N . PRO B 1 182 ? -16.209 49.807 -57.051 1.00 87.34 182 PRO B N 1
ATOM 3520 C CA . PRO B 1 182 ? -17.649 49.605 -56.823 1.00 86.98 182 PRO B CA 1
ATOM 3521 C C . PRO B 1 182 ? -17.989 48.633 -55.705 1.00 88.51 182 PRO B C 1
ATOM 3522 O O . PRO B 1 182 ? -19.163 48.471 -55.360 1.00 88.63 182 PRO B O 1
ATOM 3526 N N . PHE B 1 183 ? -16.987 47.975 -55.138 1.00 80.23 183 PHE B N 1
ATOM 3527 C CA . PHE B 1 183 ? -17.219 47.023 -54.068 1.00 79.91 183 PHE B CA 1
ATOM 3528 C C . PHE B 1 183 ? -17.052 47.625 -52.681 1.00 80.03 183 PHE B C 1
ATOM 3529 O O . PHE B 1 183 ? -17.307 46.932 -51.690 1.00 81.79 183 PHE B O 1
ATOM 3537 N N . GLU B 1 184 ? -16.638 48.890 -52.580 1.00 79.64 184 GLU B N 1
ATOM 3538 C CA . GLU B 1 184 ? -16.513 49.504 -51.266 1.00 81.00 184 GLU B CA 1
ATOM 3539 C C . GLU B 1 184 ? -17.868 49.727 -50.607 1.00 83.03 184 GLU B C 1
ATOM 3540 O O . GLU B 1 184 ? -17.929 49.872 -49.381 1.00 84.07 184 GLU B O 1
ATOM 3542 N N . LYS B 1 185 ? -18.950 49.740 -51.392 1.00 81.36 185 LYS B N 1
ATOM 3543 C CA . LYS B 1 185 ? -20.272 50.002 -50.832 1.00 83.67 185 LYS B CA 1
ATOM 3544 C C . LYS B 1 185 ? -20.673 48.931 -49.826 1.00 85.03 185 LYS B C 1
ATOM 3545 O O . LYS B 1 185 ? -21.311 49.234 -48.810 1.00 86.85 185 LYS B O 1
ATOM 3547 N N . TYR B 1 186 ? -20.298 47.675 -50.083 1.00 82.77 186 TYR B N 1
ATOM 3548 C CA . TYR B 1 186 ? -20.680 46.564 -49.218 1.00 83.76 186 TYR B CA 1
ATOM 3549 C C . TYR B 1 186 ? -19.829 46.465 -47.956 1.00 87.38 186 TYR B C 1
ATOM 3550 O O . TYR B 1 186 ? -20.218 45.757 -47.019 1.00 89.35 186 TYR B O 1
ATOM 3559 N N . PHE B 1 187 ? -18.684 47.150 -47.908 1.00 88.74 187 PHE B N 1
ATOM 3560 C CA . PHE B 1 187 ? -17.777 47.080 -46.769 1.00 90.91 187 PHE B CA 1
ATOM 3561 C C . PHE B 1 187 ? -17.910 48.256 -45.809 1.00 92.22 187 PHE B C 1
ATOM 3562 O O . PHE B 1 187 ? -17.347 48.200 -44.710 1.00 94.92 187 PHE B O 1
ATOM 3570 N N . VAL B 1 188 ? -18.620 49.321 -46.191 1.00 96.38 188 VAL B N 1
ATOM 3571 C CA . VAL B 1 188 ? -18.867 50.404 -45.243 1.00 97.82 188 VAL B CA 1
ATOM 3572 C C . VAL B 1 188 ? -19.977 50.061 -44.259 1.00 100.78 188 VAL B C 1
ATOM 3573 O O . VAL B 1 188 ? -20.066 50.690 -43.192 1.00 102.20 188 VAL B O 1
ATOM 3577 N N . GLY B 1 189 ? -20.837 49.097 -44.602 1.00 101.99 189 GLY B N 1
ATOM 3578 C CA . GLY B 1 189 ? -21.710 48.470 -43.630 1.00 105.40 189 GLY B CA 1
ATOM 3579 C C . GLY B 1 189 ? -20.979 47.304 -42.999 1.00 106.91 189 GLY B C 1
ATOM 3580 O O . GLY B 1 189 ? -21.434 46.158 -43.063 1.00 106.85 189 GLY B O 1
ATOM 3581 N N . SER B 1 190 ? -19.839 47.603 -42.376 1.00 108.40 190 SER B N 1
ATOM 3582 C CA . SER B 1 190 ? -18.894 46.595 -41.911 1.00 109.39 190 SER B CA 1
ATOM 3583 C C . SER B 1 190 ? -19.292 46.019 -40.557 1.00 113.18 190 SER B C 1
ATOM 3584 O O . SER B 1 190 ? -18.498 46.035 -39.608 1.00 114.09 190 SER B O 1
ATOM 3587 N N . SER B 1 191 ? -20.526 45.525 -40.446 1.00 112.32 191 SER B N 1
ATOM 3588 C CA . SER B 1 191 ? -20.897 44.827 -39.222 1.00 116.15 191 SER B CA 1
ATOM 3589 C C . SER B 1 191 ? -20.396 43.391 -39.225 1.00 115.94 191 SER B C 1
ATOM 3590 O O . SER B 1 191 ? -20.219 42.796 -38.155 1.00 118.36 191 SER B O 1
ATOM 3593 N N . SER B 1 192 ? -20.174 42.825 -40.409 1.00 109.30 192 SER B N 1
ATOM 3594 C CA . SER B 1 192 ? -19.621 41.489 -40.567 1.00 108.23 192 SER B CA 1
ATOM 3595 C C . SER B 1 192 ? -19.155 41.337 -42.008 1.00 104.43 192 SER B C 1
ATOM 3596 O O . SER B 1 192 ? -19.695 41.972 -42.916 1.00 101.53 192 SER B O 1
ATOM 3599 N N . ASP B 1 193 ? -18.150 40.487 -42.213 1.00 104.11 193 ASP B N 1
ATOM 3600 C CA . ASP B 1 193 ? -17.793 40.109 -43.576 1.00 100.66 193 ASP B CA 1
ATOM 3601 C C . ASP B 1 193 ? -18.856 39.217 -44.203 1.00 98.80 193 ASP B C 1
ATOM 3602 O O . ASP B 1 193 ? -18.966 39.150 -45.435 1.00 96.88 193 ASP B O 1
ATOM 3607 N N . GLU B 1 194 ? -19.640 38.526 -43.376 1.00 92.98 194 GLU B N 1
ATOM 3608 C CA . GLU B 1 194 ? -20.751 37.742 -43.886 1.00 93.15 194 GLU B CA 1
ATOM 3609 C C . GLU B 1 194 ? -21.930 38.615 -44.295 1.00 91.45 194 GLU B C 1
ATOM 3610 O O . GLU B 1 194 ? -22.777 38.164 -45.070 1.00 90.28 194 GLU B O 1
ATOM 3616 N N . GLU B 1 195 ? -22.000 39.853 -43.808 1.00 91.05 195 GLU B N 1
ATOM 3617 C CA . GLU B 1 195 ? -22.991 40.796 -44.312 1.00 89.32 195 GLU B CA 1
ATOM 3618 C C . GLU B 1 195 ? -22.482 41.567 -45.523 1.00 86.90 195 GLU B C 1
ATOM 3619 O O . GLU B 1 195 ? -23.286 42.013 -46.349 1.00 84.72 195 GLU B O 1
ATOM 3621 N N . ALA B 1 196 ? -21.162 41.718 -45.653 1.00 88.48 196 ALA B N 1
ATOM 3622 C CA . ALA B 1 196 ? -20.600 42.320 -46.856 1.00 85.14 196 ALA B CA 1
ATOM 3623 C C . ALA B 1 196 ? -20.817 41.429 -48.073 1.00 83.99 196 ALA B C 1
ATOM 3624 O O . ALA B 1 196 ? -21.235 41.908 -49.132 1.00 82.35 196 ALA B O 1
ATOM 3626 N N . ILE B 1 197 ? -20.539 40.131 -47.952 1.00 86.10 197 ILE B N 1
ATOM 3627 C CA . ILE B 1 197 ? -20.725 39.258 -49.106 1.00 83.89 197 ILE B CA 1
ATOM 3628 C C . ILE B 1 197 ? -22.204 38.956 -49.325 1.00 84.32 197 ILE B C 1
ATOM 3629 O O . ILE B 1 197 ? -22.654 38.832 -50.469 1.00 82.93 197 ILE B O 1
ATOM 3634 N N . LYS B 1 198 ? -22.990 38.852 -48.247 1.00 81.04 198 LYS B N 1
ATOM 3635 C CA . LYS B 1 198 ? -24.436 38.714 -48.409 1.00 81.16 198 LYS B CA 1
ATOM 3636 C C . LYS B 1 198 ? -25.010 39.908 -49.161 1.00 81.01 198 LYS B C 1
ATOM 3637 O O . LYS B 1 198 ? -25.763 39.739 -50.127 1.00 78.69 198 LYS B O 1
ATOM 3639 N N . ASN B 1 199 ? -24.636 41.127 -48.744 1.00 83.41 199 ASN B N 1
ATOM 3640 C CA . ASN B 1 199 ? -25.088 42.336 -49.431 1.00 81.33 199 ASN B CA 1
ATOM 3641 C C . ASN B 1 199 ? -24.731 42.289 -50.912 1.00 77.35 199 ASN B C 1
ATOM 3642 O O . ASN B 1 199 ? -25.571 42.567 -51.775 1.00 77.22 199 ASN B O 1
ATOM 3647 N N . TYR B 1 200 ? -23.481 41.936 -51.225 1.00 79.71 200 TYR B N 1
ATOM 3648 C CA . TYR B 1 200 ? -23.048 41.859 -52.617 1.00 77.35 200 TYR B CA 1
ATOM 3649 C C . TYR B 1 200 ? -23.805 40.773 -53.363 1.00 76.16 200 TYR B C 1
ATOM 3650 O O . TYR B 1 200 ? -24.169 40.949 -54.534 1.00 74.30 200 TYR B O 1
ATOM 3659 N N . TRP B 1 201 ? -24.071 39.652 -52.691 1.00 78.38 201 TRP B N 1
ATOM 3660 C CA . TRP B 1 201 ? -24.680 38.500 -53.346 1.00 78.55 201 TRP B CA 1
ATOM 3661 C C . TRP B 1 201 ? -26.081 38.821 -53.849 1.00 78.59 201 TRP B C 1
ATOM 3662 O O . TRP B 1 201 ? -26.395 38.619 -55.030 1.00 76.63 201 TRP B O 1
ATOM 3673 N N . ASP B 1 202 ? -26.949 39.298 -52.960 1.00 82.08 202 ASP B N 1
ATOM 3674 C CA . ASP B 1 202 ? -28.315 39.610 -53.350 1.00 80.70 202 ASP B CA 1
ATOM 3675 C C . ASP B 1 202 ? -28.432 40.949 -54.073 1.00 78.77 202 ASP B C 1
ATOM 3676 O O . ASP B 1 202 ? -29.550 41.346 -54.426 1.00 78.80 202 ASP B O 1
ATOM 3681 N N . ALA B 1 203 ? -27.321 41.656 -54.299 1.00 83.92 203 ALA B N 1
ATOM 3682 C CA . ALA B 1 203 ? -27.329 42.875 -55.107 1.00 82.44 203 ALA B CA 1
ATOM 3683 C C . ALA B 1 203 ? -26.896 42.597 -56.543 1.00 80.11 203 ALA B C 1
ATOM 3684 O O . ALA B 1 203 ? -27.601 42.958 -57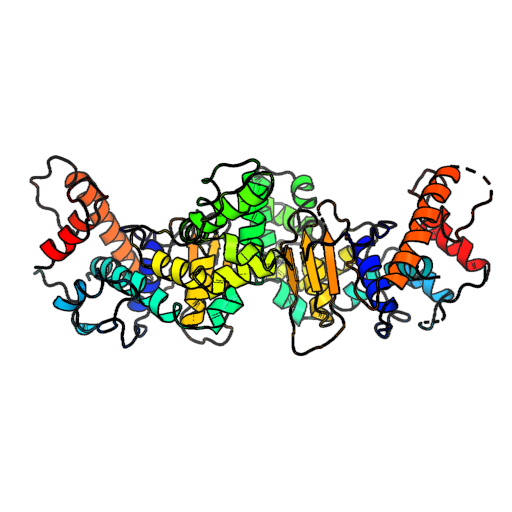.492 1.00 78.68 203 ALA B O 1
ATOM 3686 N N . GLU B 1 204 ? -25.715 42.003 -56.716 1.00 76.74 204 GLU B N 1
ATOM 3687 C CA . GLU B 1 204 ? -25.232 41.651 -58.042 1.00 76.19 204 GLU B CA 1
ATOM 3688 C C . GLU B 1 204 ? -24.483 40.328 -58.100 1.00 75.75 204 GLU B C 1
ATOM 3689 O O . GLU B 1 204 ? -24.293 39.812 -59.205 1.00 75.42 204 GLU B O 1
ATOM 3695 N N . GLY B 1 205 ? -24.068 39.751 -56.969 1.00 76.36 205 GLY B N 1
ATOM 3696 C CA . GLY B 1 205 ? -23.289 38.522 -57.019 1.00 77.11 205 GLY B CA 1
ATOM 3697 C C . GLY B 1 205 ? -24.063 37.343 -57.581 1.00 76.37 205 GLY B C 1
ATOM 3698 O O . GLY B 1 205 ? -23.556 36.610 -58.436 1.00 76.75 205 GLY B O 1
ATOM 3699 N N . TYR B 1 206 ? -25.307 37.157 -57.128 1.00 82.31 206 TYR B N 1
ATOM 3700 C CA . TYR B 1 206 ? -26.092 35.996 -57.541 1.00 80.93 206 TYR B CA 1
ATOM 3701 C C . TYR B 1 206 ? -26.309 35.986 -59.048 1.00 79.91 206 TYR B C 1
ATOM 3702 O O . TYR B 1 206 ? -25.953 35.020 -59.732 1.00 80.90 206 TYR B O 1
ATOM 3711 N N . THR B 1 207 ? -26.893 37.059 -59.586 1.00 81.37 207 THR B N 1
ATOM 3712 C CA . THR B 1 207 ? -27.160 37.095 -61.020 1.00 80.73 207 THR B CA 1
ATOM 3713 C C . THR B 1 207 ? -25.868 37.027 -61.822 1.00 81.45 207 THR B C 1
ATOM 3714 O O . THR B 1 207 ? -25.826 36.385 -62.875 1.00 81.84 207 THR B O 1
ATOM 3718 N N . LEU B 1 208 ? -24.798 37.668 -61.333 1.00 74.06 208 LEU B N 1
ATOM 3719 C CA . LEU B 1 208 ? -23.498 37.568 -61.997 1.00 75.73 208 LEU B CA 1
ATOM 3720 C C . LEU B 1 208 ? -23.076 36.115 -62.175 1.00 76.49 208 LEU B C 1
ATOM 3721 O O . LEU B 1 208 ? -22.476 35.748 -63.195 1.00 78.64 208 LEU B O 1
ATOM 3726 N N . TYR B 1 209 ? -23.395 35.274 -61.193 1.00 77.13 209 TYR B N 1
ATOM 3727 C CA . TYR B 1 209 ? -23.011 33.871 -61.238 1.00 75.64 209 TYR B CA 1
ATOM 3728 C C . TYR B 1 209 ? -23.951 33.064 -62.123 1.00 74.47 209 TYR B C 1
ATOM 3729 O O . TYR B 1 209 ? -23.519 32.120 -62.799 1.00 74.94 209 TYR B O 1
ATOM 3738 N N . CYS B 1 210 ? -25.239 33.422 -62.127 1.00 77.74 210 CYS B N 1
ATOM 3739 C CA . CYS B 1 210 ? -26.200 32.707 -62.955 1.00 77.91 210 CYS B CA 1
ATOM 3740 C C . CYS B 1 210 ? -25.946 32.938 -64.439 1.00 80.04 210 CYS B C 1
ATOM 3741 O O . CYS B 1 210 ? -25.976 31.984 -65.224 1.00 81.43 210 CYS B O 1
ATOM 3744 N N . GLN B 1 211 ? -25.696 34.188 -64.855 1.00 77.85 211 GLN B N 1
ATOM 3745 C CA . GLN B 1 211 ? -25.394 34.410 -66.266 1.00 78.18 211 GLN B CA 1
ATOM 3746 C C . GLN B 1 211 ? -23.981 33.984 -66.630 1.00 79.60 211 GLN B C 1
ATOM 3747 O O . GLN B 1 211 ? -23.642 33.974 -67.817 1.00 79.18 211 GLN B O 1
ATOM 3753 N N . HIS B 1 212 ? -23.154 33.629 -65.647 1.00 74.89 212 HIS B N 1
ATOM 3754 C CA . HIS B 1 212 ? -21.891 32.977 -65.963 1.00 77.24 212 HIS B CA 1
ATOM 3755 C C . HIS B 1 212 ? -22.084 31.500 -66.302 1.00 78.70 212 HIS B C 1
ATOM 3756 O O . HIS B 1 212 ? -21.351 30.965 -67.142 1.00 79.28 212 HIS B O 1
ATOM 3763 N N . LEU B 1 213 ? -23.062 30.826 -65.681 1.00 78.49 213 LEU B N 1
ATOM 3764 C CA . LEU B 1 213 ? -23.269 29.408 -65.973 1.00 78.27 213 LEU B CA 1
ATOM 3765 C C . LEU B 1 213 ? -23.789 29.184 -67.387 1.00 76.28 213 LEU B C 1
ATOM 3766 O O . LEU B 1 213 ? -23.582 28.104 -67.954 1.00 75.09 213 LEU B O 1
ATOM 3771 N N . ALA B 1 214 ? -24.490 30.166 -67.957 1.00 80.53 214 ALA B N 1
ATOM 3772 C CA . ALA B 1 214 ? -25.024 30.012 -69.303 1.00 78.29 214 ALA B CA 1
ATOM 3773 C C . ALA B 1 214 ? -24.011 30.364 -70.382 1.00 76.73 214 ALA B C 1
ATOM 3774 O O . ALA B 1 214 ? -24.251 30.059 -71.555 1.00 74.79 214 ALA B O 1
ATOM 3776 N N . LYS B 1 215 ? -22.900 30.994 -70.023 1.00 83.20 215 LYS B N 1
ATOM 3777 C CA . LYS B 1 215 ? -21.847 31.234 -70.993 1.00 80.80 215 LYS B CA 1
ATOM 3778 C C . LYS B 1 215 ? -21.260 29.899 -71.443 1.00 78.84 215 LYS B C 1
ATOM 3779 O O . LYS B 1 215 ? -21.156 28.964 -70.641 1.00 79.47 215 LYS B O 1
ATOM 3785 N N . PRO B 1 216 ? -20.883 29.770 -72.710 1.00 87.98 216 PRO B N 1
ATOM 3786 C CA . PRO B 1 216 ? -20.324 28.502 -73.183 1.00 84.90 216 PRO B CA 1
ATOM 3787 C C . PRO B 1 216 ? -18.909 28.304 -72.658 1.00 84.85 216 PRO B C 1
ATOM 3788 O O . PRO B 1 216 ? -18.224 29.253 -72.260 1.00 86.33 216 PRO B O 1
ATOM 3792 N N . GLN B 1 217 ? -18.487 27.036 -72.652 1.00 83.18 217 GLN B N 1
ATOM 3793 C CA . GLN B 1 217 ? -17.162 26.600 -72.202 1.00 83.49 217 GLN B CA 1
ATOM 3794 C C . GLN B 1 217 ? -16.928 26.854 -70.713 1.00 87.94 217 GLN B C 1
ATOM 3795 O O . GLN B 1 217 ? -15.779 26.885 -70.260 1.00 88.79 217 GLN B O 1
ATOM 3801 N N . VAL B 1 218 ? -17.989 27.042 -69.937 1.00 74.99 218 VAL B N 1
ATOM 3802 C CA . VAL B 1 218 ? -17.883 27.128 -68.485 1.00 78.96 218 VAL B CA 1
ATOM 3803 C C . VAL B 1 218 ? -18.133 25.738 -67.918 1.00 77.65 218 VAL B C 1
ATOM 3804 O O . VAL B 1 218 ? -19.217 25.172 -68.097 1.00 74.50 218 VAL B O 1
ATOM 3808 N N . LYS B 1 219 ? -17.131 25.181 -67.243 1.00 73.73 219 LYS B N 1
ATOM 3809 C CA . LYS B 1 219 ? -17.266 23.846 -66.682 1.00 72.70 219 LYS B CA 1
ATOM 3810 C C . LYS B 1 219 ? -18.040 23.898 -65.371 1.00 75.97 219 LYS B C 1
ATOM 3811 O O . LYS B 1 219 ? -17.952 24.861 -64.607 1.00 81.02 219 LYS B O 1
ATOM 3813 N N . LEU B 1 220 ? -18.809 22.844 -65.118 1.00 76.70 220 LEU B N 1
ATOM 3814 C CA . LEU B 1 220 ? -19.649 22.751 -63.933 1.00 77.36 220 LEU B CA 1
ATOM 3815 C C . LEU B 1 220 ? -19.183 21.603 -63.050 1.00 76.78 220 LEU B C 1
ATOM 3816 O O . LEU B 1 220 ? -19.009 20.475 -63.523 1.00 75.62 220 LEU B O 1
ATOM 3821 N N . SER B 1 221 ? -18.977 21.902 -61.774 1.00 75.11 221 SER B N 1
ATOM 3822 C CA . SER B 1 221 ? -18.704 20.905 -60.758 1.00 72.90 221 SER B CA 1
ATOM 3823 C C . SER B 1 221 ? -19.995 20.613 -59.994 1.00 71.71 221 SER B C 1
ATOM 3824 O O . SER B 1 221 ? -21.043 21.211 -60.245 1.00 71.23 221 SER B O 1
ATOM 3827 N N . TYR B 1 222 ? -19.915 19.678 -59.042 1.00 74.17 222 TYR B N 1
ATOM 3828 C CA . TYR B 1 222 ? -21.128 19.138 -58.434 1.00 74.43 222 TYR B CA 1
ATOM 3829 C C . TYR B 1 222 ? -21.924 20.186 -57.671 1.00 75.42 222 TYR B C 1
ATOM 3830 O O . TYR B 1 222 ? -23.133 20.007 -57.486 1.00 75.27 222 TYR B O 1
ATOM 3839 N N . ILE B 1 223 ? -21.286 21.274 -57.231 1.00 74.33 223 ILE B N 1
ATOM 3840 C CA . ILE B 1 223 ? -22.012 22.330 -56.530 1.00 74.36 223 ILE B CA 1
ATOM 3841 C C . ILE B 1 223 ? -22.979 23.030 -57.476 1.00 71.90 223 ILE B C 1
ATOM 3842 O O . ILE B 1 223 ? -24.139 23.280 -57.127 1.00 73.05 223 ILE B O 1
ATOM 3847 N N . GLU B 1 224 ? -22.515 23.365 -58.686 1.00 71.80 224 GLU B N 1
ATOM 3848 C CA . GLU B 1 224 ? -23.421 23.840 -59.729 1.00 70.73 224 GLU B CA 1
ATOM 3849 C C . GLU B 1 224 ? -24.513 22.818 -60.013 1.00 70.15 224 GLU B C 1
ATOM 3850 O O . GLU B 1 224 ? -25.684 23.179 -60.187 1.00 69.26 224 GLU B O 1
ATOM 3856 N N . ILE B 1 225 ? -24.146 21.533 -60.047 1.00 76.03 225 ILE B N 1
ATOM 3857 C CA . ILE B 1 225 ? -25.077 20.478 -60.437 1.00 74.26 225 ILE B CA 1
ATOM 3858 C C . ILE B 1 225 ? -26.135 20.261 -59.361 1.00 75.42 225 ILE B C 1
ATOM 3859 O O . ILE B 1 225 ? -27.320 20.072 -59.668 1.00 73.79 225 ILE B O 1
ATOM 3864 N N . MET B 1 226 ? -25.727 20.280 -58.088 1.00 72.24 226 MET B N 1
ATOM 3865 C CA . MET B 1 226 ? -26.628 19.884 -57.007 1.00 76.16 226 MET B CA 1
ATOM 3866 C C . MET B 1 226 ? -27.818 20.828 -56.899 1.00 77.34 226 MET B C 1
ATOM 3867 O O . MET B 1 226 ? -28.971 20.387 -56.843 1.00 77.78 226 MET B O 1
ATOM 3872 N N . THR B 1 227 ? -27.560 22.135 -56.861 1.00 85.37 227 THR B N 1
ATOM 3873 C CA . THR B 1 227 ? -28.672 23.075 -56.836 1.00 84.38 227 THR B CA 1
ATOM 3874 C C . THR B 1 227 ? -29.415 23.078 -58.164 1.00 79.57 227 THR B C 1
ATOM 3875 O O . THR B 1 227 ? -30.632 23.292 -58.192 1.00 78.31 227 THR B O 1
ATOM 3879 N N . MET B 1 228 ? -28.711 22.825 -59.269 1.00 80.29 228 MET B N 1
ATOM 3880 C CA . MET B 1 228 ? -29.399 22.664 -60.544 1.00 78.20 228 MET B CA 1
ATOM 3881 C C . MET B 1 228 ? -30.369 21.493 -60.500 1.00 77.35 228 MET B C 1
ATOM 3882 O O . MET B 1 228 ? -31.475 21.572 -61.045 1.00 74.95 228 MET B O 1
ATOM 3887 N N . MET B 1 229 ? -29.973 20.395 -59.852 1.00 79.18 229 MET B N 1
ATOM 3888 C CA . MET B 1 229 ? -30.791 19.188 -59.888 1.00 79.64 229 MET B CA 1
ATOM 3889 C C . MET B 1 229 ? -32.033 19.313 -59.013 1.00 81.51 229 MET B C 1
ATOM 3890 O O . MET B 1 229 ? -33.057 18.695 -59.313 1.00 79.69 229 MET B O 1
ATOM 3895 N N . LYS B 1 230 ? -31.985 20.120 -57.953 1.00 87.35 230 LYS B N 1
ATOM 3896 C CA . LYS B 1 230 ? -33.180 20.299 -57.133 1.00 89.45 230 LYS B CA 1
ATOM 3897 C C . LYS B 1 230 ? -34.179 21.241 -57.797 1.00 87.12 230 LYS B C 1
ATOM 3898 O O . LYS B 1 230 ? -35.391 20.987 -57.749 1.00 87.24 230 LYS B O 1
ATOM 3904 N N . VAL B 1 231 ? -33.706 22.327 -58.416 1.00 88.88 231 VAL B N 1
ATOM 3905 C CA . VAL B 1 231 ? -34.650 23.243 -59.038 1.00 87.41 231 VAL B CA 1
ATOM 3906 C C . VAL B 1 231 ? -35.486 22.545 -60.106 1.00 83.68 231 VAL B C 1
ATOM 3907 O O . VAL B 1 231 ? -36.587 23.003 -60.433 1.00 83.52 231 VAL B O 1
ATOM 3911 N N . ILE B 1 232 ? -35.001 21.418 -60.631 1.00 91.84 232 ILE B N 1
ATOM 3912 C CA . ILE B 1 232 ? -35.807 20.522 -61.448 1.00 91.32 232 ILE B CA 1
ATOM 3913 C C . ILE B 1 232 ? -36.257 19.288 -60.660 1.00 91.74 232 ILE B C 1
ATOM 3914 O O . ILE B 1 232 ? -37.019 18.460 -61.181 1.00 94.60 232 ILE B O 1
ATOM 3919 N N . ASN B 1 233 ? -35.830 19.163 -59.398 1.00 88.42 233 ASN B N 1
ATOM 3920 C CA . ASN B 1 233 ? -36.255 18.079 -58.507 1.00 88.55 233 ASN B CA 1
ATOM 3921 C C . ASN B 1 233 ? -35.906 16.717 -59.099 1.00 87.96 233 ASN B C 1
ATOM 3922 O O . ASN B 1 233 ? -36.690 15.768 -59.054 1.00 89.80 233 ASN B O 1
ATOM 3927 N N . GLN B 1 234 ? -34.705 16.634 -59.651 1.00 80.67 234 GLN B N 1
ATOM 3928 C CA . GLN B 1 234 ? -34.185 15.408 -60.232 1.00 78.43 234 GLN B CA 1
ATOM 3929 C C . GLN B 1 234 ? -33.161 14.821 -59.276 1.00 78.07 234 GLN B C 1
ATOM 3930 O O . GLN B 1 234 ? -32.104 15.438 -59.063 1.00 77.12 234 GLN B O 1
ATOM 3936 N N . PRO B 1 235 ? -33.434 13.667 -58.656 1.00 74.48 235 PRO B N 1
ATOM 3937 C CA . PRO B 1 235 ? -32.412 13.012 -57.833 1.00 73.96 235 PRO B CA 1
ATOM 3938 C C . PRO B 1 235 ? -31.184 12.686 -58.664 1.00 70.11 235 PRO B C 1
ATOM 3939 O O . PRO B 1 235 ? -31.261 12.498 -59.879 1.00 69.29 235 PRO B O 1
ATOM 3943 N N . LEU B 1 236 ? -30.038 12.635 -57.996 1.00 69.39 236 LEU B N 1
ATOM 3944 C CA . LEU B 1 236 ? -28.795 12.379 -58.704 1.00 67.86 236 LEU B CA 1
ATOM 3945 C C . LEU B 1 236 ? -27.739 11.907 -57.717 1.00 69.15 236 LEU B C 1
ATOM 3946 O O . LEU B 1 236 ? -27.731 12.312 -56.552 1.00 72.11 236 LEU B O 1
ATOM 3951 N N . THR B 1 237 ? -26.848 11.046 -58.199 1.00 64.13 237 THR B N 1
ATOM 3952 C CA . THR B 1 237 ? -25.699 10.608 -57.423 1.00 64.79 237 THR B CA 1
ATOM 3953 C C . THR B 1 237 ? -24.451 10.741 -58.282 1.00 62.96 237 THR B C 1
ATOM 3954 O O . THR B 1 237 ? -24.456 10.343 -59.451 1.00 61.22 237 THR B O 1
ATOM 3958 N N . ILE B 1 238 ? -23.397 11.323 -57.714 1.00 60.87 238 ILE B N 1
ATOM 3959 C CA . ILE B 1 238 ? -22.102 11.444 -58.376 1.00 61.85 238 ILE B CA 1
ATOM 3960 C C . ILE B 1 238 ? -21.122 10.546 -57.640 1.00 63.56 238 ILE B C 1
ATOM 3961 O O . ILE B 1 238 ? -20.850 10.743 -56.448 1.00 67.40 238 ILE B O 1
ATOM 3966 N N . TYR B 1 239 ? -20.591 9.568 -58.356 1.00 61.08 239 TYR B N 1
ATOM 3967 C CA . TYR B 1 239 ? -19.637 8.620 -57.817 1.00 63.57 239 TYR B CA 1
ATOM 3968 C C . TYR B 1 239 ? -18.221 8.999 -58.230 1.00 65.65 239 TYR B C 1
ATOM 3969 O O . TYR B 1 239 ? -17.998 9.696 -59.224 1.00 66.45 239 TYR B O 1
ATOM 3978 N N . ASP B 1 240 ? -17.260 8.531 -57.440 1.00 67.47 240 ASP B N 1
ATOM 3979 C CA . ASP B 1 240 ? -15.860 8.589 -57.827 1.00 68.90 240 ASP B CA 1
ATOM 3980 C C . ASP B 1 240 ? -15.586 7.443 -58.792 1.00 66.39 240 ASP B C 1
ATOM 3981 O O . ASP B 1 240 ? -15.794 6.276 -58.447 1.00 65.69 240 ASP B O 1
ATOM 3986 N N . ARG B 1 241 ? -15.130 7.773 -60.002 1.00 75.22 241 ARG B N 1
ATOM 3987 C CA . ARG B 1 241 ? -14.897 6.738 -61.004 1.00 73.60 241 ARG B CA 1
ATOM 3988 C C . ARG B 1 241 ? -13.895 5.692 -60.518 1.00 75.10 241 ARG B C 1
ATOM 3989 O O . ARG B 1 241 ? -13.998 4.519 -60.889 1.00 74.16 241 ARG B O 1
ATOM 3997 N N . SER B 1 242 ? -12.950 6.079 -59.661 1.00 74.05 242 SER B N 1
ATOM 3998 C CA . SER B 1 242 ? -11.901 5.152 -59.242 1.00 74.56 242 SER B CA 1
ATOM 3999 C C . SER B 1 242 ? -12.370 4.224 -58.122 1.00 75.39 242 SER B C 1
ATOM 4000 O O . SER B 1 242 ? -12.146 3.012 -58.180 1.00 76.68 242 SER B O 1
ATOM 4003 N N . THR B 1 243 ? -12.994 4.774 -57.082 1.00 70.36 243 THR B N 1
ATOM 4004 C CA . THR B 1 243 ? -13.287 4.036 -55.859 1.00 70.60 243 THR B CA 1
ATOM 4005 C C . THR B 1 243 ? -14.753 3.638 -55.722 1.00 68.64 243 THR B C 1
ATOM 4006 O O . THR B 1 243 ? -15.073 2.797 -54.871 1.00 69.09 243 THR B O 1
ATOM 4010 N N . SER B 1 244 ? -15.641 4.230 -56.523 1.00 71.05 244 SER B N 1
ATOM 4011 C CA . SER B 1 244 ? -17.098 4.134 -56.415 1.00 70.02 244 SER B CA 1
ATOM 4012 C C . SER B 1 244 ? -17.661 4.863 -55.200 1.00 71.60 244 SER B C 1
ATOM 4013 O O . SER B 1 244 ? -18.856 4.716 -54.904 1.00 70.35 244 SER B O 1
ATOM 4016 N N . SER B 1 245 ? -16.840 5.620 -54.474 1.00 65.33 245 SER B N 1
ATOM 4017 C CA . SER B 1 245 ? -17.343 6.434 -53.381 1.00 68.83 245 SER B CA 1
ATOM 4018 C C . SER B 1 245 ? -18.265 7.520 -53.918 1.00 67.55 245 SER B C 1
ATOM 4019 O O . SER B 1 245 ? -18.138 7.964 -55.062 1.00 67.13 245 SER B O 1
ATOM 4022 N N . ILE B 1 246 ? -19.216 7.935 -53.090 1.00 68.64 246 ILE B N 1
ATOM 4023 C CA . ILE B 1 246 ? -20.128 9.008 -53.474 1.00 67.70 246 ILE B CA 1
ATOM 4024 C C . ILE B 1 246 ? -19.420 10.343 -53.277 1.00 70.96 246 ILE B C 1
ATOM 4025 O O . ILE B 1 246 ? -18.997 10.677 -52.165 1.00 73.51 246 ILE B O 1
ATOM 4030 N N . VAL B 1 247 ? -19.272 11.099 -54.364 1.00 65.46 247 VAL B N 1
ATOM 4031 C CA . VAL B 1 247 ? -18.686 12.428 -54.268 1.00 67.41 247 VAL B CA 1
ATOM 4032 C C . VAL B 1 247 ? -19.729 13.430 -53.791 1.00 68.54 247 VAL B C 1
ATOM 4033 O O . VAL B 1 247 ? -19.463 14.253 -52.904 1.00 72.32 247 VAL B O 1
ATOM 4037 N N . ALA B 1 248 ? -20.928 13.361 -54.360 1.00 73.01 248 ALA B N 1
ATOM 4038 C CA . ALA B 1 248 ? -22.049 14.193 -53.958 1.00 72.01 248 ALA B CA 1
ATOM 4039 C C . ALA B 1 248 ? -23.324 13.480 -54.373 1.00 68.63 248 ALA B C 1
ATOM 4040 O O . ALA B 1 248 ? -23.320 12.677 -55.310 1.00 67.33 248 ALA B O 1
ATOM 4042 N N . GLU B 1 249 ? -24.413 13.775 -53.669 1.00 78.12 249 GLU B N 1
ATOM 4043 C CA . GLU B 1 249 ? -25.687 13.137 -53.989 1.00 77.08 249 GLU B CA 1
ATOM 4044 C C . GLU B 1 249 ? -26.819 13.986 -53.449 1.00 78.35 249 GLU B C 1
ATOM 4045 O O . GLU B 1 249 ? -26.869 14.246 -52.244 1.00 81.48 249 GLU B O 1
ATOM 4051 N N . TYR B 1 250 ? -27.727 14.400 -54.326 1.00 83.52 250 TYR B N 1
ATOM 4052 C CA . TYR B 1 250 ? -28.991 14.981 -53.900 1.00 84.75 250 TYR B CA 1
ATOM 4053 C C . TYR B 1 250 ? -30.028 13.870 -53.818 1.00 85.84 250 TYR B C 1
ATOM 4054 O O . TYR B 1 250 ? -30.317 13.208 -54.822 1.00 84.24 250 TYR B O 1
ATOM 4063 N N . VAL B 1 251 ? -30.590 13.671 -52.634 1.00 93.08 251 VAL B N 1
ATOM 4064 C CA . VAL B 1 251 ? -31.529 12.585 -52.393 1.00 94.61 251 VAL B CA 1
ATOM 4065 C C . VAL B 1 251 ? -32.951 13.121 -52.483 1.00 95.88 251 VAL B C 1
ATOM 4066 O O . VAL B 1 251 ? -33.235 14.262 -52.088 1.00 96.76 251 VAL B O 1
ATOM 4070 N N . ASN B 1 252 ? -33.839 12.303 -53.041 1.00 101.34 252 ASN B N 1
ATOM 4071 C CA . ASN B 1 252 ? -35.276 12.576 -53.070 1.00 103.71 252 ASN B CA 1
ATOM 4072 C C . ASN B 1 252 ? -35.993 11.250 -52.877 1.00 106.39 252 ASN B C 1
ATOM 4073 O O . ASN B 1 252 ? -36.604 10.707 -53.806 1.00 106.31 252 ASN B O 1
ATOM 4078 N N . PRO B 1 253 ? -35.944 10.695 -51.661 1.00 111.05 253 PRO B N 1
ATOM 4079 C CA . PRO B 1 253 ? -36.375 9.303 -51.464 1.00 112.91 253 PRO B CA 1
ATOM 4080 C C . PRO B 1 253 ? -37.878 9.112 -51.593 1.00 116.40 253 PRO B C 1
ATOM 4081 O O . PRO B 1 253 ? -38.535 8.614 -50.672 1.00 121.06 253 PRO B O 1
ATOM 4085 N N . LYS B 1 254 ? -38.429 9.514 -52.737 1.00 110.10 254 LYS B N 1
ATOM 4086 C CA . LYS B 1 254 ? -39.825 9.240 -53.043 1.00 113.26 254 LYS B CA 1
ATOM 4087 C C . LYS B 1 254 ? -40.039 8.751 -54.464 1.00 111.81 254 LYS B C 1
ATOM 4088 O O . LYS B 1 254 ? -41.148 8.310 -54.779 1.00 114.76 254 LYS B O 1
ATOM 4090 N N . VAL B 1 255 ? -39.028 8.795 -55.325 1.00 108.42 255 VAL B N 1
ATOM 4091 C CA . VAL B 1 255 ? -39.223 8.508 -56.737 1.00 107.58 255 VAL B CA 1
ATOM 4092 C C . VAL B 1 255 ? -39.322 7.007 -56.991 1.00 108.58 255 VAL B C 1
ATOM 4093 O O . VAL B 1 255 ? -38.439 6.239 -56.598 1.00 106.79 255 VAL B O 1
ATOM 4095 N N . ASN B 1 256 ? -40.412 6.595 -57.641 1.00 101.42 256 ASN B N 1
ATOM 4096 C CA . ASN B 1 256 ? -40.506 5.297 -58.292 1.00 103.57 256 ASN B CA 1
ATOM 4097 C C . ASN B 1 256 ? -40.103 5.366 -59.766 1.00 103.58 256 ASN B C 1
ATOM 4098 O O . ASN B 1 256 ? -40.478 4.485 -60.546 1.00 105.22 256 ASN B O 1
ATOM 4100 N N . LEU B 1 257 ? -39.357 6.394 -60.150 1.00 97.33 257 LEU B N 1
ATOM 4101 C CA . LEU B 1 257 ? -38.907 6.671 -61.505 1.00 94.55 257 LEU B CA 1
ATOM 4102 C C . LEU B 1 257 ? -37.461 6.227 -61.684 1.00 91.16 257 LEU B C 1
ATOM 4103 O O . LEU B 1 257 ? -36.763 5.933 -60.709 1.00 89.07 257 LEU B O 1
ATOM 4105 N N . PRO B 1 258 ? -36.965 6.155 -62.944 1.00 83.59 258 PRO B N 1
ATOM 4106 C CA . PRO B 1 258 ? -35.575 5.721 -63.173 1.00 80.56 258 PRO B CA 1
ATOM 4107 C C . PRO B 1 258 ? -34.542 6.514 -62.386 1.00 75.88 258 PRO B C 1
ATOM 4108 O O . PRO B 1 258 ? -34.787 7.661 -62.007 1.00 76.02 258 PRO B O 1
ATOM 4112 N N . ASP B 1 259 ? -33.379 5.922 -62.145 1.00 75.63 259 ASP B N 1
ATOM 4113 C CA . ASP B 1 259 ? -32.349 6.559 -61.341 1.00 71.94 259 ASP B CA 1
ATOM 4114 C C . ASP B 1 259 ? -31.306 7.218 -62.231 1.00 68.64 259 ASP B C 1
ATOM 4115 O O . ASP B 1 259 ? -30.886 6.660 -63.250 1.00 68.38 259 ASP B O 1
ATOM 4120 N N . PHE B 1 260 ? -30.904 8.421 -61.832 1.00 72.62 260 PHE B N 1
ATOM 4121 C CA . PHE B 1 260 ? -29.897 9.207 -62.528 1.00 69.96 260 PHE B CA 1
ATOM 4122 C C . PHE B 1 260 ? -28.633 9.195 -61.683 1.00 67.32 260 PHE B C 1
ATOM 4123 O O . PHE B 1 260 ? -28.580 9.830 -60.625 1.00 67.50 260 PHE B O 1
ATOM 4131 N N . GLU B 1 261 ? -27.627 8.457 -62.137 1.00 67.29 261 GLU B N 1
ATOM 4132 C CA . GLU B 1 261 ? -26.358 8.343 -61.437 1.00 65.58 261 GLU B CA 1
ATOM 4133 C C . GLU B 1 261 ? -25.238 8.450 -62.454 1.00 64.79 261 GLU B C 1
ATOM 4134 O O . GLU B 1 261 ? -25.273 7.777 -63.490 1.00 66.10 261 GLU B O 1
ATOM 4140 N N . VAL B 1 262 ? -24.249 9.292 -62.165 1.00 63.07 262 VAL B N 1
ATOM 4141 C CA . VAL B 1 262 ? -23.088 9.444 -63.027 1.00 61.54 262 VAL B CA 1
ATOM 4142 C C . VAL B 1 262 ? -21.832 9.314 -62.176 1.00 61.69 262 VAL B C 1
ATOM 4143 O O . VAL B 1 262 ? -21.891 9.230 -60.949 1.00 63.49 262 VAL B O 1
ATOM 4147 N N . ALA B 1 263 ? -20.686 9.273 -62.849 1.00 58.64 263 ALA B N 1
ATOM 4148 C CA . ALA B 1 263 ? -19.405 9.163 -62.169 1.00 60.11 263 ALA B CA 1
ATOM 4149 C C . ALA B 1 263 ? -18.400 10.089 -62.839 1.00 62.88 263 ALA B C 1
ATOM 4150 O O . ALA B 1 263 ? -18.434 10.289 -64.055 1.00 63.15 263 ALA B O 1
ATOM 4152 N N . ILE B 1 264 ? -17.499 10.649 -62.031 1.00 63.57 264 ILE B N 1
ATOM 4153 C CA . ILE B 1 264 ? -16.480 11.561 -62.524 1.00 67.36 264 ILE B CA 1
ATOM 4154 C C . ILE B 1 264 ? -15.112 11.115 -62.030 1.00 69.48 264 ILE B C 1
ATOM 4155 O O . ILE B 1 264 ? -14.978 10.430 -61.014 1.00 68.84 264 ILE B O 1
ATOM 4160 N N . ASP B 1 265 ? -14.087 11.514 -62.781 1.00 71.57 265 ASP B N 1
ATOM 4161 C CA . ASP B 1 265 ? -12.701 11.346 -62.374 1.00 75.09 265 ASP B CA 1
ATOM 4162 C C . ASP B 1 265 ? -12.072 12.645 -61.885 1.00 79.94 265 ASP B C 1
ATOM 4163 O O . ASP B 1 265 ? -11.033 12.597 -61.219 1.00 82.13 265 ASP B O 1
ATOM 4165 N N . ALA B 1 266 ? -12.686 13.793 -62.181 1.00 80.83 266 ALA B N 1
ATOM 4166 C CA . ALA B 1 266 ? -12.181 15.100 -61.779 1.00 85.65 266 ALA B CA 1
ATOM 4167 C C . ALA B 1 266 ? -13.332 15.940 -61.242 1.00 87.71 266 ALA B C 1
ATOM 4168 O O . ALA B 1 266 ? -14.441 15.900 -61.784 1.00 85.06 266 ALA B O 1
ATOM 4170 N N . LEU B 1 267 ? -13.055 16.697 -60.174 1.00 87.01 267 LEU B N 1
ATOM 4171 C CA . LEU B 1 267 ? -14.086 17.498 -59.514 1.00 88.48 267 LEU B CA 1
ATOM 4172 C C . LEU B 1 267 ? -14.758 18.452 -60.492 1.00 89.92 267 LEU B C 1
ATOM 4173 O O . LEU B 1 267 ? -15.985 18.604 -60.497 1.00 88.63 267 LEU B O 1
ATOM 4175 N N . GLN B 1 268 ? -13.961 19.112 -61.320 1.00 91.73 268 GLN B N 1
ATOM 4176 C CA . GLN B 1 268 ? -14.442 20.011 -62.360 1.00 91.20 268 GLN B CA 1
ATOM 4177 C C . GLN B 1 268 ? -13.936 19.421 -63.674 1.00 88.23 268 GLN B C 1
ATOM 4178 O O . GLN B 1 268 ? -12.824 19.724 -64.117 1.00 89.60 268 GLN B O 1
ATOM 4184 N N . GLY B 1 269 ? -14.745 18.561 -64.291 1.00 92.72 269 GLY B N 1
ATOM 4185 C CA . GLY B 1 269 ? -14.287 17.869 -65.479 1.00 89.59 269 GLY B CA 1
ATOM 4186 C C . GLY B 1 269 ? -15.308 16.990 -66.172 1.00 83.78 269 GLY B C 1
ATOM 4187 O O . GLY B 1 269 ? -16.459 17.392 -66.369 1.00 81.37 269 GLY B O 1
ATOM 4188 N N . HIS B 1 270 ? -14.878 15.789 -66.556 1.00 85.15 270 HIS B N 1
ATOM 4189 C CA . HIS B 1 270 ? -15.668 14.876 -67.371 1.00 79.72 270 HIS B CA 1
ATOM 4190 C C . HIS B 1 270 ? -16.673 14.100 -66.521 1.00 75.18 270 HIS B C 1
ATOM 4191 O O . HIS B 1 270 ? -16.386 13.701 -65.389 1.00 75.74 270 HIS B O 1
ATOM 4198 N N . TYR B 1 271 ? -17.851 13.858 -67.094 1.00 70.81 271 TYR B N 1
ATOM 4199 C CA . TYR B 1 271 ? -18.937 13.146 -66.426 1.00 68.23 271 TYR B CA 1
ATOM 4200 C C . TYR B 1 271 ? -19.299 11.900 -67.227 1.00 65.59 271 TYR B C 1
ATOM 4201 O O . TYR B 1 271 ? -19.601 11.996 -68.421 1.00 65.76 271 TYR B O 1
ATOM 4210 N N . PHE B 1 272 ? -19.282 10.741 -66.572 1.00 65.42 272 PHE B N 1
ATOM 4211 C CA . PHE B 1 272 ? -19.586 9.459 -67.203 1.00 64.62 272 PHE B CA 1
ATOM 4212 C C . PHE B 1 272 ? -20.948 8.970 -66.723 1.00 64.71 272 PHE B C 1
ATOM 4213 O O . PHE B 1 272 ? -21.206 8.944 -65.517 1.00 64.64 272 PHE B O 1
ATOM 4221 N N . LEU B 1 273 ? -21.812 8.581 -67.660 1.00 62.11 273 LEU B N 1
ATOM 4222 C CA . LEU B 1 273 ? -23.163 8.138 -67.326 1.00 64.00 273 LEU B CA 1
ATOM 4223 C C . LEU B 1 273 ? -23.178 6.642 -67.034 1.00 66.35 273 LEU B C 1
ATOM 4224 O O . LEU B 1 273 ? -22.691 5.841 -67.838 1.00 67.87 273 LEU B O 1
ATOM 4229 N N . LEU B 1 274 ? -23.742 6.265 -65.889 1.00 61.49 274 LEU B N 1
ATOM 4230 C CA . LEU B 1 274 ? -23.882 4.854 -65.552 1.00 62.69 274 LEU B CA 1
ATOM 4231 C C . LEU B 1 274 ? -25.028 4.237 -66.341 1.00 66.34 274 LEU B C 1
ATOM 4232 O O . LEU B 1 274 ? -26.054 4.879 -66.584 1.00 67.66 274 LEU B O 1
ATOM 4237 N N . LYS B 1 275 ? -24.845 2.986 -66.745 1.00 67.32 275 LYS B N 1
ATOM 4238 C CA . LYS B 1 275 ? -25.842 2.292 -67.540 1.00 70.01 275 LYS B CA 1
ATOM 4239 C C . LYS B 1 275 ? -26.798 1.501 -66.658 1.00 72.54 275 LYS B C 1
ATOM 4240 O O . LYS B 1 275 ? -26.436 1.001 -65.589 1.00 71.30 275 LYS B O 1
ATOM 4246 N N . THR B 1 276 ? -28.038 1.420 -67.116 1.00 75.34 276 THR B N 1
ATOM 4247 C CA . THR B 1 276 ? -29.021 0.482 -66.612 1.00 77.45 276 THR B CA 1
ATOM 4248 C C . THR B 1 276 ? -29.554 -0.291 -67.811 1.00 83.47 276 THR B C 1
ATOM 4249 O O . THR B 1 276 ? -29.464 0.171 -68.953 1.00 85.35 276 THR B O 1
ATOM 4253 N N . GLU B 1 277 ? -30.095 -1.486 -67.556 1.00 81.74 277 GLU B N 1
ATOM 4254 C CA . GLU B 1 277 ? -30.489 -2.344 -68.670 1.00 85.75 277 GLU B CA 1
ATOM 4255 C C . GLU B 1 277 ? -31.556 -1.695 -69.544 1.00 87.91 277 GLU B C 1
ATOM 4256 O O . GLU B 1 277 ? -31.611 -1.954 -70.753 1.00 89.78 277 GLU B O 1
ATOM 4262 N N . GLU B 1 278 ? -32.399 -0.839 -68.967 1.00 85.82 278 GLU B N 1
ATOM 4263 C CA . GLU B 1 278 ? -33.372 -0.126 -69.782 1.00 87.44 278 GLU B CA 1
ATOM 4264 C C . GLU B 1 278 ? -32.705 0.868 -70.721 1.00 86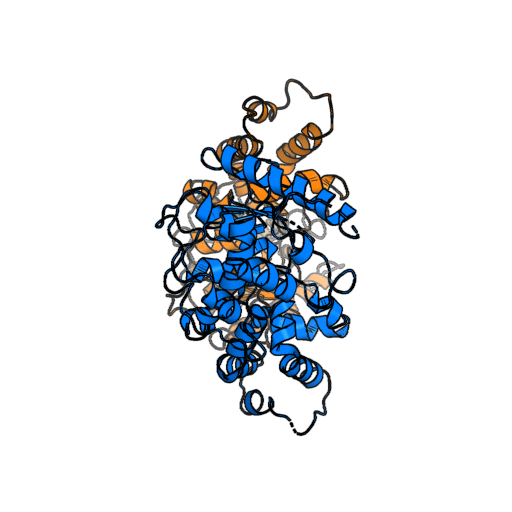.02 278 GLU B C 1
ATOM 4265 O O . GLU B 1 278 ? -33.290 1.211 -71.753 1.00 88.23 278 GLU B O 1
ATOM 4271 N N . THR B 1 279 ? -31.493 1.326 -70.398 1.00 82.42 279 THR B N 1
ATOM 4272 C CA . THR B 1 279 ? -30.778 2.286 -71.228 1.00 81.65 279 THR B CA 1
ATOM 4273 C C . THR B 1 279 ? -29.520 1.721 -71.872 1.00 79.47 279 THR B C 1
ATOM 4274 O O . THR B 1 279 ? -28.925 2.397 -72.720 1.00 78.79 279 THR B O 1
ATOM 4278 N N . GLU B 1 280 ? -29.116 0.502 -71.514 1.00 84.95 280 GLU B N 1
ATOM 4279 C CA . GLU B 1 280 ? -27.841 -0.046 -71.966 1.00 87.23 280 GLU B CA 1
ATOM 4280 C C . GLU B 1 280 ? -27.740 -0.069 -73.489 1.00 88.07 280 GLU B C 1
ATOM 4281 O O . GLU B 1 280 ? -26.872 0.591 -74.075 1.00 86.04 280 GLU B O 1
ATOM 4287 N N . LYS B 1 281 ? -28.642 -0.807 -74.148 1.00 82.86 281 LYS B N 1
ATOM 4288 C CA . LYS B 1 281 ? -28.504 -1.063 -75.580 1.00 82.46 281 LYS B CA 1
ATOM 4289 C C . LYS B 1 281 ? -28.374 0.219 -76.394 1.00 78.90 281 LYS B C 1
ATOM 4290 O O . LYS B 1 281 ? -27.547 0.287 -77.310 1.00 78.23 281 LYS B O 1
ATOM 4296 N N . GLU B 1 282 ? -29.137 1.253 -76.067 1.00 84.21 282 GLU B N 1
ATOM 4297 C CA . GLU B 1 282 ? -29.060 2.477 -76.852 1.00 80.92 282 GLU B CA 1
ATOM 4298 C C . GLU B 1 282 ? -27.882 3.362 -76.467 1.00 78.92 282 GLU B C 1
ATOM 4299 O O . GLU B 1 282 ? -27.485 4.212 -77.270 1.00 76.70 282 GLU B O 1
ATOM 4305 N N . LEU B 1 283 ? -27.289 3.163 -75.292 1.00 76.89 283 LEU B N 1
ATOM 4306 C CA . LEU B 1 283 ? -26.121 3.944 -74.901 1.00 75.10 283 LEU B CA 1
ATOM 4307 C C . LEU B 1 283 ? -24.812 3.354 -75.410 1.00 76.53 283 LEU B C 1
ATOM 4308 O O . LEU B 1 283 ? -23.767 4.002 -75.288 1.00 76.90 283 LEU B O 1
ATOM 4313 N N . GLU B 1 284 ? -24.842 2.144 -75.961 1.00 76.73 284 GLU B N 1
ATOM 4314 C CA . GLU B 1 284 ? -23.667 1.556 -76.585 1.00 79.36 284 GLU B CA 1
ATOM 4315 C C . GLU B 1 284 ? -23.589 1.830 -78.077 1.00 79.63 284 GLU B C 1
ATOM 4316 O O . GLU B 1 284 ? -22.499 1.731 -78.653 1.00 81.87 284 GLU B O 1
ATOM 4322 N N . GLU B 1 285 ? -24.709 2.173 -78.718 1.00 79.24 285 GLU B N 1
ATOM 4323 C CA . GLU B 1 285 ? -24.620 2.791 -80.032 1.00 78.77 285 GLU B CA 1
ATOM 4324 C C . GLU B 1 285 ? -24.231 4.258 -79.928 1.00 77.40 285 GLU B C 1
ATOM 4325 O O . GLU B 1 285 ? -23.716 4.819 -80.899 1.00 78.50 285 GLU B O 1
ATOM 4331 N N . TYR B 1 286 ? -24.449 4.882 -78.769 1.00 72.68 286 TYR B N 1
ATOM 4332 C CA . TYR B 1 286 ? -23.788 6.152 -78.489 1.00 71.53 286 TYR B CA 1
ATOM 4333 C C . TYR B 1 286 ? -22.287 5.949 -78.318 1.00 74.86 286 TYR B C 1
ATOM 4334 O O . TYR B 1 286 ? -21.486 6.696 -78.890 1.00 76.91 286 TYR B O 1
ATOM 4343 N N . GLU B 1 287 ? -21.888 4.929 -77.552 1.00 73.16 287 GLU B N 1
ATOM 4344 C CA . GLU B 1 287 ? -20.473 4.579 -77.455 1.00 76.09 287 GLU B CA 1
ATOM 4345 C C . GLU B 1 287 ? -19.869 4.366 -78.838 1.00 79.78 287 GLU B C 1
ATOM 4346 O O . GLU B 1 287 ? -18.769 4.853 -79.128 1.00 84.94 287 GLU B O 1
ATOM 4352 N N . ARG B 1 288 ? -20.590 3.663 -79.715 1.00 76.04 288 ARG B N 1
ATOM 4353 C CA . ARG B 1 288 ? -20.071 3.399 -81.051 1.00 78.47 288 ARG B CA 1
ATOM 4354 C C . ARG B 1 288 ? -20.084 4.657 -81.912 1.00 78.76 288 ARG B C 1
ATOM 4355 O O . ARG B 1 288 ? -19.129 4.911 -82.656 1.00 83.35 288 ARG B O 1
ATOM 4363 N N . SER B 1 289 ? -21.147 5.465 -81.822 1.00 76.73 289 SER B N 1
ATOM 4364 C CA . SER B 1 289 ? -21.196 6.699 -82.605 1.00 76.77 289 SER B CA 1
ATOM 4365 C C . SER B 1 289 ? -20.134 7.691 -82.149 1.00 78.51 289 SER B C 1
ATOM 4366 O O . SER B 1 289 ? -19.460 8.306 -82.981 1.00 79.24 289 SER B O 1
ATOM 4369 N N . TYR B 1 290 ? -19.965 7.850 -80.833 1.00 71.93 290 TYR B N 1
ATOM 4370 C CA . TYR B 1 290 ? -18.948 8.760 -80.307 1.00 75.41 290 TYR B CA 1
ATOM 4371 C C . TYR B 1 290 ? -17.542 8.312 -80.682 1.00 82.24 290 TYR B C 1
ATOM 4372 O O . TYR B 1 290 ? -16.655 9.150 -80.885 1.00 85.73 290 TYR B O 1
ATOM 4381 N N . ALA B 1 291 ? -17.312 7.000 -80.762 1.00 74.77 291 ALA B N 1
ATOM 4382 C CA . ALA B 1 291 ? -16.020 6.513 -81.228 1.00 81.23 291 ALA B CA 1
ATOM 4383 C C . ALA B 1 291 ? -15.801 6.839 -82.699 1.00 82.74 291 ALA B C 1
ATOM 4384 O O . ALA B 1 291 ? -14.662 7.061 -83.122 1.00 88.53 291 ALA B O 1
ATOM 4386 N N . GLN B 1 292 ? -16.874 6.874 -83.490 1.00 87.75 292 GLN B N 1
ATOM 4387 C CA . GLN B 1 292 ? -16.741 7.263 -84.889 1.00 87.43 292 GLN B CA 1
ATOM 4388 C C . GLN B 1 292 ? -16.496 8.761 -85.017 1.00 86.66 292 GLN B C 1
ATOM 4389 O O . GLN B 1 292 ? -15.723 9.198 -85.876 1.00 88.52 292 GLN B O 1
ATOM 4395 N N . TYR B 1 293 ? -17.144 9.559 -84.166 1.00 90.97 293 TYR B N 1
ATOM 4396 C CA . TYR B 1 293 ? -16.871 10.990 -84.134 1.00 89.74 293 TYR B CA 1
ATOM 4397 C C . TYR B 1 293 ? -15.407 11.267 -83.818 1.00 95.65 293 TYR B C 1
ATOM 4398 O O . TYR B 1 293 ? -14.812 12.199 -84.369 1.00 97.16 293 TYR B O 1
ATOM 4407 N N . LYS B 1 294 ? -14.808 10.467 -82.932 1.00 84.16 294 LYS B N 1
ATOM 4408 C CA . LYS B 1 294 ? -13.416 10.698 -82.553 1.00 90.03 294 LYS B CA 1
ATOM 4409 C C . LYS B 1 294 ? -12.465 10.390 -83.705 1.00 96.12 294 LYS B C 1
ATOM 4410 O O . LYS B 1 294 ? -11.535 11.161 -83.968 1.00 97.67 294 LYS B O 1
ATOM 4416 N N . ARG B 1 295 ? -12.672 9.267 -84.397 1.00 98.36 295 ARG B N 1
ATOM 4417 C CA . ARG B 1 295 ? -11.841 8.957 -85.556 1.00 100.79 295 ARG B CA 1
ATOM 4418 C C . ARG B 1 295 ? -12.034 9.991 -86.663 1.00 96.28 295 ARG B C 1
ATOM 4419 O O . ARG B 1 295 ? -11.076 10.363 -87.352 1.00 96.83 295 ARG B O 1
ATOM 4427 N N . ASP B 1 296 ? -13.267 10.473 -86.841 1.00 102.77 296 ASP B N 1
ATOM 4428 C CA . ASP B 1 296 ? -13.526 11.476 -87.869 1.00 98.95 296 ASP B CA 1
ATOM 4429 C C . ASP B 1 296 ? -12.932 12.828 -87.486 1.00 97.60 296 ASP B C 1
ATOM 4430 O O . ASP B 1 296 ? -12.398 13.543 -88.342 1.00 95.02 296 ASP B O 1
ATOM 4435 N N . ARG B 1 297 ? -13.012 13.190 -86.201 1.00 98.07 297 ARG B N 1
ATOM 4436 C CA . ARG B 1 297 ? -12.448 14.456 -85.742 1.00 96.33 297 ARG B CA 1
ATOM 4437 C C . ARG B 1 297 ? -10.934 14.483 -85.906 1.00 101.27 297 ARG B C 1
ATOM 4438 O O . ARG B 1 297 ? -10.354 15.545 -86.159 1.00 101.02 297 ARG B O 1
ATOM 4446 N N . SER B 1 298 ? -10.280 13.325 -85.794 1.00 97.74 298 SER B N 1
ATOM 4447 C CA . SER B 1 298 ? -8.828 13.263 -85.880 1.00 99.82 298 SER B CA 1
ATOM 4448 C C . SER B 1 298 ? -8.315 13.377 -87.307 1.00 100.64 298 SER B C 1
ATOM 4449 O O . SER B 1 298 ? -7.131 13.673 -87.503 1.00 103.06 298 SER B O 1
ATOM 4452 N N . GLU B 1 299 ? -9.167 13.148 -88.303 1.00 104.13 299 GLU B N 1
ATOM 4453 C CA . GLU B 1 299 ? -8.752 13.234 -89.692 1.00 104.84 299 GLU B CA 1
ATOM 4454 C C . GLU B 1 299 ? -9.400 14.384 -90.446 1.00 101.53 299 GLU B C 1
ATOM 4455 O O . GLU B 1 299 ? -8.924 14.733 -91.532 1.00 102.53 299 GLU B O 1
ATOM 4461 N N . ILE B 1 300 ? -10.462 14.985 -89.902 1.00 108.82 300 ILE B N 1
ATOM 4462 C CA . ILE B 1 300 ? -10.912 16.271 -90.424 1.00 104.25 300 ILE B CA 1
ATOM 4463 C C . ILE B 1 300 ? -9.926 17.358 -90.022 1.00 105.67 300 ILE B C 1
ATOM 4464 O O . ILE B 1 300 ? -9.757 18.356 -90.737 1.00 105.65 300 ILE B O 1
ATOM 4469 N N . LEU B 1 301 ? -9.240 17.173 -88.890 1.00 104.09 301 LEU B N 1
ATOM 4470 C CA . LEU B 1 301 ? -8.302 18.167 -88.393 1.00 104.73 301 LEU B CA 1
ATOM 4471 C C . LEU B 1 301 ? -6.973 18.137 -89.128 1.00 109.68 301 LEU B C 1
ATOM 4472 O O . LEU B 1 301 ? -6.202 19.096 -89.023 1.00 113.53 301 LEU B O 1
ATOM 4477 N N . ALA B 1 302 ? -6.682 17.056 -89.844 1.00 107.09 302 ALA B N 1
ATOM 4478 C CA . ALA B 1 302 ? -5.545 17.014 -90.751 1.00 112.04 302 ALA B CA 1
ATOM 4479 C C . ALA B 1 302 ? -5.973 17.604 -92.095 1.00 114.76 302 ALA B C 1
ATOM 4480 O O . ALA B 1 302 ? -7.024 18.240 -92.213 1.00 111.34 302 ALA B O 1
ATOM 4482 N N . HIS B 1 303 ? -5.163 17.412 -93.132 1.00 119.84 303 HIS B N 1
ATOM 4483 C CA . HIS B 1 303 ? -5.607 17.756 -94.480 1.00 123.06 303 HIS B CA 1
ATOM 4484 C C . HIS B 1 303 ? -6.694 16.761 -94.860 1.00 118.87 303 HIS B C 1
ATOM 4485 O O . HIS B 1 303 ? -6.408 15.658 -95.332 1.00 121.77 303 HIS B O 1
ATOM 4487 N N . SER B 1 304 ? -7.955 17.153 -94.675 1.00 122.30 304 SER B N 1
ATOM 4488 C CA . SER B 1 304 ? -9.017 16.150 -94.609 1.00 118.70 304 SER B CA 1
ATOM 4489 C C . SER B 1 304 ? -9.356 15.599 -95.990 1.00 122.89 304 SER B C 1
ATOM 4490 O O . SER B 1 304 ? -9.038 14.447 -96.299 1.00 126.36 304 SER B O 1
ATOM 4492 N N . ASP B 1 305 ? -9.948 16.436 -96.848 1.00 122.35 305 ASP B N 1
ATOM 4493 C CA . ASP B 1 305 ? -10.305 16.078 -98.219 1.00 126.98 305 ASP B CA 1
ATOM 4494 C C . ASP B 1 305 ? -10.799 14.638 -98.350 1.00 125.77 305 ASP B C 1
ATOM 4495 O O . ASP B 1 305 ? -10.435 13.945 -99.305 1.00 131.65 305 ASP B O 1
ATOM 4497 N N . LYS B 1 306 ? -11.617 14.172 -97.406 1.00 128.29 306 LYS B N 1
ATOM 4498 C CA . LYS B 1 306 ? -11.992 12.764 -97.343 1.00 127.24 306 LYS B CA 1
ATOM 4499 C C . LYS B 1 306 ? -13.408 12.631 -96.836 1.00 121.77 306 LYS B C 1
ATOM 4500 O O . LYS B 1 306 ? -13.857 13.445 -96.009 1.00 117.98 306 LYS B O 1
ATOM 4502 N N . PRO B 1 307 ? -14.162 11.622 -97.289 1.00 123.26 307 PRO B N 1
ATOM 4503 C CA . PRO B 1 307 ? -15.537 11.436 -96.816 1.00 117.68 307 PRO B CA 1
ATOM 4504 C C . PRO B 1 307 ? -15.563 10.891 -95.392 1.00 113.22 307 PRO B C 1
ATOM 4505 O O . PRO B 1 307 ? -14.911 9.890 -95.088 1.00 115.73 307 PRO B O 1
ATOM 4509 N N . VAL B 1 308 ? -16.319 11.561 -94.520 1.00 104.43 308 VAL B N 1
ATOM 4510 C CA . VAL B 1 308 ? -16.521 11.113 -93.149 1.00 103.66 308 VAL B CA 1
ATOM 4511 C C . VAL B 1 308 ? -18.017 11.013 -92.892 1.00 100.35 308 VAL B C 1
ATOM 4512 O O . VAL B 1 308 ? -18.830 11.666 -93.550 1.00 98.32 308 VAL B O 1
ATOM 4516 N N . SER B 1 309 ? -18.373 10.175 -91.918 1.00 96.11 309 SER B N 1
ATOM 4517 C CA . SER B 1 309 ? -19.768 9.812 -91.703 1.00 93.62 309 SER B CA 1
ATOM 4518 C C . SER B 1 309 ? -20.452 10.681 -90.654 1.00 91.04 309 SER B C 1
ATOM 4519 O O . SER B 1 309 ? -21.591 11.113 -90.865 1.00 89.29 309 SER B O 1
ATOM 4522 N N . SER B 1 310 ? -19.779 10.931 -89.529 1.00 88.40 310 SER B N 1
ATOM 4523 C CA . SER B 1 310 ? -20.369 11.681 -88.425 1.00 85.14 310 SER B CA 1
ATOM 4524 C C . SER B 1 310 ? -20.875 13.035 -88.905 1.00 85.00 310 SER B C 1
ATOM 4525 O O . SER B 1 310 ? -20.109 13.851 -89.422 1.00 86.63 310 SER B O 1
ATOM 4528 N N . LEU B 1 311 ? -22.165 13.282 -88.682 1.00 86.16 311 LEU B N 1
ATOM 4529 C CA . LEU B 1 311 ? -22.862 14.344 -89.398 1.00 86.49 311 LEU B CA 1
ATOM 4530 C C . LEU B 1 311 ? -22.469 15.731 -88.898 1.00 86.84 311 LEU B C 1
ATOM 4531 O O . LEU B 1 311 ? -22.531 16.700 -89.664 1.00 87.97 311 LEU B O 1
ATOM 4536 N N . LEU B 1 312 ? -22.057 15.852 -87.638 1.00 83.75 312 LEU B N 1
ATOM 4537 C CA . LEU B 1 312 ? -21.675 17.130 -87.048 1.00 84.01 312 LEU B CA 1
ATOM 4538 C C . LEU B 1 312 ? -20.247 17.092 -86.519 1.00 85.43 312 LEU B C 1
ATOM 4539 O O . LEU B 1 312 ? -19.942 17.655 -85.466 1.00 85.39 312 LEU B O 1
ATOM 4544 N N . VAL B 1 313 ? -19.348 16.437 -87.258 1.00 84.68 313 VAL B N 1
ATOM 4545 C CA . VAL B 1 313 ? -17.980 16.269 -86.778 1.00 87.68 313 VAL B CA 1
ATOM 4546 C C . VAL B 1 313 ? -17.269 17.615 -86.703 1.00 88.79 313 VAL B C 1
ATOM 4547 O O . VAL B 1 313 ? -16.540 17.891 -85.743 1.00 90.52 313 VAL B O 1
ATOM 4551 N N . ARG B 1 314 ? -17.503 18.490 -87.688 1.00 89.20 314 ARG B N 1
ATOM 4552 C CA . ARG B 1 314 ? -16.846 19.794 -87.714 1.00 90.10 314 ARG B CA 1
ATOM 4553 C C . ARG B 1 314 ? -17.235 20.671 -86.530 1.00 89.03 314 ARG B C 1
ATOM 4554 O O . ARG B 1 314 ? -16.473 21.575 -86.166 1.00 90.10 314 ARG B O 1
ATOM 4556 N N . ALA B 1 315 ? -18.392 20.426 -85.919 1.00 88.70 315 ALA B N 1
ATOM 4557 C CA . ALA B 1 315 ? -18.843 21.222 -84.786 1.00 88.43 315 ALA B CA 1
ATOM 4558 C C . ALA B 1 315 ? -18.303 20.733 -83.447 1.00 88.86 315 ALA B C 1
ATOM 4559 O O . ALA B 1 315 ? -18.311 21.501 -82.480 1.00 90.00 315 ALA B O 1
ATOM 4561 N N . THR B 1 316 ? -17.840 19.487 -83.361 1.00 88.50 316 THR B N 1
ATOM 4562 C CA . THR B 1 316 ? -17.240 18.974 -82.135 1.00 89.22 316 THR B CA 1
ATOM 4563 C C . THR B 1 316 ? -15.760 19.314 -82.022 1.00 91.92 316 THR B C 1
ATOM 4564 O O . THR B 1 316 ? -15.152 19.041 -80.982 1.00 92.74 316 THR B O 1
ATOM 4568 N N . CYS B 1 317 ? -15.179 19.913 -83.057 1.00 93.94 317 CYS B N 1
ATOM 4569 C CA . CYS B 1 317 ? -13.765 20.247 -83.042 1.00 96.75 317 CYS B CA 1
ATOM 4570 C C . CYS B 1 317 ? -13.502 21.413 -82.090 1.00 96.43 317 CYS B C 1
ATOM 4571 O O . CYS B 1 317 ? -14.355 22.287 -81.914 1.00 94.99 317 CYS B O 1
ATOM 4574 N N . PRO B 1 318 ? -12.325 21.459 -81.469 1.00 100.91 318 PRO B N 1
ATOM 4575 C CA . PRO B 1 318 ? -12.043 22.517 -80.492 1.00 99.72 318 PRO B CA 1
ATOM 4576 C C . PRO B 1 318 ? -11.961 23.884 -81.153 1.00 100.38 318 PRO B C 1
ATOM 4577 O O . PRO B 1 318 ? -11.984 24.025 -82.377 1.00 101.21 318 PRO B O 1
ATOM 4581 N N . LYS B 1 319 ? -11.859 24.906 -80.304 1.00 102.53 319 LYS B N 1
ATOM 4582 C CA . LYS B 1 319 ? -11.800 26.282 -80.777 1.00 102.53 319 LYS B CA 1
ATOM 4583 C C . LYS B 1 319 ? -10.533 26.521 -81.586 1.00 104.82 319 LYS B C 1
ATOM 4584 O O . LYS B 1 319 ? -9.460 26.009 -81.256 1.00 107.17 319 LYS B O 1
ATOM 4590 N N . GLY B 1 320 ? -10.660 27.313 -82.646 1.00 99.57 320 GLY B N 1
ATOM 4591 C CA . GLY B 1 320 ? -9.513 27.706 -83.439 1.00 102.10 320 GLY B CA 1
ATOM 4592 C C . GLY B 1 320 ? -9.114 26.713 -84.509 1.00 103.70 320 GLY B C 1
ATOM 4593 O O . GLY B 1 320 ? -8.559 27.101 -85.538 1.00 108.62 320 GLY B O 1
ATOM 4594 N N . HIS B 1 321 ? -9.412 25.431 -84.297 1.00 101.55 321 HIS B N 1
ATOM 4595 C CA . HIS B 1 321 ? -8.883 24.391 -85.176 1.00 102.95 321 HIS B CA 1
ATOM 4596 C C . HIS B 1 321 ? -9.462 24.494 -86.584 1.00 102.68 321 HIS B C 1
ATOM 4597 O O . HIS B 1 321 ? -8.716 24.555 -87.568 1.00 105.78 321 HIS B O 1
ATOM 4604 N N . LEU B 1 322 ? -10.787 24.510 -86.706 1.00 100.21 322 LEU B N 1
ATOM 4605 C CA . LEU B 1 322 ? -11.444 24.697 -87.995 1.00 101.13 322 LEU B CA 1
ATOM 4606 C C . LEU B 1 322 ? -12.166 26.029 -88.090 1.00 101.96 322 LEU B C 1
ATOM 4607 O O . LEU B 1 322 ? -12.029 26.741 -89.090 1.00 106.33 322 LEU B O 1
ATOM 4612 N N . ASP B 1 323 ? -13.018 26.221 -87.097 1.00 102.40 323 ASP B N 1
ATOM 4613 C CA . ASP B 1 323 ? -13.843 27.388 -86.890 1.00 102.39 323 ASP B CA 1
ATOM 4614 C C . ASP B 1 323 ? -13.518 28.046 -85.563 1.00 102.90 323 ASP B C 1
ATOM 4615 O O . ASP B 1 323 ? -12.792 27.499 -84.753 1.00 101.66 323 ASP B O 1
ATOM 4620 N N . GLU B 1 324 ? -14.104 29.207 -85.317 1.00 105.89 324 GLU B N 1
ATOM 4621 C CA . GLU B 1 324 ? -13.851 29.944 -84.092 1.00 107.28 324 GLU B CA 1
ATOM 4622 C C . GLU B 1 324 ? -14.898 29.729 -83.035 1.00 103.94 324 GLU B C 1
ATOM 4623 O O . GLU B 1 324 ? -14.666 30.043 -81.875 1.00 101.68 324 GLU B O 1
ATOM 4629 N N . ASP B 1 325 ? -16.050 29.194 -83.441 1.00 102.88 325 ASP B N 1
ATOM 4630 C CA . ASP B 1 325 ? -17.159 28.926 -82.537 1.00 101.49 325 ASP B CA 1
ATOM 4631 C C . ASP B 1 325 ? -17.777 27.591 -82.843 1.00 100.46 325 ASP B C 1
ATOM 4632 O O . ASP B 1 325 ? -18.981 27.366 -82.754 1.00 100.44 325 ASP B O 1
ATOM 4637 N N . PRO B 1 326 ? -16.946 26.665 -83.210 1.00 93.63 326 PRO B N 1
ATOM 4638 C CA . PRO B 1 326 ? -17.509 25.349 -83.520 1.00 92.64 326 PRO B CA 1
ATOM 4639 C C . PRO B 1 326 ? -19.020 25.408 -83.617 1.00 91.77 326 PRO B C 1
ATOM 4640 O O . PRO B 1 326 ? -19.622 24.683 -84.419 1.00 91.99 326 PRO B O 1
ATOM 4644 N N . PHE B 1 327 ? -19.645 26.320 -82.872 1.00 87.44 327 PHE B N 1
ATOM 4645 C CA . PHE B 1 327 ? -21.100 26.385 -82.860 1.00 88.02 327 PHE B CA 1
ATOM 4646 C C . PHE B 1 327 ? -21.650 26.896 -84.187 1.00 89.88 327 PHE B C 1
ATOM 4647 O O . PHE B 1 327 ? -22.681 26.402 -84.665 1.00 91.07 327 PHE B O 1
ATOM 4655 N N . ILE B 1 328 ? -20.977 27.879 -84.802 1.00 93.29 328 ILE B N 1
ATOM 4656 C CA . ILE B 1 328 ? -21.441 28.401 -86.086 1.00 95.46 328 ILE B CA 1
ATOM 4657 C C . ILE B 1 328 ? -21.195 27.388 -87.201 1.00 96.07 328 ILE B C 1
ATOM 4658 O O . ILE B 1 328 ? -21.953 27.332 -88.178 1.00 96.96 328 ILE B O 1
ATOM 4663 N N . ALA B 1 329 ? -20.172 26.539 -87.055 1.00 94.86 329 ALA B N 1
ATOM 4664 C CA . ALA B 1 329 ? -20.015 25.408 -87.966 1.00 94.17 329 ALA B CA 1
ATOM 4665 C C . ALA B 1 329 ? -21.156 24.412 -87.821 1.00 93.46 329 ALA B C 1
ATOM 4666 O O . ALA B 1 329 ? -21.492 23.710 -88.783 1.00 92.30 329 ALA B O 1
ATOM 4668 N N . LEU B 1 330 ? -21.769 24.347 -86.636 1.00 88.85 330 LEU B N 1
ATOM 4669 C CA . LEU B 1 330 ? -22.905 23.456 -86.424 1.00 88.31 330 LEU B CA 1
ATOM 4670 C C . LEU B 1 330 ? -24.145 23.972 -87.140 1.00 90.21 330 LEU B C 1
ATOM 4671 O O . LEU B 1 330 ? -24.777 23.237 -87.909 1.00 91.16 330 LEU B O 1
ATOM 4676 N N . ILE B 1 331 ? -24.505 25.239 -86.907 1.00 92.51 331 ILE B N 1
ATOM 4677 C CA . ILE B 1 331 ? -25.663 25.804 -87.594 1.00 94.01 331 ILE B CA 1
ATOM 4678 C C . ILE B 1 331 ? -25.400 25.917 -89.089 1.00 94.99 331 ILE B C 1
ATOM 4679 O O . ILE B 1 331 ? -26.342 25.915 -89.893 1.00 96.27 331 ILE B O 1
ATOM 4684 N N . GLU B 1 332 ? -24.131 26.015 -89.494 1.00 95.92 332 GLU B N 1
ATOM 4685 C CA . GLU B 1 332 ? -23.817 25.937 -90.918 1.00 96.78 332 GLU B CA 1
ATOM 4686 C C . GLU B 1 332 ? -24.109 24.544 -91.470 1.00 95.40 332 GLU B C 1
ATOM 4687 O O . GLU B 1 332 ? -24.696 24.409 -92.550 1.00 94.96 332 GLU B O 1
ATOM 4689 N N . SER B 1 333 ? -23.716 23.497 -90.743 1.00 96.47 333 SER B N 1
ATOM 4690 C CA . SER B 1 333 ? -24.025 22.124 -91.127 1.00 95.12 333 SER B CA 1
ATOM 4691 C C . SER B 1 333 ? -25.449 21.714 -90.775 1.00 95.43 333 SER B C 1
ATOM 4692 O O . SER B 1 333 ? -25.867 20.608 -91.139 1.00 93.66 333 SER B O 1
ATOM 4695 N N . LEU B 1 334 ? -26.203 22.574 -90.093 1.00 95.96 334 LEU B N 1
ATOM 4696 C CA . LEU B 1 334 ? -27.620 22.347 -89.863 1.00 96.71 334 LEU B CA 1
ATOM 4697 C C . LEU B 1 334 ? -28.484 23.037 -90.906 1.00 98.90 334 LEU B C 1
ATOM 4698 O O . LEU B 1 334 ? -29.688 23.198 -90.681 1.00 100.36 334 LEU B O 1
ATOM 4700 N N . SER B 1 335 ? -27.896 23.488 -92.015 1.00 98.29 335 SER B N 1
ATOM 4701 C CA . SER B 1 335 ? -28.672 24.168 -93.043 1.00 100.20 335 SER B CA 1
ATOM 4702 C C . SER B 1 335 ? -29.669 23.197 -93.678 1.00 99.48 335 SER B C 1
ATOM 4703 O O . SER B 1 335 ? -30.512 23.581 -94.479 1.00 101.55 335 SER B O 1
#

Secondary structure (DSSP, 8-state):
-----EE---GGG-HHHHHHHHHHHHTTPPPPTTSSS---S-SS--HHHHHTTT------------HHHHHHHHHHHHHHHHHHSSS-HHHHHHTSSSTTSHHHHHHHHHHHTTTS-HHHHHSSTTHHHHHHTHHHHHHHHHHHHSS-----TTGGGTTT-S-HHHHHHHHIIIIIHHHHHHHHHSTT----HHHHHHHHHHTT--EEEE-TTT--EEEEE--SSS--SPPEEE---S--EEPP-TTTHHHHHHHHHHHHHHHHHTTS------TTTGGGSPTTTS-S-HHHHHHHHHTT-/--SSTTTT-EE---GGG-HHHHHHHHHHHTTTPPPPTTTTTPPPSS----STTGGGT-SSGGG--------HHHHHHHHHHHHHHHHHHTTTT-HHHHHHTTSSTTSHHHHHHHHHHHTTTS-SSSSTTSTTHHHHHHTHHHHHHHHHHHH-S---TT-TTGGGTSSTT-HHHHHHHHIIIIIHHHHHHHHTSTT----HHHHHHHHHHTT--EEEEETTT--EEEEE--TT--SPP-EEEESSSSS-EEEPP-HHHHHHHHHHHHHHHHHHHHHHHHSSS--S----TTHHHHSPTTTS-SSTHHHHHHHT-

B-factor: mean 86.99, std 13.43, range [30.0, 158.83]